Protein AF-A0A843E3M7-F1 (afdb_monomer_lite)

Foldseek 3Di:
DDDDDDPVPDDPCVVPPDPDDPVVVVVVVVVVVVVVPDPPDPPPQNKAADDDAWFWFDDPHWTKIWGAKIWDAAPFFFFKWKAADPDTGTWDTFDWDDDDRGIIGHIDITTCVVVVDDLQGWMFMDTSNHTHDTRDHDQKWKADPRRTTDPDDAAWIKIKGFAQFDKDKDQKDFPDWDDDPRIIITTIGAHVVIDIDGPDRHPHDPDDDDDDDDDDDDDDDDDDDDDDDDPQDPKAKDKDWADADLFWWKQFPNDTFGEHQDFTFMQMDMDSDDLQQKWKFKAFDVRDTQDIDRSVVRGDCSDPDFHKIKIFIDRVPDTRDIGIHTYFHNWDWDDPCPPDADPDQWIWIAGNNDTDIDGLVPQDFCWDADPNGIMGMNTNDDHDDPCCVPPPDPPPPDPDDPVPPPPPPD

Sequence (410 aa):
MGDQKDITDMSFEEFFSESKTKAEREANRKAEAVKKANPEAVPATGRGFIGSGPKINFNNGKFLLYVPRYKGLENDRFNVAVEFGDNVIPMHRLESVKQGGGRVTRPSTVDLTPAEVTPMDDFTVTIDGEKAFVNKAHPISFYNSVGSPVVRPMGEVTAVARAGAELKLFKTELLESTVKNGLSIFKLNVLVSGTAKVEGISEVPPEEEVKEEPKPEPEPEVKEVPKKKPSKKAAKGEFTLSQPSADADVIYDGERLPLYAEKPIMSVSVTGCEPSECIVRAVGKDGEILNTSAAAQMYVDTGKYGGPVTVTLEKGSKKLASSKYFIIPGFSCQYAGKGDITDDLQVSYNVFGEKGTKDVSSEDPYSFTYDGMTFKVVWCVPYVTYDIGNGPQPFDTVDVDVLELKDKMT

Structure (mmCIF, N/CA/C/O backbone):
data_AF-A0A843E3M7-F1
#
_entry.id   AF-A0A843E3M7-F1
#
loop_
_atom_site.group_PDB
_atom_site.id
_atom_site.type_symbol
_atom_site.label_atom_id
_atom_site.label_alt_id
_atom_site.label_comp_id
_atom_site.label_asym_id
_atom_site.label_entity_id
_atom_site.label_seq_id
_atom_site.pdbx_PDB_ins_code
_atom_site.Cartn_x
_atom_site.Cartn_y
_atom_site.Cartn_z
_atom_site.occupancy
_atom_site.B_iso_or_equiv
_atom_site.auth_seq_id
_atom_site.auth_comp_id
_atom_site.auth_asym_id
_atom_site.auth_atom_id
_atom_site.pdbx_PDB_model_num
ATOM 1 N N . MET A 1 1 ? 12.843 -44.597 34.129 1.00 40.91 1 MET A N 1
ATOM 2 C CA . MET A 1 1 ? 13.381 -44.069 35.397 1.00 40.91 1 MET A CA 1
ATOM 3 C C . MET A 1 1 ? 14.862 -43.867 35.170 1.00 40.91 1 MET A C 1
ATOM 5 O O . MET A 1 1 ? 15.565 -44.853 35.015 1.00 40.91 1 MET A O 1
ATOM 9 N N . GLY A 1 2 ? 15.270 -42.620 34.949 1.00 35.84 2 GLY A N 1
ATOM 10 C CA . GLY A 1 2 ? 16.658 -42.234 34.709 1.00 35.84 2 GLY A CA 1
ATOM 11 C C . GLY A 1 2 ? 17.001 -41.134 35.701 1.00 35.84 2 GLY A C 1
ATOM 12 O O . GLY A 1 2 ? 16.245 -40.171 35.816 1.00 35.84 2 GLY A O 1
ATOM 13 N N . ASP A 1 3 ? 18.071 -41.366 36.450 1.00 39.31 3 ASP A N 1
ATOM 14 C CA . ASP A 1 3 ? 18.466 -40.647 37.654 1.00 39.31 3 ASP A CA 1
ATOM 15 C C . ASP A 1 3 ? 18.755 -39.164 37.396 1.00 39.31 3 ASP A C 1
ATOM 17 O O . ASP A 1 3 ? 19.635 -38.801 36.613 1.00 39.31 3 ASP A O 1
ATOM 21 N N . GLN A 1 4 ? 18.027 -38.298 38.097 1.00 45.91 4 GLN A N 1
ATOM 22 C CA . GLN A 1 4 ? 18.383 -36.894 38.256 1.00 45.91 4 GLN A CA 1
ATOM 23 C C . GLN A 1 4 ? 19.396 -36.822 39.404 1.00 45.91 4 GLN A C 1
ATOM 25 O O . GLN A 1 4 ? 19.043 -37.083 40.552 1.00 45.91 4 GLN A O 1
ATOM 30 N N . LYS A 1 5 ? 20.663 -36.527 39.092 1.00 47.34 5 LYS A N 1
ATOM 31 C CA . LYS A 1 5 ? 21.678 -36.264 40.119 1.00 47.34 5 LYS A CA 1
ATOM 32 C C . LYS A 1 5 ? 21.365 -34.960 40.844 1.00 47.34 5 LYS A C 1
ATOM 34 O O . LYS A 1 5 ? 21.044 -33.954 40.209 1.00 47.34 5 LYS A O 1
ATOM 39 N N . ASP A 1 6 ? 21.474 -35.017 42.163 1.00 50.22 6 ASP A N 1
ATOM 40 C CA . ASP A 1 6 ? 21.217 -33.908 43.068 1.00 50.22 6 ASP A CA 1
ATOM 41 C C . ASP A 1 6 ? 22.367 -32.891 43.033 1.00 50.22 6 ASP A C 1
ATOM 43 O O . ASP A 1 6 ? 23.534 -33.237 42.829 1.00 50.22 6 ASP A O 1
ATOM 47 N N . ILE A 1 7 ? 22.036 -31.615 43.223 1.00 52.09 7 ILE A N 1
ATOM 48 C CA . ILE A 1 7 ? 22.943 -30.474 42.992 1.00 52.09 7 ILE A CA 1
ATOM 49 C C . ILE A 1 7 ? 24.138 -30.441 43.966 1.00 52.09 7 ILE A C 1
ATOM 51 O O . ILE A 1 7 ? 25.081 -29.674 43.779 1.00 52.09 7 ILE A O 1
ATOM 55 N N . THR A 1 8 ? 24.096 -31.278 45.001 1.00 53.06 8 THR A N 1
ATOM 56 C CA . THR A 1 8 ? 25.104 -31.403 46.057 1.00 53.06 8 THR A CA 1
ATOM 57 C C . THR A 1 8 ? 26.323 -32.239 45.662 1.00 53.06 8 THR A C 1
ATOM 59 O O . THR A 1 8 ? 27.303 -32.224 46.400 1.00 53.06 8 THR A O 1
ATOM 62 N N . ASP A 1 9 ? 26.292 -32.918 44.509 1.00 51.78 9 ASP A N 1
ATOM 63 C CA . ASP A 1 9 ? 27.396 -33.763 44.019 1.00 51.78 9 ASP A CA 1
ATOM 64 C C . ASP A 1 9 ? 28.308 -33.072 42.986 1.00 51.78 9 ASP A C 1
ATOM 66 O O . ASP A 1 9 ? 29.251 -33.687 42.487 1.00 51.78 9 ASP A O 1
ATOM 70 N N . MET A 1 10 ? 28.058 -31.802 42.647 1.00 49.72 10 MET A N 1
ATOM 71 C CA . MET A 1 10 ? 28.923 -31.047 41.730 1.00 49.72 10 MET A CA 1
ATOM 72 C C . MET A 1 10 ? 30.037 -30.332 42.501 1.00 49.72 10 MET A C 1
ATOM 74 O O . MET A 1 10 ? 29.790 -29.565 43.432 1.00 49.72 10 MET A O 1
ATOM 78 N N . SER A 1 11 ? 31.284 -30.603 42.118 1.00 55.00 11 SER A N 1
ATOM 79 C CA . SER A 1 11 ? 32.475 -30.065 42.783 1.00 55.00 11 SER A CA 1
ATOM 80 C C . SER A 1 11 ? 32.691 -28.570 42.492 1.00 55.00 11 SER A C 1
ATOM 82 O O . SER A 1 11 ? 32.325 -28.053 41.438 1.00 55.00 11 SER A O 1
ATOM 84 N N . PHE A 1 12 ? 33.322 -27.860 43.434 1.00 46.50 12 PHE A N 1
ATOM 85 C CA . PHE A 1 12 ? 33.548 -26.406 43.393 1.00 46.50 12 PHE A CA 1
ATOM 86 C C . PHE A 1 12 ? 34.371 -25.937 42.170 1.00 46.50 12 PHE A C 1
ATOM 88 O O . PHE A 1 12 ? 34.220 -24.803 41.717 1.00 46.50 12 PHE A O 1
ATOM 95 N N . GLU A 1 13 ? 35.200 -26.812 41.595 1.00 49.47 13 GLU A N 1
ATOM 96 C CA . GLU A 1 13 ? 36.011 -26.535 40.400 1.00 49.47 13 GLU A CA 1
ATOM 97 C C . GLU A 1 13 ? 35.244 -26.694 39.071 1.00 49.47 13 GLU A C 1
ATOM 99 O O . GLU A 1 13 ? 35.635 -26.082 38.075 1.00 49.47 13 GLU A O 1
ATOM 104 N N . GLU A 1 14 ? 34.099 -27.390 39.049 1.00 51.84 14 GLU A N 1
ATOM 105 C CA . GLU A 1 14 ? 33.175 -27.394 37.896 1.00 51.84 14 GLU A CA 1
ATOM 106 C C . GLU A 1 14 ? 32.308 -26.127 37.835 1.00 51.84 14 GLU A C 1
ATOM 108 O O . GLU A 1 14 ? 31.832 -25.749 36.767 1.00 51.84 14 GLU A O 1
ATOM 113 N N . PHE A 1 15 ? 32.124 -25.427 38.960 1.00 50.00 15 PHE A N 1
ATOM 114 C CA . PHE A 1 15 ? 31.291 -24.220 39.011 1.00 50.00 15 PHE A CA 1
ATOM 115 C C . PHE A 1 15 ? 32.029 -22.950 38.546 1.00 50.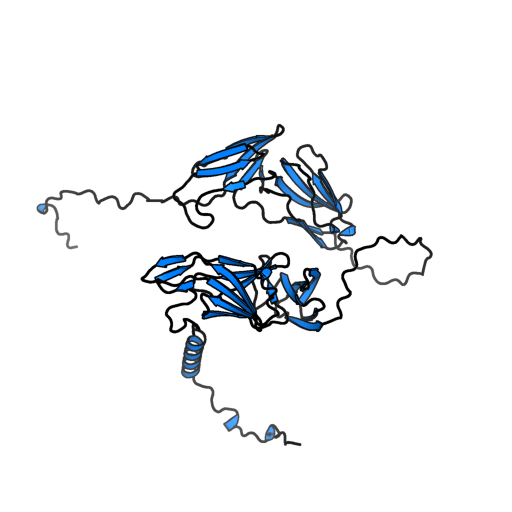00 15 PHE A C 1
ATOM 117 O O . PHE A 1 15 ? 31.390 -21.961 38.183 1.00 50.00 15 PHE A O 1
ATOM 124 N N . PHE A 1 16 ? 33.369 -22.963 38.545 1.00 48.78 16 PHE A N 1
ATOM 125 C CA . PHE A 1 16 ? 34.201 -21.785 38.252 1.00 48.78 16 PHE A CA 1
ATOM 126 C C . PHE A 1 16 ? 35.221 -21.965 37.118 1.00 48.78 16 PHE A C 1
ATOM 128 O O . PHE A 1 16 ? 35.972 -21.028 36.831 1.00 48.78 16 PHE A O 1
ATOM 135 N N . SER A 1 17 ? 35.242 -23.103 36.423 1.00 45.34 17 SER A N 1
ATOM 136 C CA . SER A 1 17 ? 36.073 -23.261 35.227 1.00 45.34 17 SER A CA 1
ATOM 137 C C . SER A 1 17 ? 35.349 -22.766 33.963 1.00 45.34 17 SER A C 1
ATOM 139 O O . SER A 1 17 ? 34.230 -23.147 33.645 1.00 45.34 17 SER A O 1
ATOM 141 N N . GLU A 1 18 ? 36.044 -21.878 33.246 1.00 42.53 18 GLU A N 1
ATOM 142 C CA . GLU A 1 18 ? 35.765 -21.373 31.892 1.00 42.53 18 GLU A CA 1
ATOM 143 C C . GLU A 1 18 ? 34.767 -20.213 31.713 1.00 42.53 18 GLU A C 1
ATOM 145 O O . GLU A 1 18 ? 33.888 -20.201 30.845 1.00 42.53 18 GLU A O 1
ATOM 150 N N . SER A 1 19 ? 35.044 -19.087 32.377 1.00 49.31 19 SER A N 1
ATOM 151 C CA . SER A 1 19 ? 34.771 -17.793 31.744 1.00 49.31 19 SER A CA 1
ATOM 152 C C . SER A 1 19 ? 35.713 -17.605 30.545 1.00 49.31 19 SER A C 1
ATOM 154 O O . SER A 1 19 ? 36.838 -17.130 30.709 1.00 49.31 19 SER A O 1
ATOM 156 N N . LYS A 1 20 ? 35.262 -17.974 29.335 1.00 52.88 20 LYS A N 1
ATOM 157 C CA . LYS A 1 20 ? 35.974 -17.662 28.080 1.00 52.88 20 LYS A CA 1
ATOM 158 C C . LYS A 1 20 ? 36.427 -16.206 28.087 1.00 52.88 20 LYS A C 1
ATOM 160 O O . LYS A 1 20 ? 35.628 -15.302 28.366 1.00 52.88 20 LYS A O 1
ATOM 165 N N . THR A 1 21 ? 37.708 -15.992 27.797 1.00 59.12 21 THR A N 1
ATOM 166 C CA . THR A 1 21 ? 38.321 -14.662 27.844 1.00 59.12 21 THR A CA 1
ATOM 167 C C . THR A 1 21 ? 37.570 -13.696 26.926 1.00 59.12 21 THR A C 1
ATOM 169 O O . THR A 1 21 ? 36.990 -14.076 25.906 1.00 59.12 21 THR A O 1
ATOM 172 N N . LYS A 1 22 ? 37.555 -12.409 27.289 1.00 52.12 22 LYS A N 1
ATOM 173 C CA . LYS A 1 22 ? 36.855 -11.354 26.535 1.00 52.12 22 LYS A CA 1
ATOM 174 C C . LYS A 1 22 ? 37.271 -11.334 25.050 1.00 52.12 22 LYS A C 1
ATOM 176 O O . LYS A 1 22 ? 36.432 -11.066 24.198 1.00 52.12 22 LYS A O 1
ATOM 181 N N . ALA A 1 23 ? 38.514 -11.731 24.760 1.00 53.38 23 ALA A N 1
ATOM 182 C CA . ALA A 1 23 ? 39.060 -11.900 23.417 1.00 53.38 23 ALA A CA 1
ATOM 183 C C . ALA A 1 23 ? 38.448 -13.087 22.648 1.00 53.38 23 ALA A C 1
ATOM 185 O O . ALA A 1 23 ? 38.109 -12.930 21.481 1.00 53.38 23 ALA A O 1
ATOM 186 N N . GLU A 1 24 ? 38.216 -14.241 23.281 1.00 56.03 24 GLU A N 1
ATOM 187 C CA . GLU A 1 24 ? 37.504 -15.367 22.651 1.00 56.03 24 GLU A CA 1
ATOM 188 C C . GLU A 1 24 ? 36.011 -15.095 22.472 1.00 56.03 24 GLU A C 1
ATOM 190 O O . GLU A 1 24 ? 35.412 -15.551 21.498 1.00 56.03 24 GLU A O 1
ATOM 195 N N . ARG A 1 25 ? 35.391 -14.332 23.381 1.00 56.50 25 ARG A N 1
ATOM 196 C CA . ARG A 1 25 ? 34.007 -13.867 23.200 1.00 56.50 25 ARG A CA 1
ATOM 197 C C . ARG A 1 25 ? 33.901 -12.840 22.078 1.00 56.50 25 ARG A C 1
ATOM 199 O O . ARG A 1 25 ? 32.944 -12.910 21.320 1.00 56.50 25 ARG A O 1
ATOM 206 N N . GLU A 1 26 ? 34.862 -11.934 21.912 1.00 54.50 26 GLU A N 1
ATOM 207 C CA . GLU A 1 26 ? 34.900 -11.024 20.757 1.00 54.50 26 GLU A CA 1
ATOM 208 C C . GLU A 1 26 ? 35.273 -11.729 19.453 1.00 54.50 26 GLU A C 1
ATOM 210 O O . GLU A 1 26 ? 34.699 -11.397 18.420 1.00 54.50 26 GLU A O 1
ATOM 215 N N . ALA A 1 27 ? 36.159 -12.726 19.481 1.00 56.59 27 ALA A N 1
ATOM 216 C CA . ALA A 1 27 ? 36.494 -13.539 18.315 1.00 56.59 27 ALA A CA 1
ATOM 217 C C . ALA A 1 27 ? 35.310 -14.413 17.887 1.00 56.59 27 ALA A C 1
ATOM 219 O O . ALA A 1 27 ? 34.982 -14.433 16.706 1.00 56.59 27 ALA A O 1
ATOM 220 N N . ASN A 1 28 ? 34.592 -15.037 18.829 1.00 56.44 28 ASN A N 1
ATOM 221 C CA . ASN A 1 28 ? 33.352 -15.757 18.529 1.00 56.44 28 ASN A CA 1
ATOM 222 C C . ASN A 1 28 ? 32.217 -14.816 18.129 1.00 56.44 28 ASN A C 1
ATOM 224 O O . ASN A 1 28 ? 31.447 -15.165 17.249 1.00 56.44 28 ASN A O 1
ATOM 228 N N . ARG A 1 29 ? 32.131 -13.601 18.682 1.00 55.66 29 ARG A N 1
ATOM 229 C CA . ARG A 1 29 ? 31.123 -12.609 18.274 1.00 55.66 29 ARG A CA 1
ATOM 230 C C . ARG A 1 29 ? 31.442 -11.989 16.913 1.00 55.66 29 ARG A C 1
ATOM 232 O O . ARG A 1 29 ? 30.514 -11.675 16.180 1.00 55.66 29 ARG A O 1
ATOM 239 N N . LYS A 1 30 ? 32.719 -11.863 16.535 1.00 53.19 30 LYS A N 1
ATOM 240 C CA . LYS A 1 30 ? 33.150 -11.513 15.172 1.00 53.19 30 LYS A CA 1
ATOM 241 C C . LYS A 1 30 ? 32.971 -12.688 14.211 1.00 53.19 30 LYS A C 1
ATOM 243 O O . LYS A 1 30 ? 32.500 -12.462 13.110 1.00 53.19 30 LYS A O 1
ATOM 248 N N . ALA A 1 31 ? 33.230 -13.927 14.622 1.00 49.31 31 ALA A N 1
ATOM 249 C CA . ALA A 1 31 ? 32.962 -15.119 13.816 1.00 49.31 31 ALA A CA 1
ATOM 250 C C . ALA A 1 31 ? 31.453 -15.378 13.640 1.00 49.31 31 ALA A C 1
ATOM 252 O O . ALA A 1 31 ? 31.024 -15.779 12.564 1.00 49.31 31 ALA A O 1
ATOM 253 N N . GLU A 1 32 ? 30.626 -15.077 14.645 1.00 49.47 32 GLU A N 1
ATOM 254 C CA . GLU A 1 32 ? 29.161 -15.088 14.556 1.00 49.47 32 GLU A CA 1
ATOM 255 C C . GLU A 1 32 ? 28.611 -13.870 13.814 1.00 49.47 32 GLU A C 1
ATOM 257 O O . GLU A 1 32 ? 27.592 -13.999 13.148 1.00 49.47 32 GLU A O 1
ATOM 262 N N . ALA A 1 33 ? 29.262 -12.704 13.871 1.00 48.19 33 ALA A N 1
ATOM 263 C CA . ALA A 1 33 ? 28.909 -11.555 13.037 1.00 48.19 33 ALA A CA 1
ATOM 264 C C . ALA A 1 33 ? 29.288 -11.787 11.569 1.00 48.19 33 ALA A C 1
ATOM 266 O O . ALA A 1 33 ? 28.539 -11.375 10.695 1.00 48.19 33 ALA A O 1
ATOM 267 N N . VAL A 1 34 ? 30.378 -12.510 11.293 1.00 46.03 34 VAL A N 1
ATOM 268 C CA . VAL A 1 34 ? 30.761 -12.961 9.945 1.00 46.03 34 VAL A CA 1
ATOM 269 C C . VAL A 1 34 ? 29.857 -14.110 9.471 1.00 46.03 34 VAL A C 1
ATOM 271 O O . VAL A 1 34 ? 29.485 -14.132 8.306 1.00 46.03 34 VAL A O 1
ATOM 274 N N . LYS A 1 35 ? 29.385 -14.999 10.361 1.00 40.91 35 LYS A N 1
ATOM 275 C CA . LYS A 1 35 ? 28.359 -16.016 10.034 1.00 40.91 35 LYS A CA 1
ATOM 276 C C . LYS A 1 35 ? 26.928 -15.460 9.927 1.00 40.91 35 LYS A C 1
ATOM 278 O O . LYS A 1 35 ? 26.124 -16.031 9.202 1.00 40.91 35 LYS A O 1
ATOM 283 N N . LYS A 1 36 ? 26.592 -14.355 10.608 1.00 37.41 36 LYS A N 1
ATOM 284 C CA . LYS A 1 36 ? 25.328 -13.601 10.429 1.00 37.41 36 LYS A CA 1
ATOM 285 C C . LYS A 1 36 ? 25.391 -12.579 9.296 1.00 37.41 36 LYS A C 1
ATOM 287 O O . LYS A 1 36 ? 24.346 -12.120 8.851 1.00 37.41 36 LYS A O 1
ATOM 292 N N . ALA A 1 37 ? 26.588 -12.256 8.824 1.00 37.53 37 ALA A N 1
ATOM 293 C CA . ALA A 1 37 ? 26.838 -11.577 7.564 1.00 37.53 37 ALA A CA 1
ATOM 294 C C . ALA A 1 37 ? 27.181 -12.601 6.473 1.00 37.53 37 ALA A C 1
ATOM 296 O O . ALA A 1 37 ? 28.088 -12.366 5.680 1.00 37.53 37 ALA A O 1
ATOM 297 N N . ASN A 1 38 ? 26.468 -13.735 6.442 1.00 32.56 38 ASN A N 1
ATOM 298 C CA . ASN A 1 38 ? 26.460 -14.589 5.266 1.00 32.56 38 ASN A CA 1
ATOM 299 C C . ASN A 1 38 ? 25.334 -14.112 4.328 1.00 32.56 38 ASN A C 1
ATOM 301 O O . ASN A 1 38 ? 24.156 -14.273 4.663 1.00 32.56 38 ASN A O 1
ATOM 305 N N . PRO A 1 39 ? 25.662 -13.485 3.187 1.00 43.44 39 PRO A N 1
ATOM 306 C CA . PRO A 1 39 ? 24.724 -13.259 2.101 1.00 43.44 39 PRO A CA 1
ATOM 307 C C . PRO A 1 39 ? 24.492 -14.590 1.367 1.00 43.44 39 PRO A C 1
ATOM 309 O O . PRO A 1 39 ? 25.067 -14.847 0.315 1.00 43.44 39 PRO A O 1
ATOM 312 N N . GLU A 1 40 ? 23.662 -15.467 1.925 1.00 38.16 40 GLU A N 1
ATOM 313 C CA . GLU A 1 40 ? 23.142 -16.638 1.207 1.00 38.16 40 GLU A CA 1
ATOM 314 C C . GLU A 1 40 ? 21.791 -16.249 0.581 1.00 38.16 40 GLU A C 1
ATOM 316 O O . GLU A 1 40 ? 20.847 -15.943 1.300 1.00 38.16 40 GLU A O 1
ATOM 321 N N . ALA A 1 41 ? 21.611 -16.164 -0.739 1.00 33.47 41 ALA A N 1
ATOM 322 C CA . ALA A 1 41 ? 22.371 -16.753 -1.833 1.00 33.47 41 ALA A CA 1
ATOM 323 C C . ALA A 1 41 ? 22.620 -15.740 -2.965 1.00 33.47 41 ALA A C 1
ATOM 325 O O . ALA A 1 41 ? 21.685 -15.300 -3.634 1.00 33.47 41 ALA A O 1
ATOM 326 N N . VAL A 1 42 ? 23.888 -15.442 -3.256 1.00 41.53 42 VAL A N 1
ATOM 327 C CA . VAL A 1 42 ? 24.289 -15.290 -4.660 1.00 41.53 42 VAL A CA 1
ATOM 328 C C . VAL A 1 42 ? 24.504 -16.718 -5.157 1.00 41.53 42 VAL A C 1
ATOM 330 O O . VAL A 1 42 ? 25.495 -17.334 -4.758 1.00 41.53 42 VAL A O 1
ATOM 333 N N . PRO A 1 43 ? 23.584 -17.317 -5.934 1.00 42.25 43 PRO A N 1
ATOM 334 C CA . PRO A 1 43 ? 23.867 -18.604 -6.548 1.00 42.25 43 PRO A CA 1
ATOM 335 C C . PRO A 1 43 ? 25.163 -18.495 -7.362 1.00 42.25 43 PRO A C 1
ATOM 337 O O . PRO A 1 43 ? 25.450 -17.465 -7.976 1.00 42.25 43 PRO A O 1
ATOM 340 N N . ALA A 1 44 ? 25.949 -19.573 -7.385 1.00 46.66 44 ALA A N 1
ATOM 341 C CA . ALA A 1 44 ? 27.238 -19.693 -8.080 1.00 46.66 44 ALA A CA 1
ATOM 342 C C . ALA A 1 44 ? 27.180 -19.429 -9.609 1.00 46.66 44 ALA A C 1
ATOM 344 O O . ALA A 1 44 ? 28.169 -19.582 -10.317 1.00 46.66 44 ALA A O 1
ATOM 345 N N . THR A 1 45 ? 26.019 -19.023 -10.119 1.00 61.62 45 THR A N 1
ATOM 346 C CA . THR A 1 45 ? 25.656 -18.790 -11.514 1.00 61.62 45 THR A CA 1
ATOM 347 C C . THR A 1 45 ? 25.814 -17.330 -11.955 1.00 61.62 45 THR A C 1
ATOM 349 O O . THR A 1 45 ? 25.536 -17.012 -13.108 1.00 61.62 45 THR A O 1
ATOM 352 N N . GLY A 1 46 ? 26.235 -16.418 -11.065 1.00 72.81 46 GLY A N 1
ATOM 353 C CA . GLY A 1 46 ? 26.325 -14.979 -11.366 1.00 72.81 46 GLY A CA 1
ATOM 354 C C . GLY A 1 46 ? 24.964 -14.273 -11.454 1.00 72.81 46 GLY A C 1
ATOM 355 O O . GLY A 1 46 ? 24.907 -13.086 -11.792 1.00 72.81 46 GLY A O 1
ATOM 356 N N . ARG A 1 47 ? 23.886 -14.997 -11.127 1.00 84.38 47 ARG A N 1
ATOM 357 C CA . ARG A 1 47 ? 22.514 -14.502 -11.016 1.00 84.38 47 ARG A CA 1
ATOM 358 C C . ARG A 1 47 ? 22.173 -14.207 -9.554 1.00 84.38 47 ARG A C 1
ATOM 360 O O . ARG A 1 47 ? 22.825 -14.741 -8.665 1.00 84.38 47 ARG A O 1
ATOM 367 N N . GLY A 1 48 ? 21.166 -13.383 -9.276 1.00 87.19 48 GLY A N 1
ATOM 368 C CA . GLY A 1 48 ? 20.686 -13.174 -7.903 1.00 87.19 48 GLY A CA 1
ATOM 369 C C . GLY A 1 48 ? 20.160 -11.772 -7.621 1.00 87.19 48 GLY A C 1
ATOM 370 O O . GLY A 1 48 ? 20.323 -10.850 -8.418 1.00 87.19 48 GLY A O 1
ATOM 371 N N . PHE A 1 49 ? 19.527 -11.602 -6.461 1.00 89.81 49 PHE A N 1
ATOM 372 C CA . PHE A 1 49 ? 19.002 -10.305 -6.038 1.00 89.81 49 PHE A CA 1
ATOM 373 C C . PHE A 1 49 ? 20.117 -9.344 -5.620 1.00 89.81 49 PHE A C 1
ATOM 375 O O . PHE A 1 49 ? 21.091 -9.726 -4.974 1.00 89.81 49 PHE A O 1
ATOM 382 N N . ILE A 1 50 ? 19.948 -8.071 -5.968 1.00 84.81 50 ILE A N 1
ATOM 383 C CA . ILE A 1 50 ? 20.832 -6.980 -5.571 1.00 84.81 50 ILE A CA 1
ATOM 384 C C . ILE A 1 50 ? 20.223 -6.296 -4.343 1.00 84.81 50 ILE A C 1
ATOM 386 O O . ILE A 1 50 ? 19.158 -5.683 -4.426 1.00 84.81 50 ILE A O 1
ATOM 390 N N . GLY A 1 51 ? 20.923 -6.358 -3.210 1.00 81.94 51 GLY A N 1
ATOM 391 C CA . GLY A 1 51 ? 20.481 -5.753 -1.954 1.00 81.94 51 GLY A CA 1
ATOM 392 C C . GLY A 1 51 ? 19.590 -6.693 -1.143 1.00 81.94 51 GLY A C 1
ATOM 393 O O . GLY A 1 51 ? 20.055 -7.727 -0.672 1.00 81.94 51 GLY A O 1
ATOM 394 N N . SER A 1 52 ? 18.327 -6.316 -0.925 1.00 78.88 52 SER A N 1
ATOM 395 C CA . SER A 1 52 ? 17.378 -7.139 -0.162 1.00 78.88 52 SER A CA 1
ATOM 396 C C . SER A 1 52 ? 16.738 -8.227 -1.022 1.00 78.88 52 SER A C 1
ATOM 398 O O . SER A 1 52 ? 16.575 -8.035 -2.221 1.00 78.88 52 SER A O 1
ATOM 400 N N . GLY A 1 53 ? 16.311 -9.328 -0.398 1.00 85.88 53 GLY A N 1
ATOM 401 C CA . GLY A 1 53 ? 15.512 -10.365 -1.055 1.00 85.88 53 GLY A CA 1
ATOM 402 C C . GLY A 1 53 ? 14.032 -9.985 -1.238 1.00 85.88 53 GLY A C 1
ATOM 403 O O . GLY A 1 53 ? 13.597 -8.938 -0.738 1.00 85.88 53 GLY A O 1
ATOM 404 N N . PRO A 1 54 ? 13.257 -10.826 -1.947 1.00 90.44 54 PRO A N 1
ATOM 405 C CA . PRO A 1 54 ? 11.828 -10.627 -2.160 1.00 90.44 54 PRO A CA 1
ATOM 406 C C . PRO A 1 54 ? 11.027 -10.563 -0.865 1.00 90.44 54 PRO A C 1
ATOM 408 O O . PRO A 1 54 ? 11.414 -11.130 0.160 1.00 90.44 54 PRO A O 1
ATOM 411 N N . LYS A 1 55 ? 9.898 -9.857 -0.917 1.00 91.75 55 LYS A N 1
ATOM 412 C CA . LYS A 1 55 ? 8.992 -9.672 0.223 1.00 91.75 55 LYS A CA 1
ATOM 413 C C . LYS A 1 55 ? 7.556 -9.822 -0.237 1.00 91.75 55 LYS A C 1
ATOM 415 O O . LYS A 1 55 ? 7.198 -9.301 -1.286 1.00 91.75 55 LYS A O 1
ATOM 420 N N . ILE A 1 56 ? 6.732 -10.489 0.561 1.00 93.31 56 ILE A N 1
ATOM 421 C CA . ILE A 1 56 ? 5.300 -10.589 0.292 1.00 93.31 56 ILE A CA 1
ATOM 422 C C . ILE A 1 56 ? 4.612 -9.478 1.074 1.00 93.31 56 ILE A C 1
ATOM 424 O O . ILE A 1 56 ? 4.682 -9.459 2.300 1.00 93.31 56 ILE A O 1
ATOM 428 N N . ASN A 1 57 ? 3.986 -8.552 0.362 1.00 92.69 57 ASN A N 1
ATOM 429 C CA . ASN A 1 57 ? 3.183 -7.472 0.914 1.00 92.69 57 ASN A CA 1
ATOM 430 C C . ASN A 1 57 ? 1.707 -7.876 0.915 1.00 92.69 57 ASN A C 1
ATOM 432 O O . ASN A 1 57 ? 1.271 -8.680 0.089 1.00 92.69 57 ASN A O 1
ATOM 436 N N . PHE A 1 58 ? 0.934 -7.288 1.816 1.00 90.81 58 PHE A N 1
ATOM 437 C CA . PHE A 1 58 ? -0.502 -7.494 1.916 1.00 90.81 58 PHE A CA 1
ATOM 438 C C . PHE A 1 58 ? -1.244 -6.193 1.630 1.00 90.81 58 PHE A C 1
ATOM 440 O O . PHE A 1 58 ? -0.993 -5.180 2.277 1.00 90.81 58 PHE A O 1
ATOM 447 N N . ASN A 1 59 ? -2.169 -6.217 0.675 1.00 86.06 59 ASN A N 1
ATOM 448 C CA . ASN A 1 59 ? -2.996 -5.062 0.346 1.00 86.06 59 ASN A CA 1
ATOM 449 C C . ASN A 1 59 ? -4.442 -5.501 0.092 1.00 86.06 59 ASN A C 1
ATOM 451 O O . ASN A 1 59 ? -4.708 -6.270 -0.829 1.00 86.06 59 ASN A O 1
ATOM 455 N N . ASN A 1 60 ? -5.379 -5.012 0.909 1.00 77.38 60 ASN A N 1
ATOM 456 C CA . ASN A 1 60 ? -6.826 -5.172 0.722 1.00 77.38 60 ASN A CA 1
ATOM 457 C C . ASN A 1 60 ? -7.327 -6.613 0.474 1.00 77.38 60 ASN A C 1
ATOM 459 O O . ASN A 1 60 ? -8.336 -6.806 -0.213 1.00 77.38 60 ASN A O 1
ATOM 463 N N . GLY A 1 61 ? -6.683 -7.621 1.071 1.00 80.12 61 GLY A N 1
ATOM 464 C CA . GLY A 1 61 ? -7.046 -9.034 0.886 1.00 80.12 61 GLY A CA 1
ATOM 465 C C . GLY A 1 61 ? -6.313 -9.728 -0.265 1.00 80.12 61 GLY A C 1
ATOM 466 O O . GLY A 1 61 ? -6.737 -10.805 -0.676 1.00 80.12 61 GLY A O 1
ATOM 467 N N . LYS A 1 62 ? -5.249 -9.115 -0.795 1.00 86.38 62 LYS A N 1
ATOM 468 C CA . LYS A 1 62 ? -4.357 -9.691 -1.808 1.00 86.38 62 LYS A CA 1
ATOM 469 C C . LYS A 1 62 ? -2.916 -9.730 -1.319 1.00 86.38 62 LYS A C 1
ATOM 471 O O . LYS A 1 62 ? -2.478 -8.838 -0.586 1.00 86.38 62 LYS A O 1
ATOM 476 N N . PHE A 1 63 ? -2.175 -10.727 -1.791 1.00 90.50 63 PHE A N 1
ATOM 477 C CA . PHE A 1 63 ? -0.742 -10.848 -1.563 1.00 90.50 63 PHE A CA 1
ATOM 478 C C . PHE A 1 63 ? 0.036 -10.447 -2.811 1.00 90.50 63 PHE A C 1
ATOM 480 O O . PHE A 1 63 ? -0.186 -10.962 -3.905 1.00 90.50 63 PHE A O 1
ATOM 487 N N . LEU A 1 64 ? 0.961 -9.513 -2.626 1.00 92.56 64 LEU A N 1
ATOM 488 C CA . LEU A 1 64 ? 1.776 -8.937 -3.683 1.00 92.56 64 LEU A CA 1
ATOM 489 C C . LEU A 1 64 ? 3.245 -9.241 -3.396 1.00 92.56 64 LEU A C 1
ATOM 491 O O . LEU A 1 64 ? 3.799 -8.764 -2.405 1.00 92.56 64 LEU A O 1
ATOM 495 N N . LEU A 1 65 ? 3.893 -10.018 -4.256 1.00 93.38 65 LEU A N 1
ATOM 496 C CA . LEU A 1 65 ? 5.319 -10.294 -4.146 1.00 93.38 65 LEU A CA 1
ATOM 497 C C . LEU A 1 65 ? 6.116 -9.127 -4.731 1.00 93.38 65 LEU A C 1
ATOM 499 O O . LEU A 1 65 ? 6.160 -8.934 -5.944 1.00 93.38 65 LEU A O 1
ATOM 503 N N . TYR A 1 66 ? 6.796 -8.378 -3.875 1.00 92.56 66 TYR A N 1
ATOM 504 C CA . TYR A 1 66 ? 7.821 -7.438 -4.298 1.00 92.56 66 TYR A CA 1
ATOM 505 C C . TYR A 1 66 ? 9.088 -8.196 -4.701 1.00 92.56 66 TYR A C 1
ATOM 507 O O . TYR A 1 66 ? 9.713 -8.872 -3.878 1.00 92.56 66 TYR A O 1
ATOM 515 N N . VAL A 1 67 ? 9.473 -8.043 -5.965 1.00 90.25 67 VAL A N 1
ATOM 516 C CA . VAL A 1 67 ? 10.689 -8.589 -6.561 1.00 90.25 67 VAL A CA 1
ATOM 517 C C . VAL A 1 67 ? 11.700 -7.443 -6.710 1.00 90.25 67 VAL A C 1
ATOM 519 O O . VAL A 1 67 ? 11.501 -6.558 -7.545 1.00 90.25 67 VAL A O 1
ATOM 522 N N . PRO A 1 68 ? 12.774 -7.407 -5.903 1.00 89.88 68 PRO A N 1
ATOM 523 C CA . PRO A 1 68 ? 13.816 -6.393 -6.010 1.00 89.88 68 PRO A CA 1
ATOM 524 C C . PRO A 1 68 ? 14.647 -6.594 -7.282 1.00 89.88 68 PRO A C 1
ATOM 526 O O . PRO A 1 68 ? 14.463 -7.559 -8.026 1.00 89.88 68 PRO A O 1
ATOM 529 N N . ARG A 1 69 ? 15.595 -5.681 -7.528 1.00 91.00 69 ARG A N 1
ATOM 530 C CA . ARG A 1 69 ? 16.521 -5.788 -8.665 1.00 91.00 69 ARG A CA 1
ATOM 531 C C . ARG A 1 69 ? 17.192 -7.161 -8.666 1.00 91.00 69 ARG A C 1
ATOM 533 O O . ARG A 1 69 ? 17.779 -7.563 -7.663 1.00 91.00 69 ARG A O 1
ATOM 540 N N . TYR A 1 70 ? 17.133 -7.850 -9.794 1.00 91.12 70 TYR A N 1
ATOM 541 C CA . TYR A 1 70 ? 17.716 -9.167 -9.999 1.00 91.12 70 TYR A CA 1
ATOM 542 C C . TYR A 1 70 ? 18.751 -9.077 -11.115 1.00 91.12 70 TYR A C 1
ATOM 544 O O . TYR A 1 70 ? 18.468 -8.588 -12.210 1.00 91.12 70 TYR A O 1
ATOM 552 N N . LYS A 1 71 ? 19.974 -9.513 -10.829 1.00 92.12 71 LYS A N 1
ATOM 553 C CA . LYS A 1 71 ? 21.047 -9.631 -11.810 1.00 92.12 71 LYS A CA 1
ATOM 554 C C . LYS A 1 71 ? 20.928 -10.981 -12.502 1.00 92.12 71 LYS A C 1
ATOM 556 O O . LYS A 1 71 ? 20.806 -12.001 -11.833 1.00 92.12 71 LYS A O 1
ATOM 561 N N . GLY A 1 72 ? 21.000 -10.972 -13.823 1.00 89.44 72 GLY A N 1
ATOM 562 C CA . GLY A 1 72 ? 21.096 -12.160 -14.659 1.00 89.44 72 GLY A CA 1
ATOM 563 C C . GLY A 1 72 ? 22.203 -12.034 -15.700 1.00 89.44 72 GLY A C 1
ATOM 564 O O . GLY A 1 72 ? 22.909 -11.020 -15.791 1.00 89.44 72 GLY A O 1
ATOM 565 N N . LEU A 1 73 ? 22.346 -13.082 -16.500 1.00 90.00 73 LEU A N 1
ATOM 566 C CA . LEU A 1 73 ? 23.257 -13.138 -17.636 1.00 90.00 73 LEU A CA 1
ATOM 567 C C . LEU A 1 73 ? 22.707 -12.342 -18.828 1.00 90.00 73 LEU A C 1
ATOM 569 O O . LEU A 1 73 ? 21.546 -11.935 -18.866 1.00 90.00 73 LEU A O 1
ATOM 573 N N . GLU A 1 74 ? 23.551 -12.115 -19.834 1.00 85.88 74 GLU A N 1
ATOM 574 C CA . GLU A 1 74 ? 23.191 -11.299 -21.000 1.00 85.88 74 GLU A CA 1
ATOM 575 C C . GLU A 1 74 ? 22.002 -11.859 -21.805 1.00 85.88 74 GLU A C 1
ATOM 577 O O . GLU A 1 74 ? 21.230 -11.086 -22.374 1.00 85.88 74 GLU A O 1
ATOM 582 N N . ASN A 1 75 ? 21.823 -13.183 -21.801 1.00 86.00 75 ASN A N 1
ATOM 583 C CA . ASN A 1 75 ? 20.781 -13.881 -22.559 1.00 86.00 75 ASN A CA 1
ATOM 584 C C . ASN A 1 75 ? 19.577 -14.324 -21.709 1.00 86.00 75 ASN A C 1
ATOM 586 O O . ASN A 1 75 ? 18.685 -14.995 -22.234 1.00 86.00 75 ASN A O 1
ATOM 590 N N . ASP A 1 76 ? 19.536 -13.964 -20.423 1.00 88.56 76 ASP A N 1
ATOM 591 C CA . ASP A 1 76 ? 18.422 -14.324 -19.543 1.00 88.56 76 ASP A CA 1
ATOM 592 C C . ASP A 1 76 ? 17.131 -13.606 -19.973 1.00 88.56 76 ASP A C 1
ATOM 594 O O . ASP A 1 76 ? 17.138 -12.453 -20.434 1.00 88.56 76 ASP A O 1
ATOM 598 N N . ARG A 1 77 ? 16.000 -14.308 -19.848 1.00 86.38 77 ARG A N 1
ATOM 599 C CA . ARG A 1 77 ? 14.683 -13.792 -20.248 1.00 86.38 77 ARG A CA 1
ATOM 600 C C . ARG A 1 77 ? 13.981 -13.106 -19.084 1.00 86.38 77 ARG A C 1
ATOM 602 O O . ARG A 1 77 ? 13.214 -12.183 -19.350 1.00 86.38 77 ARG A O 1
ATOM 609 N N . PHE A 1 78 ? 14.300 -13.481 -17.849 1.00 89.69 78 PHE A N 1
ATOM 610 C CA . PHE A 1 78 ? 13.691 -13.015 -16.605 1.00 89.69 78 PHE A CA 1
ATOM 611 C C . PHE A 1 78 ? 12.196 -13.342 -16.490 1.00 89.69 78 PHE A C 1
ATOM 613 O O . PHE A 1 78 ? 11.404 -12.521 -16.021 1.00 89.69 78 PHE A O 1
ATOM 620 N N . ASN A 1 79 ? 11.796 -14.532 -16.935 1.00 87.00 79 ASN A N 1
ATOM 621 C CA . ASN A 1 79 ? 10.434 -15.033 -16.772 1.00 87.00 79 ASN A CA 1
ATOM 622 C C . ASN A 1 79 ? 10.221 -15.506 -15.334 1.00 87.00 79 ASN A C 1
ATOM 624 O O . ASN A 1 79 ? 10.922 -16.404 -14.874 1.00 87.00 79 ASN A O 1
ATOM 628 N N . VAL A 1 80 ? 9.242 -14.925 -14.648 1.00 89.56 80 VAL A N 1
ATOM 629 C CA . VAL A 1 80 ? 8.861 -15.291 -13.284 1.00 89.56 80 VAL A CA 1
ATOM 630 C C . VAL A 1 80 ? 7.756 -16.333 -13.326 1.00 89.56 80 VAL A C 1
ATOM 632 O O . VAL A 1 80 ? 6.736 -16.134 -13.994 1.00 89.56 80 VAL A O 1
ATOM 635 N N . ALA A 1 81 ? 7.933 -17.405 -12.566 1.00 87.12 81 ALA A N 1
ATOM 636 C CA . ALA A 1 81 ? 6.897 -18.392 -12.308 1.00 87.12 81 ALA A CA 1
ATOM 637 C C . ALA A 1 81 ? 6.791 -18.681 -10.807 1.00 87.12 81 ALA A C 1
ATOM 639 O O . ALA A 1 81 ? 7.747 -18.489 -10.051 1.00 87.12 81 ALA A O 1
ATOM 640 N N . VAL A 1 82 ? 5.611 -19.123 -10.384 1.00 91.25 82 VAL A N 1
ATOM 641 C CA . VAL A 1 82 ? 5.357 -19.635 -9.036 1.00 91.25 82 VAL A CA 1
ATOM 642 C C . VAL A 1 82 ? 5.152 -21.140 -9.132 1.00 91.25 82 VAL A C 1
ATOM 644 O O . VAL A 1 82 ? 4.310 -21.611 -9.890 1.00 91.25 82 VAL A O 1
ATOM 647 N N . GLU A 1 83 ? 5.933 -21.882 -8.363 1.00 88.69 83 GLU A N 1
ATOM 648 C CA . GLU A 1 83 ? 5.852 -23.327 -8.209 1.00 88.69 83 GLU A CA 1
ATOM 649 C C . GLU A 1 83 ? 5.161 -23.650 -6.884 1.00 88.69 83 GLU A C 1
ATOM 651 O O . GLU A 1 83 ? 5.622 -23.235 -5.813 1.00 88.69 83 GLU A O 1
ATOM 656 N N . PHE A 1 84 ? 4.063 -24.396 -6.958 1.00 85.38 84 PHE A N 1
ATOM 657 C CA . PHE A 1 84 ? 3.285 -24.841 -5.806 1.00 85.38 84 PHE A CA 1
ATOM 658 C C . PHE A 1 84 ? 2.802 -26.277 -6.034 1.00 85.38 84 PHE A C 1
ATOM 660 O O . PHE A 1 84 ? 2.048 -26.544 -6.971 1.00 85.38 84 PHE A O 1
ATOM 667 N N . GLY A 1 85 ? 3.250 -27.215 -5.192 1.00 81.88 85 GLY A N 1
ATOM 668 C CA . GLY A 1 85 ? 3.049 -28.646 -5.438 1.00 81.88 85 GLY A CA 1
ATOM 669 C C . GLY A 1 85 ? 3.658 -29.069 -6.780 1.00 81.88 85 GLY A C 1
ATOM 670 O O . GLY A 1 85 ? 4.828 -28.789 -7.035 1.00 81.88 85 GLY A O 1
ATOM 671 N N . ASP A 1 86 ? 2.848 -29.689 -7.641 1.00 78.38 86 ASP A N 1
ATOM 672 C CA . ASP A 1 86 ? 3.235 -30.090 -9.004 1.00 78.38 86 ASP A CA 1
ATOM 673 C C . ASP A 1 86 ? 2.924 -29.016 -10.069 1.00 78.38 86 ASP A C 1
ATOM 675 O O . ASP A 1 86 ? 3.183 -29.215 -11.258 1.00 78.38 86 ASP A O 1
ATOM 679 N N . ASN A 1 87 ? 2.360 -27.872 -9.667 1.00 80.81 87 ASN A N 1
ATOM 680 C CA . ASN A 1 87 ? 1.948 -26.813 -10.583 1.00 80.81 87 ASN A CA 1
ATOM 681 C C . ASN A 1 87 ? 3.038 -25.749 -10.738 1.00 80.81 87 ASN A C 1
ATOM 683 O O . ASN A 1 87 ? 3.609 -25.276 -9.755 1.00 80.81 87 ASN A O 1
ATOM 687 N N . VAL A 1 88 ? 3.259 -25.315 -11.981 1.00 86.62 88 VAL A N 1
ATOM 688 C CA . VAL A 1 88 ? 4.110 -24.168 -12.320 1.00 86.62 88 VAL A CA 1
ATOM 689 C C . VAL A 1 88 ? 3.254 -23.131 -13.032 1.00 86.62 88 VAL A C 1
ATOM 691 O O . VAL A 1 88 ? 2.801 -23.349 -14.157 1.00 86.62 88 VAL A O 1
ATOM 694 N N . ILE A 1 89 ? 3.027 -22.000 -12.372 1.00 85.69 89 ILE A N 1
ATOM 695 C CA . ILE A 1 89 ? 2.132 -20.946 -12.846 1.00 85.69 89 ILE A CA 1
ATOM 696 C C . ILE A 1 89 ? 2.988 -19.781 -13.356 1.00 85.69 89 ILE A C 1
ATOM 698 O O . ILE A 1 89 ? 3.691 -19.142 -12.565 1.00 85.69 89 ILE A O 1
ATOM 702 N N . PRO A 1 90 ? 2.992 -19.501 -14.674 1.00 84.12 90 PRO A N 1
ATOM 703 C CA . PRO A 1 90 ? 3.732 -18.375 -15.225 1.00 84.12 90 PRO A CA 1
ATOM 704 C C . PRO A 1 90 ? 3.062 -17.063 -14.811 1.00 84.12 90 PRO A C 1
ATOM 706 O O . PRO A 1 90 ? 1.861 -16.887 -14.997 1.00 84.12 90 PRO A O 1
ATOM 709 N N . MET A 1 91 ? 3.852 -16.129 -14.281 1.00 82.62 91 MET A N 1
ATOM 710 C CA . MET A 1 91 ? 3.332 -14.869 -13.749 1.00 82.62 91 MET A CA 1
ATOM 711 C C . MET A 1 91 ? 3.553 -13.728 -14.739 1.00 82.62 91 MET A C 1
ATOM 713 O O . MET A 1 91 ? 2.615 -13.193 -15.323 1.00 82.62 91 MET A O 1
ATOM 717 N N . HIS A 1 92 ? 4.814 -13.336 -14.932 1.00 79.69 92 HIS A N 1
ATOM 718 C CA . HIS A 1 92 ? 5.185 -12.209 -15.780 1.00 79.69 92 HIS A CA 1
ATOM 719 C C . HIS A 1 92 ? 6.687 -12.223 -16.091 1.00 79.69 92 HIS A C 1
ATOM 721 O O . HIS A 1 92 ? 7.460 -12.930 -15.448 1.00 79.69 92 HIS A O 1
ATOM 727 N N . ARG A 1 93 ? 7.121 -11.415 -17.061 1.00 86.81 93 ARG A N 1
ATOM 728 C CA . ARG A 1 93 ? 8.530 -11.223 -17.410 1.00 86.81 93 ARG A CA 1
ATOM 729 C C . ARG A 1 93 ? 9.046 -9.906 -16.840 1.00 86.81 93 ARG A C 1
ATOM 731 O O . ARG A 1 93 ? 8.500 -8.859 -17.153 1.00 86.81 93 ARG A O 1
ATOM 738 N N . LEU A 1 94 ? 10.130 -9.932 -16.071 1.00 86.94 94 LEU A N 1
ATOM 739 C CA . LEU A 1 94 ? 10.701 -8.703 -15.515 1.00 86.94 94 LEU A CA 1
ATOM 740 C C . LEU A 1 94 ? 11.379 -7.860 -16.602 1.00 86.94 94 LEU A C 1
ATOM 742 O O . LEU A 1 94 ? 12.146 -8.365 -17.425 1.00 86.94 94 LEU A O 1
ATOM 746 N N . GLU A 1 95 ? 11.151 -6.549 -16.558 1.00 88.62 95 GLU A N 1
ATOM 747 C CA . GLU A 1 95 ? 11.910 -5.599 -17.366 1.00 88.62 95 GLU A CA 1
ATOM 748 C C . GLU A 1 95 ? 13.358 -5.521 -16.884 1.00 88.62 95 GLU A C 1
ATOM 750 O O . GLU A 1 95 ? 13.626 -5.446 -15.684 1.00 88.62 95 GLU A O 1
ATOM 755 N N . SER A 1 96 ? 14.302 -5.491 -17.824 1.00 88.88 96 SER A N 1
ATOM 756 C CA . SER A 1 96 ? 15.732 -5.499 -17.518 1.00 88.88 96 SER A CA 1
ATOM 757 C C . SER A 1 96 ? 16.534 -4.620 -18.470 1.00 88.88 96 SER A C 1
ATOM 759 O O . SER A 1 96 ? 16.258 -4.614 -19.672 1.00 88.88 96 SER A O 1
ATOM 761 N N . VAL A 1 97 ? 17.601 -4.011 -17.962 1.00 88.38 97 VAL A N 1
ATOM 762 C CA . VAL A 1 97 ? 18.564 -3.199 -18.721 1.00 88.38 97 VAL A CA 1
ATOM 763 C C . VAL A 1 97 ? 19.945 -3.856 -18.729 1.00 88.38 97 VAL A C 1
ATOM 765 O O . VAL A 1 97 ? 20.284 -4.602 -17.810 1.00 88.38 97 VAL A O 1
ATOM 768 N N . LYS A 1 98 ? 20.757 -3.604 -19.765 1.00 87.00 98 LYS A N 1
ATOM 769 C CA . LYS A 1 98 ? 22.152 -4.077 -19.797 1.00 87.00 98 LYS A CA 1
ATOM 770 C C . LYS A 1 98 ? 22.990 -3.280 -18.795 1.00 87.00 98 LYS A C 1
ATOM 772 O O . LYS A 1 98 ? 22.973 -2.053 -18.825 1.00 87.00 98 LYS A O 1
ATOM 777 N N . GLN A 1 99 ? 23.740 -3.969 -17.938 1.00 80.94 99 GLN A N 1
ATOM 778 C CA . GLN A 1 99 ? 24.619 -3.340 -16.952 1.00 80.94 99 GLN A CA 1
ATOM 779 C C . GLN A 1 99 ? 25.794 -4.268 -16.610 1.00 80.94 99 GLN A C 1
ATOM 781 O O . GLN A 1 99 ? 25.590 -5.417 -16.223 1.00 80.94 99 GLN A O 1
ATOM 786 N N . GLY A 1 100 ? 27.031 -3.772 -16.745 1.00 70.56 100 GLY A N 1
ATOM 787 C CA . GLY A 1 100 ? 28.245 -4.460 -16.276 1.00 70.56 100 GLY A CA 1
ATOM 788 C C . GLY A 1 100 ? 28.459 -5.875 -16.833 1.00 70.56 100 GLY A C 1
ATOM 789 O O . GLY A 1 100 ? 28.762 -6.782 -16.062 1.00 70.56 100 GLY A O 1
ATOM 790 N N . GLY A 1 101 ? 28.258 -6.084 -18.141 1.00 75.88 101 GLY A N 1
ATOM 791 C CA . GLY A 1 101 ? 28.443 -7.393 -18.791 1.00 75.88 101 GLY A CA 1
ATOM 792 C C . GLY A 1 101 ? 27.310 -8.405 -18.562 1.00 75.88 101 GLY A C 1
ATOM 793 O O . GLY A 1 101 ? 27.445 -9.566 -18.932 1.00 75.88 101 GLY A O 1
ATOM 794 N N . GLY A 1 102 ? 26.193 -7.981 -17.963 1.00 85.75 102 GLY A N 1
ATOM 795 C CA . GLY A 1 102 ? 24.977 -8.780 -17.804 1.00 85.75 102 GLY A CA 1
ATOM 796 C C . GLY A 1 102 ? 23.720 -7.923 -17.935 1.00 85.75 102 GLY A C 1
ATOM 797 O O . GLY A 1 102 ? 23.750 -6.820 -18.493 1.00 85.75 102 GLY A O 1
ATOM 798 N N . ARG A 1 103 ? 22.601 -8.425 -17.412 1.00 88.00 103 ARG A N 1
ATOM 799 C CA . ARG A 1 103 ? 21.325 -7.699 -17.368 1.00 88.00 103 ARG A CA 1
ATOM 800 C C . ARG A 1 103 ? 20.847 -7.570 -15.929 1.00 88.00 103 ARG A C 1
ATOM 802 O O . ARG A 1 103 ? 21.041 -8.477 -15.125 1.00 88.00 103 ARG A O 1
ATOM 809 N N . VAL A 1 104 ? 20.231 -6.442 -15.604 1.00 89.69 104 VAL A N 1
ATOM 810 C CA . VAL A 1 104 ? 19.682 -6.165 -14.273 1.00 89.69 104 VAL A CA 1
ATOM 811 C C . VAL A 1 104 ? 18.228 -5.754 -14.416 1.00 89.69 104 VAL A C 1
ATOM 813 O O . VAL A 1 104 ? 17.908 -4.889 -15.235 1.00 89.69 104 VAL A O 1
ATOM 816 N N . THR A 1 105 ? 17.345 -6.381 -13.642 1.00 91.00 105 THR A N 1
ATOM 817 C CA . THR A 1 105 ? 15.920 -6.050 -13.643 1.00 91.00 105 THR A CA 1
ATOM 818 C C . THR A 1 105 ? 15.619 -4.791 -12.840 1.00 91.00 105 THR A C 1
ATOM 820 O O . THR A 1 105 ? 16.326 -4.453 -11.884 1.00 91.00 105 THR A O 1
ATOM 823 N N . ARG A 1 106 ? 14.535 -4.099 -13.202 1.00 85.62 106 ARG A N 1
ATOM 824 C CA . ARG A 1 106 ? 13.918 -3.090 -12.331 1.00 85.62 106 ARG A CA 1
ATOM 825 C C . ARG A 1 106 ? 13.128 -3.783 -11.212 1.00 85.62 106 ARG A C 1
ATOM 827 O O . ARG A 1 106 ? 12.648 -4.899 -11.426 1.00 85.62 106 ARG A O 1
ATOM 834 N N . PRO A 1 107 ? 12.981 -3.159 -10.026 1.00 87.00 107 PRO A N 1
ATOM 835 C CA . PRO A 1 107 ? 12.063 -3.670 -9.020 1.00 87.00 107 PRO A CA 1
ATOM 836 C C . PRO A 1 107 ? 10.647 -3.758 -9.587 1.00 87.00 107 PRO A C 1
ATOM 838 O O . PRO A 1 107 ? 10.205 -2.845 -10.282 1.00 87.00 107 PRO A O 1
ATOM 841 N N . SER A 1 108 ? 9.944 -4.838 -9.283 1.00 88.12 108 SER A N 1
ATOM 842 C CA . SER A 1 108 ? 8.581 -5.063 -9.755 1.00 88.12 108 SER A CA 1
ATOM 843 C C . SER A 1 108 ? 7.732 -5.703 -8.666 1.00 88.12 108 SER A C 1
ATOM 845 O O . SER A 1 108 ? 8.248 -6.191 -7.660 1.00 88.12 108 SER A O 1
ATOM 847 N N . THR A 1 109 ? 6.419 -5.680 -8.854 1.00 89.69 109 THR A N 1
ATOM 848 C CA . THR A 1 109 ? 5.462 -6.332 -7.965 1.00 89.69 109 THR A CA 1
ATOM 849 C C . THR A 1 109 ? 4.657 -7.344 -8.763 1.00 89.69 109 THR A C 1
ATOM 851 O O . THR A 1 109 ? 4.119 -7.019 -9.817 1.00 89.69 109 THR A O 1
ATOM 854 N N . VAL A 1 110 ? 4.582 -8.570 -8.256 1.00 86.69 110 VAL A N 1
ATOM 855 C CA . VAL A 1 110 ? 3.856 -9.683 -8.867 1.00 86.69 110 VAL A CA 1
ATOM 856 C C . VAL A 1 110 ? 2.632 -9.993 -8.009 1.00 86.69 110 VAL A C 1
ATOM 858 O O . VAL A 1 110 ? 2.767 -10.247 -6.813 1.00 86.69 110 VAL A O 1
ATOM 861 N N . ASP A 1 111 ? 1.438 -9.956 -8.603 1.00 87.00 111 ASP A N 1
ATOM 862 C CA . ASP A 1 111 ? 0.203 -10.375 -7.928 1.00 87.00 111 ASP A CA 1
ATOM 863 C C . ASP A 1 111 ? 0.196 -11.902 -7.791 1.00 87.00 111 ASP A C 1
ATOM 865 O O . ASP A 1 111 ? 0.278 -12.596 -8.800 1.00 87.00 111 ASP A O 1
ATOM 869 N N . LEU A 1 112 ? 0.127 -12.422 -6.561 1.00 89.06 112 LEU A N 1
ATOM 870 C CA . LEU A 1 112 ? 0.103 -13.866 -6.295 1.00 89.06 112 LEU A CA 1
ATOM 871 C C . LEU A 1 112 ? -1.297 -14.478 -6.437 1.00 89.06 112 LEU A C 1
ATOM 873 O O . LEU A 1 112 ? -1.418 -15.699 -6.450 1.00 89.06 112 LEU A O 1
ATOM 877 N N . THR A 1 113 ? -2.341 -13.656 -6.590 1.00 83.94 113 THR A N 1
ATOM 878 C CA . THR A 1 113 ? -3.734 -14.116 -6.714 1.00 83.94 113 THR A CA 1
ATOM 879 C C . THR A 1 113 ? -3.930 -15.164 -7.823 1.00 83.94 113 THR A C 1
ATOM 881 O O . THR A 1 113 ? -4.555 -16.180 -7.538 1.00 83.94 113 THR A O 1
ATOM 884 N N . PRO A 1 114 ? -3.381 -15.006 -9.051 1.00 80.62 114 PRO A N 1
ATOM 885 C CA . PRO A 1 114 ? -3.541 -16.004 -10.115 1.00 80.62 114 PRO A CA 1
ATOM 886 C C . PRO A 1 114 ? -2.872 -17.347 -9.816 1.00 80.62 114 PRO A C 1
ATOM 888 O O . PRO A 1 114 ? -3.224 -18.348 -10.429 1.00 80.62 114 PRO A O 1
ATOM 891 N N . ALA A 1 115 ? -1.887 -17.359 -8.914 1.00 83.31 115 ALA A N 1
ATOM 892 C CA . ALA A 1 115 ? -1.227 -18.580 -8.484 1.00 83.31 115 ALA A CA 1
ATOM 893 C C . ALA A 1 115 ? -1.955 -19.274 -7.323 1.00 83.31 115 ALA A C 1
ATOM 895 O O . ALA A 1 115 ? -1.542 -20.359 -6.931 1.00 83.31 115 ALA A O 1
ATOM 896 N N . GLU A 1 116 ? -2.996 -18.643 -6.765 1.00 86.81 116 GLU A N 1
ATOM 897 C CA . GLU A 1 116 ? -3.771 -19.131 -5.616 1.00 86.81 116 GLU A CA 1
ATOM 898 C C . GLU A 1 116 ? -2.908 -19.504 -4.394 1.00 86.81 116 GLU A C 1
ATOM 900 O O . GLU A 1 116 ? -3.324 -20.278 -3.536 1.00 86.81 116 GLU A O 1
ATOM 905 N N . VAL A 1 117 ? -1.707 -18.921 -4.284 1.00 88.38 117 VAL A N 1
ATOM 906 C CA . VAL A 1 117 ? -0.797 -19.131 -3.153 1.00 88.38 117 VAL A CA 1
ATOM 907 C C . VAL A 1 117 ? -0.847 -17.974 -2.167 1.00 88.38 117 VAL A C 1
ATOM 909 O O . VAL A 1 117 ? -0.993 -16.801 -2.529 1.00 88.38 117 VAL A O 1
ATOM 912 N N . THR A 1 118 ? -0.637 -18.301 -0.898 1.00 91.19 118 THR A N 1
ATOM 913 C CA . THR A 1 118 ? -0.554 -17.336 0.196 1.00 91.19 118 THR A CA 1
ATOM 914 C C . THR A 1 118 ? 0.740 -17.530 0.997 1.00 91.19 118 THR A C 1
ATOM 916 O O . THR A 1 118 ? 1.399 -18.563 0.888 1.00 91.19 118 THR A O 1
ATOM 919 N N . PRO A 1 119 ? 1.128 -16.577 1.864 1.00 90.88 119 PRO A N 1
ATOM 920 C CA . PRO A 1 119 ? 2.225 -16.770 2.819 1.00 90.88 119 PRO A CA 1
ATOM 921 C C . PRO A 1 119 ? 2.054 -17.986 3.745 1.00 90.88 119 PRO A C 1
ATOM 923 O O . PRO A 1 119 ? 3.024 -18.436 4.359 1.00 90.88 119 PRO A O 1
ATOM 926 N N . MET A 1 120 ? 0.830 -18.509 3.859 1.00 91.56 120 MET A N 1
ATOM 927 C CA . MET A 1 120 ? 0.483 -19.682 4.655 1.00 91.56 120 MET A CA 1
ATOM 928 C C . MET A 1 120 ? 0.693 -20.997 3.887 1.00 91.56 120 MET A C 1
ATOM 930 O O . MET A 1 120 ? 0.364 -22.059 4.421 1.00 91.56 120 MET A O 1
ATOM 934 N N . ASP A 1 121 ? 1.226 -20.934 2.665 1.00 90.38 121 ASP A N 1
ATOM 935 C CA . ASP A 1 121 ? 1.513 -22.066 1.785 1.00 90.38 121 ASP A CA 1
ATOM 936 C C . ASP A 1 121 ? 3.018 -22.175 1.493 1.00 90.38 121 ASP A C 1
ATOM 938 O O . ASP A 1 121 ? 3.734 -21.173 1.436 1.00 90.38 121 ASP A O 1
ATOM 942 N N . ASP A 1 122 ? 3.509 -23.396 1.286 1.00 91.06 122 ASP A N 1
ATOM 943 C CA . ASP A 1 122 ? 4.875 -23.630 0.813 1.00 91.06 122 ASP A CA 1
ATOM 944 C C . ASP A 1 122 ? 4.924 -23.447 -0.704 1.00 91.06 122 ASP A C 1
ATOM 946 O O . ASP A 1 122 ? 4.365 -24.258 -1.437 1.00 91.06 122 ASP A O 1
ATOM 950 N N . PHE A 1 123 ? 5.612 -22.417 -1.194 1.00 93.31 123 PHE A N 1
ATOM 951 C CA . PHE A 1 123 ? 5.767 -22.186 -2.633 1.00 93.31 123 PHE A CA 1
ATOM 952 C C . PHE A 1 123 ? 7.158 -21.656 -2.976 1.00 93.31 123 PHE A C 1
ATOM 954 O O . PHE A 1 123 ? 7.851 -21.055 -2.150 1.00 93.31 123 PHE A O 1
ATOM 961 N N . THR A 1 124 ? 7.580 -21.870 -4.218 1.00 93.06 124 THR A N 1
ATOM 962 C CA . THR A 1 124 ? 8.862 -21.383 -4.740 1.00 93.06 124 THR A CA 1
ATOM 963 C C . THR A 1 124 ? 8.613 -20.421 -5.888 1.00 93.06 124 THR A C 1
ATOM 965 O O . THR A 1 124 ? 7.790 -20.668 -6.754 1.00 93.06 124 THR A O 1
ATOM 968 N N . VAL A 1 125 ? 9.329 -19.307 -5.912 1.00 91.75 125 VAL A N 1
ATOM 969 C CA . VAL A 1 125 ? 9.357 -18.390 -7.049 1.00 91.75 125 VAL A CA 1
ATOM 970 C C . VAL A 1 125 ? 10.612 -18.688 -7.843 1.00 91.75 125 VAL A C 1
ATOM 972 O O . VAL A 1 125 ? 11.723 -18.643 -7.296 1.00 91.75 125 VAL A O 1
ATOM 975 N N . THR A 1 126 ? 10.440 -18.958 -9.131 1.00 91.12 126 THR A N 1
ATOM 976 C CA . THR A 1 126 ? 11.543 -19.182 -10.060 1.00 91.12 126 THR A CA 1
ATOM 977 C C . THR A 1 126 ? 11.678 -18.038 -11.051 1.00 91.12 126 THR A C 1
ATOM 979 O O . THR A 1 126 ? 10.700 -17.381 -11.415 1.00 91.12 126 THR A O 1
ATOM 982 N N . ILE A 1 127 ? 12.917 -17.771 -11.459 1.00 90.81 127 ILE A N 1
ATOM 983 C CA . ILE A 1 127 ? 13.248 -16.845 -12.543 1.00 90.81 127 ILE A CA 1
ATOM 984 C C . ILE A 1 127 ? 14.011 -17.649 -13.589 1.00 90.81 127 ILE A C 1
ATOM 986 O O . ILE A 1 127 ? 15.075 -18.186 -13.296 1.00 90.81 127 ILE A O 1
ATOM 990 N N . ASP A 1 128 ? 13.445 -17.765 -14.790 1.00 87.06 128 ASP A N 1
ATOM 991 C CA . ASP A 1 128 ? 13.965 -18.614 -15.872 1.00 87.06 128 ASP A CA 1
ATOM 992 C C . ASP A 1 128 ? 14.180 -20.086 -15.452 1.00 87.06 128 ASP A C 1
ATOM 994 O O . ASP A 1 128 ? 15.099 -20.752 -15.920 1.00 87.06 128 ASP A O 1
ATOM 998 N N . GLY A 1 129 ? 13.320 -20.598 -14.562 1.00 84.88 129 GLY A N 1
ATOM 999 C CA . GLY A 1 129 ? 13.386 -21.968 -14.031 1.00 84.88 129 GLY A CA 1
ATOM 1000 C C . GLY A 1 129 ? 14.371 -22.162 -12.873 1.00 84.88 129 GLY A C 1
ATOM 1001 O O . GLY A 1 129 ? 14.389 -23.224 -12.257 1.00 84.88 129 GLY A O 1
ATOM 1002 N N . GLU A 1 130 ? 15.157 -21.142 -12.524 1.00 87.81 130 GLU A N 1
ATOM 1003 C CA . GLU A 1 130 ? 16.055 -21.174 -11.367 1.00 87.81 130 GLU A CA 1
ATOM 1004 C C . GLU A 1 130 ? 15.334 -20.701 -10.103 1.00 87.81 130 GLU A C 1
ATOM 1006 O O . GLU A 1 130 ? 14.619 -19.695 -10.123 1.00 87.81 130 GLU A O 1
ATOM 1011 N N . LYS A 1 131 ? 15.560 -21.380 -8.973 1.00 89.62 131 LYS A N 1
ATOM 1012 C CA . LYS A 1 131 ? 14.959 -21.010 -7.682 1.00 89.62 131 LYS A CA 1
ATOM 1013 C C . LYS A 1 131 ? 15.480 -19.657 -7.214 1.00 89.62 131 LYS A C 1
ATOM 1015 O O . LYS A 1 131 ? 16.644 -19.524 -6.843 1.00 89.62 131 LYS A O 1
ATOM 1020 N N . ALA A 1 132 ? 14.601 -18.660 -7.203 1.00 88.38 132 ALA A N 1
ATOM 1021 C CA . ALA A 1 132 ? 14.930 -17.306 -6.781 1.00 88.38 132 ALA A CA 1
ATOM 1022 C C . ALA A 1 132 ? 14.501 -17.054 -5.330 1.00 88.38 132 ALA A C 1
ATOM 1024 O O . ALA A 1 132 ? 15.266 -16.494 -4.548 1.00 88.38 132 ALA A O 1
ATOM 1025 N N . PHE A 1 133 ? 13.301 -17.484 -4.944 1.00 90.94 133 PHE A N 1
ATOM 1026 C CA . PHE A 1 133 ? 12.776 -17.284 -3.592 1.00 90.94 133 PHE A CA 1
ATOM 1027 C C . PHE A 1 133 ? 11.944 -18.479 -3.147 1.00 90.94 133 PHE A C 1
ATOM 1029 O O . PHE A 1 133 ? 11.255 -19.089 -3.953 1.00 90.94 133 PHE A O 1
ATOM 1036 N N . VAL A 1 134 ? 12.008 -18.811 -1.861 1.00 91.69 134 VAL A N 1
ATOM 1037 C CA . VAL A 1 134 ? 11.236 -19.905 -1.270 1.00 91.69 134 VAL A CA 1
ATOM 1038 C C . VAL A 1 134 ? 10.439 -19.333 -0.112 1.00 91.69 134 VAL A C 1
ATOM 1040 O O . VAL A 1 134 ? 11.027 -18.842 0.856 1.00 91.69 134 VAL A O 1
ATOM 1043 N N . ASN A 1 135 ? 9.115 -19.410 -0.207 1.00 92.44 135 ASN A N 1
ATOM 1044 C CA . ASN A 1 135 ? 8.242 -19.167 0.925 1.00 92.44 135 ASN A CA 1
ATOM 1045 C C . ASN A 1 135 ? 8.072 -20.467 1.704 1.00 92.44 135 ASN A C 1
ATOM 1047 O O . ASN A 1 135 ? 7.744 -21.501 1.124 1.00 92.44 135 ASN A O 1
ATOM 1051 N N . LYS A 1 136 ? 8.281 -20.397 3.017 1.00 90.25 136 LYS A N 1
ATOM 1052 C CA . LYS A 1 136 ? 7.885 -21.468 3.927 1.00 90.25 136 LYS A CA 1
ATOM 1053 C C . LYS A 1 136 ? 6.569 -21.076 4.569 1.00 90.25 136 LYS A C 1
ATOM 1055 O O . LYS A 1 136 ? 6.440 -19.941 5.025 1.00 90.25 136 LYS A O 1
ATOM 1060 N N . ALA A 1 137 ? 5.632 -22.009 4.632 1.00 88.06 137 ALA A N 1
ATOM 1061 C CA . ALA A 1 137 ? 4.323 -21.785 5.207 1.00 88.06 137 ALA A CA 1
ATOM 1062 C C . ALA A 1 137 ? 4.449 -21.262 6.644 1.00 88.06 137 ALA A C 1
ATOM 1064 O O . ALA A 1 137 ? 5.040 -21.896 7.528 1.00 88.06 137 ALA A O 1
ATOM 1065 N N . HIS A 1 138 ? 3.867 -20.091 6.883 1.00 86.06 138 HIS A N 1
ATOM 1066 C CA . HIS A 1 138 ? 3.728 -19.520 8.214 1.00 86.06 138 HIS A CA 1
ATOM 1067 C C . HIS A 1 138 ? 2.253 -19.541 8.616 1.00 86.06 138 HIS A C 1
ATOM 1069 O O . HIS A 1 138 ? 1.419 -19.103 7.833 1.00 86.06 138 HIS A O 1
ATOM 1075 N N . PRO A 1 139 ? 1.889 -19.997 9.828 1.00 86.62 139 PRO A N 1
ATOM 1076 C CA . PRO A 1 139 ? 0.482 -20.066 10.235 1.00 86.62 139 PRO A CA 1
ATOM 1077 C C . PRO A 1 139 ? -0.167 -18.679 10.351 1.00 86.62 139 PRO A C 1
ATOM 1079 O O . PRO A 1 139 ? -1.382 -18.548 10.236 1.00 86.62 139 PRO A O 1
ATOM 1082 N N . ILE A 1 140 ? 0.648 -17.648 10.579 1.00 91.19 140 ILE A N 1
ATOM 1083 C CA . ILE A 1 140 ? 0.245 -16.249 10.648 1.00 91.19 140 ILE A CA 1
ATOM 1084 C C . ILE A 1 140 ? 1.360 -15.371 10.086 1.00 91.19 140 ILE A C 1
ATOM 1086 O O . ILE A 1 140 ? 2.540 -15.616 10.348 1.00 91.19 140 ILE A O 1
ATOM 1090 N N . SER A 1 141 ? 0.980 -14.341 9.339 1.00 91.69 141 SER A N 1
ATOM 1091 C CA . SER A 1 141 ? 1.884 -13.311 8.823 1.00 91.69 141 SER A CA 1
ATOM 1092 C C . SER A 1 141 ? 1.461 -11.938 9.335 1.00 91.69 141 SER A C 1
ATOM 1094 O O . SER A 1 141 ? 0.271 -11.663 9.449 1.00 91.69 141 SER A O 1
ATOM 1096 N N . PHE A 1 142 ? 2.424 -11.071 9.652 1.00 92.62 142 PHE A N 1
ATOM 1097 C CA . PHE A 1 142 ? 2.166 -9.736 10.200 1.00 92.62 142 PHE A CA 1
ATOM 1098 C C . PHE A 1 142 ? 2.591 -8.649 9.223 1.00 92.62 142 PHE A C 1
ATOM 1100 O O . PHE A 1 142 ? 3.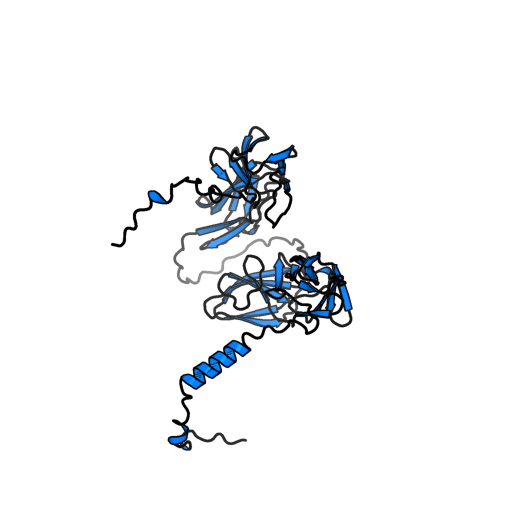643 -8.755 8.593 1.00 92.62 142 PHE A O 1
ATOM 1107 N N . TYR A 1 143 ? 1.809 -7.578 9.164 1.00 92.38 143 TYR A N 1
ATOM 1108 C CA . TYR A 1 143 ? 1.987 -6.451 8.261 1.00 92.38 143 TYR A CA 1
ATOM 1109 C C . TYR A 1 143 ? 1.799 -5.129 8.999 1.00 92.38 143 TYR A C 1
ATOM 1111 O O . TYR A 1 143 ? 0.999 -5.030 9.929 1.00 92.38 143 TYR A O 1
ATOM 1119 N N . ASN A 1 144 ? 2.536 -4.102 8.590 1.00 87.06 144 ASN A N 1
ATOM 1120 C CA . ASN A 1 144 ? 2.323 -2.741 9.082 1.00 87.06 144 ASN A CA 1
ATOM 1121 C C . ASN A 1 144 ? 1.147 -2.060 8.350 1.00 87.06 144 ASN A C 1
ATOM 1123 O O . ASN A 1 144 ? 0.506 -2.654 7.482 1.00 87.06 144 ASN A O 1
ATOM 1127 N N . SER A 1 145 ? 0.883 -0.792 8.671 1.00 84.56 145 SER A N 1
ATOM 1128 C CA . SER A 1 145 ? -0.198 0.002 8.066 1.00 84.56 145 SER A CA 1
ATOM 1129 C C . SER A 1 145 ? -0.077 0.204 6.550 1.00 84.56 145 SER A C 1
ATOM 1131 O O . SER A 1 145 ? -1.084 0.448 5.894 1.00 84.56 145 SER A O 1
ATOM 1133 N N . VAL A 1 146 ? 1.128 0.078 5.983 1.00 83.00 146 VAL A N 1
ATOM 1134 C CA . VAL A 1 146 ? 1.373 0.156 4.530 1.00 83.00 146 VAL A CA 1
ATOM 1135 C C . VAL A 1 146 ? 1.428 -1.223 3.864 1.00 83.00 146 VAL A C 1
ATOM 1137 O O . VAL A 1 146 ? 1.807 -1.333 2.700 1.00 83.00 146 VAL A O 1
ATOM 1140 N N . GLY A 1 147 ? 1.092 -2.293 4.592 1.00 86.25 147 GLY A N 1
ATOM 1141 C CA . GLY A 1 147 ? 1.035 -3.646 4.042 1.00 86.25 147 GLY A CA 1
ATOM 1142 C C . GLY A 1 147 ? 2.389 -4.338 3.879 1.00 86.25 147 GLY A C 1
ATOM 1143 O O . GLY A 1 147 ? 2.465 -5.390 3.251 1.00 86.25 147 GLY A O 1
ATOM 1144 N N . SER A 1 148 ? 3.474 -3.783 4.424 1.00 87.50 148 SER A N 1
ATOM 1145 C CA . SER A 1 148 ? 4.799 -4.417 4.386 1.00 87.50 148 SER A CA 1
ATOM 1146 C C . SER A 1 148 ? 4.955 -5.453 5.503 1.00 87.50 148 SER A C 1
ATOM 1148 O O . SER A 1 148 ? 4.493 -5.196 6.618 1.00 87.50 148 SER A O 1
ATOM 1150 N N . PRO A 1 149 ? 5.635 -6.589 5.256 1.00 90.38 149 PRO A N 1
ATOM 1151 C CA . PRO A 1 149 ? 5.771 -7.656 6.239 1.00 90.38 149 PRO A CA 1
ATOM 1152 C C . PRO A 1 149 ? 6.628 -7.226 7.436 1.00 90.38 149 PRO A C 1
ATOM 1154 O O . PRO A 1 149 ? 7.662 -6.567 7.288 1.00 90.38 149 PRO A O 1
ATOM 1157 N N . VAL A 1 150 ? 6.215 -7.646 8.630 1.00 87.88 150 VAL A N 1
ATOM 1158 C CA . VAL A 1 150 ? 6.848 -7.318 9.909 1.00 87.88 150 VAL A CA 1
ATOM 1159 C C . VAL A 1 150 ? 7.237 -8.603 10.632 1.00 87.88 150 VAL A C 1
ATOM 1161 O O . VAL A 1 150 ? 6.399 -9.431 10.963 1.00 87.88 150 VAL A O 1
ATOM 1164 N N . VAL A 1 151 ? 8.529 -8.760 10.928 1.00 82.88 151 VAL A N 1
ATOM 1165 C CA . VAL A 1 151 ? 9.044 -9.955 11.628 1.00 82.88 151 VAL A CA 1
ATOM 1166 C C . VAL A 1 151 ? 8.794 -9.883 13.138 1.00 82.88 151 VAL A C 1
ATOM 1168 O O . VAL A 1 151 ? 8.623 -10.902 13.800 1.00 82.88 151 VAL A O 1
ATOM 1171 N N . ARG A 1 152 ? 8.797 -8.670 13.703 1.00 83.06 152 ARG A N 1
ATOM 1172 C CA . ARG A 1 152 ? 8.556 -8.416 15.129 1.00 83.06 152 ARG A CA 1
ATOM 1173 C C . ARG A 1 152 ? 7.434 -7.391 15.265 1.00 83.06 152 ARG A C 1
ATOM 1175 O O . ARG A 1 152 ? 7.728 -6.198 15.204 1.00 83.06 152 ARG A O 1
ATOM 1182 N N . PRO A 1 153 ? 6.171 -7.832 15.362 1.00 84.31 153 PRO A N 1
ATOM 1183 C CA . PRO A 1 153 ? 5.052 -6.910 15.435 1.00 84.31 153 PRO A CA 1
ATOM 1184 C C . PRO A 1 153 ? 5.118 -6.096 16.733 1.00 84.31 153 PRO A C 1
ATOM 1186 O O . PRO A 1 153 ? 5.379 -6.643 17.803 1.00 84.31 153 PRO A O 1
ATOM 1189 N N . MET A 1 154 ? 4.919 -4.784 16.623 1.00 82.00 154 MET A N 1
ATOM 1190 C CA . MET A 1 154 ? 4.853 -3.851 17.746 1.00 82.00 154 MET A CA 1
ATOM 1191 C C . MET A 1 154 ? 3.976 -2.666 17.339 1.00 82.00 154 MET A C 1
ATOM 1193 O O . MET A 1 154 ? 4.133 -2.142 16.237 1.00 82.00 154 MET A O 1
ATOM 1197 N N . GLY A 1 155 ? 3.086 -2.242 18.232 1.00 86.38 155 GLY A N 1
ATOM 1198 C CA . GLY A 1 155 ? 2.039 -1.271 17.929 1.00 86.38 155 GLY A CA 1
ATOM 1199 C C . GLY A 1 155 ? 0.932 -1.877 17.070 1.00 86.38 155 GLY A C 1
ATOM 1200 O O . GLY A 1 155 ? 0.698 -3.088 17.101 1.00 86.38 155 GLY A O 1
ATOM 1201 N N . GLU A 1 156 ? 0.252 -1.028 16.305 1.00 89.44 156 GLU A N 1
ATOM 1202 C CA . GLU A 1 156 ? -0.821 -1.453 15.411 1.00 89.44 156 GLU A CA 1
ATOM 1203 C C . GLU A 1 156 ? -0.273 -2.206 14.195 1.00 89.44 156 GLU A C 1
ATOM 1205 O O . GLU A 1 156 ? 0.513 -1.681 13.401 1.00 89.44 156 GLU A O 1
ATOM 1210 N N . VAL A 1 157 ? -0.704 -3.456 14.049 1.00 91.38 157 VAL A N 1
ATOM 1211 C CA . VAL A 1 157 ? -0.327 -4.347 12.954 1.00 91.38 157 VAL A CA 1
ATOM 1212 C C . VAL A 1 157 ? -1.549 -5.082 12.422 1.00 91.38 157 VAL A C 1
ATOM 1214 O O . VAL A 1 157 ? -2.515 -5.341 13.139 1.00 91.38 157 VAL A O 1
ATOM 1217 N N . THR A 1 158 ? -1.480 -5.469 11.157 1.00 93.75 158 THR A N 1
ATOM 1218 C CA . THR A 1 158 ? -2.433 -6.392 10.544 1.00 93.75 158 THR A CA 1
ATOM 1219 C C . THR A 1 158 ? -1.832 -7.789 10.564 1.00 93.75 158 THR A C 1
ATOM 1221 O O . THR A 1 158 ? -0.782 -8.018 9.971 1.00 93.75 158 THR A O 1
ATOM 1224 N N . ALA A 1 159 ? -2.471 -8.726 11.251 1.00 92.62 159 ALA A N 1
ATOM 1225 C CA . ALA A 1 159 ? -2.128 -10.136 11.206 1.00 92.62 159 ALA A CA 1
ATOM 1226 C C . ALA A 1 159 ? -3.074 -10.868 10.252 1.00 92.62 159 ALA A C 1
ATOM 1228 O O . ALA A 1 159 ? -4.281 -10.657 10.292 1.00 92.62 159 ALA A O 1
ATOM 1229 N N . VAL A 1 160 ? -2.534 -11.728 9.397 1.00 92.88 160 VAL A N 1
ATOM 1230 C CA . VAL A 1 160 ? -3.305 -12.502 8.420 1.00 92.88 160 VAL A CA 1
ATOM 1231 C C . VAL A 1 160 ? -3.012 -13.980 8.620 1.00 92.88 160 VAL A C 1
ATOM 1233 O O . VAL A 1 160 ? -1.850 -14.375 8.730 1.00 92.88 160 VAL A O 1
ATOM 1236 N N . ALA A 1 161 ? -4.067 -14.783 8.679 1.00 92.19 161 ALA A N 1
ATOM 1237 C CA . ALA A 1 161 ? -4.016 -16.232 8.805 1.00 92.19 161 ALA A CA 1
ATOM 1238 C C . ALA A 1 161 ? -5.066 -16.882 7.887 1.00 92.19 161 ALA A C 1
ATOM 1240 O O . ALA A 1 161 ? -5.860 -16.193 7.240 1.00 92.19 161 ALA A O 1
ATOM 1241 N N . ARG A 1 162 ? -5.071 -18.218 7.818 1.00 89.75 162 ARG A N 1
ATOM 1242 C CA . ARG A 1 162 ? -6.128 -18.961 7.109 1.00 89.75 162 ARG A CA 1
ATOM 1243 C C . ARG A 1 162 ? -7.494 -18.670 7.738 1.00 89.75 162 ARG A C 1
ATOM 1245 O O . ARG A 1 162 ? -7.565 -18.401 8.938 1.00 89.75 162 ARG A O 1
ATOM 1252 N N . ALA A 1 163 ? -8.559 -18.720 6.936 1.00 86.44 163 ALA A N 1
ATOM 1253 C CA . ALA A 1 163 ? -9.914 -18.577 7.456 1.00 86.44 163 ALA A CA 1
ATOM 1254 C C . ALA A 1 163 ? -10.172 -19.548 8.620 1.00 86.44 163 ALA A C 1
ATOM 1256 O O . ALA A 1 163 ? -9.747 -20.704 8.586 1.00 86.44 163 ALA A O 1
ATOM 1257 N N . GLY A 1 164 ? -10.841 -19.047 9.658 1.00 79.69 164 GLY A N 1
ATOM 1258 C CA . GLY A 1 164 ? -11.168 -19.815 10.861 1.00 79.69 164 GLY A CA 1
ATOM 1259 C C . GLY A 1 164 ? -10.032 -19.899 11.876 1.00 79.69 164 GLY A C 1
ATOM 1260 O O . GLY A 1 164 ? -10.210 -20.504 12.927 1.00 79.69 164 GLY A O 1
ATOM 1261 N N . ALA A 1 165 ? -8.871 -19.295 11.609 1.00 85.00 165 ALA A N 1
ATOM 1262 C CA . ALA A 1 165 ? -7.783 -19.271 12.577 1.00 85.00 165 ALA A CA 1
ATOM 1263 C C . ALA A 1 165 ? -8.207 -18.573 13.880 1.00 85.00 165 ALA A C 1
ATOM 1265 O O . ALA A 1 165 ? -8.696 -17.446 13.867 1.00 85.00 165 ALA A O 1
ATOM 1266 N N . GLU A 1 166 ? -7.946 -19.214 15.014 1.00 85.00 166 GLU A N 1
ATOM 1267 C CA . GLU A 1 166 ? -8.117 -18.615 16.335 1.00 85.00 166 GLU A CA 1
ATOM 1268 C C . GLU A 1 166 ? -6.763 -18.165 16.882 1.00 85.00 166 GLU A C 1
ATOM 1270 O O . GLU A 1 166 ? -5.777 -18.912 16.856 1.00 85.00 166 GLU A O 1
ATOM 1275 N N . LEU A 1 167 ? -6.702 -16.925 17.376 1.00 87.75 167 LEU A N 1
ATOM 1276 C CA . LEU A 1 167 ? -5.469 -16.335 17.884 1.00 87.75 167 LEU A CA 1
ATOM 1277 C C . LEU A 1 167 ? -5.374 -16.414 19.407 1.00 87.75 167 LEU A C 1
ATOM 1279 O O . LEU A 1 167 ? -6.189 -15.849 20.133 1.00 87.75 167 LEU A O 1
ATOM 1283 N N . LYS A 1 168 ? -4.271 -16.983 19.889 1.00 88.94 168 LYS A N 1
ATOM 1284 C CA . LYS A 1 168 ? -3.780 -16.796 21.250 1.00 88.94 168 LYS A CA 1
ATOM 1285 C C . LYS A 1 168 ? -3.001 -15.497 21.348 1.00 88.94 168 LYS A C 1
ATOM 1287 O O . LYS A 1 168 ? -1.919 -15.360 20.767 1.00 88.94 168 LYS A O 1
ATOM 1292 N N . LEU A 1 169 ? -3.535 -14.560 22.120 1.00 88.94 169 LEU A N 1
ATOM 1293 C CA . LEU A 1 169 ? -2.959 -13.234 22.313 1.00 88.94 169 LEU A CA 1
ATOM 1294 C C . LEU A 1 169 ? -2.297 -13.125 23.690 1.00 88.94 169 LEU A C 1
ATOM 1296 O O . LEU A 1 169 ? -2.879 -13.479 24.713 1.00 88.94 169 LEU A O 1
ATOM 1300 N N . PHE A 1 170 ? -1.074 -12.604 23.727 1.00 83.88 170 PHE A N 1
ATOM 1301 C CA . PHE A 1 170 ? -0.363 -12.253 24.956 1.00 83.88 170 PHE A CA 1
ATOM 1302 C C . PHE A 1 170 ? 0.124 -10.814 24.852 1.00 83.88 170 PHE A C 1
ATOM 1304 O O . PHE A 1 170 ? 0.793 -10.470 23.877 1.00 83.88 170 PHE A O 1
ATOM 1311 N N . LYS A 1 171 ? -0.223 -9.968 25.835 1.00 82.50 171 LYS A N 1
ATOM 1312 C CA . LYS A 1 171 ? 0.053 -8.514 25.816 1.00 82.50 171 LYS A CA 1
ATOM 1313 C C . LYS A 1 171 ? -0.243 -7.879 24.447 1.00 82.50 171 LYS A C 1
ATOM 1315 O O . LYS A 1 171 ? 0.535 -7.088 23.923 1.00 82.50 171 LYS A O 1
ATOM 1320 N N . THR A 1 172 ? -1.335 -8.320 23.842 1.00 87.81 172 THR A N 1
ATOM 1321 C CA . THR A 1 172 ? -1.772 -7.936 22.506 1.00 87.81 172 THR A CA 1
ATOM 1322 C C . THR A 1 172 ? -3.276 -7.780 22.573 1.00 87.81 172 THR A C 1
ATOM 1324 O O . THR A 1 172 ? -3.953 -8.657 23.108 1.00 87.81 172 THR A O 1
ATOM 1327 N N . GLU A 1 173 ? -3.780 -6.671 22.056 1.00 86.56 173 GLU A N 1
ATOM 1328 C CA . GLU A 1 173 ? -5.208 -6.384 22.006 1.00 86.56 173 GLU A CA 1
ATOM 1329 C C . GLU A 1 173 ? -5.714 -6.631 20.585 1.00 86.56 173 GLU A C 1
ATOM 1331 O O . GLU A 1 173 ? -5.116 -6.159 19.618 1.00 86.56 173 GLU A O 1
ATOM 1336 N N . LEU A 1 174 ? -6.802 -7.393 20.458 1.00 90.19 174 LEU A N 1
ATOM 1337 C CA . LEU A 1 174 ? -7.532 -7.526 19.202 1.00 90.19 174 LEU A CA 1
ATOM 1338 C C . LEU A 1 174 ? -8.402 -6.285 19.020 1.00 90.19 174 LEU A C 1
ATOM 1340 O O . LEU A 1 174 ? -9.279 -6.027 19.840 1.00 90.19 174 LEU A O 1
ATOM 1344 N N . LEU A 1 175 ? -8.147 -5.527 17.960 1.00 88.75 175 LEU A N 1
ATOM 1345 C CA . LEU A 1 175 ? -8.922 -4.342 17.603 1.00 88.75 175 LEU A CA 1
ATOM 1346 C C . LEU A 1 175 ? -10.088 -4.710 16.683 1.00 88.75 175 LEU A C 1
ATOM 1348 O O . LEU A 1 175 ? -11.198 -4.223 16.859 1.00 88.75 175 LEU A O 1
ATOM 1352 N N . GLU A 1 176 ? -9.827 -5.573 15.700 1.00 89.81 176 GLU A N 1
ATOM 1353 C CA . GLU A 1 176 ? -10.798 -5.966 14.680 1.00 89.81 176 GLU A CA 1
ATOM 1354 C C . GLU A 1 176 ? -10.468 -7.364 14.151 1.00 89.81 176 GLU A C 1
ATOM 1356 O O . GLU A 1 176 ? -9.295 -7.728 14.054 1.00 89.81 176 GLU A O 1
ATOM 1361 N N . SER A 1 177 ? -11.492 -8.131 13.781 1.00 90.00 177 SER A N 1
ATOM 1362 C CA . SER A 1 177 ? -11.365 -9.411 13.084 1.00 90.00 177 SER A CA 1
ATOM 1363 C C . SER A 1 177 ? -12.327 -9.419 11.905 1.00 90.00 177 SER A C 1
ATOM 1365 O O . SER A 1 177 ? -13.511 -9.134 12.072 1.00 90.00 177 SER A O 1
ATOM 1367 N N . THR A 1 178 ? -11.819 -9.728 10.720 1.00 89.75 178 THR A N 1
ATOM 1368 C CA . THR A 1 178 ? -12.603 -9.820 9.485 1.00 89.75 178 THR A CA 1
ATOM 1369 C C . THR A 1 178 ? -12.199 -11.068 8.718 1.00 89.75 178 THR A C 1
ATOM 1371 O O . THR A 1 178 ? -11.064 -11.534 8.830 1.00 89.75 178 THR A O 1
ATOM 1374 N N . VAL A 1 179 ? -13.119 -11.619 7.931 1.00 86.81 179 VAL A N 1
ATOM 1375 C CA . VAL A 1 179 ? -12.820 -12.697 6.985 1.00 86.81 179 VAL A CA 1
ATOM 1376 C C . VAL A 1 179 ? -13.018 -12.151 5.579 1.00 86.81 179 VAL A C 1
ATOM 1378 O O . VAL A 1 179 ? -14.038 -11.529 5.296 1.00 86.81 179 VAL A O 1
ATOM 1381 N N . LYS A 1 180 ? -12.024 -12.327 4.708 1.00 83.00 180 LYS A N 1
ATOM 1382 C CA . LYS A 1 180 ? -12.083 -11.869 3.315 1.00 83.00 180 LYS A CA 1
ATOM 1383 C C . LYS A 1 180 ? -11.249 -12.785 2.430 1.00 83.00 180 LYS A C 1
ATOM 1385 O O . LYS A 1 180 ? -10.106 -13.071 2.772 1.00 83.00 180 LYS A O 1
ATOM 1390 N N . ASN A 1 181 ? -11.789 -13.207 1.286 1.00 78.75 181 ASN A N 1
ATOM 1391 C CA . ASN A 1 181 ? -11.092 -14.057 0.308 1.00 78.75 181 ASN A CA 1
ATOM 1392 C C . ASN A 1 181 ? -10.488 -15.341 0.926 1.00 78.75 181 ASN A C 1
ATOM 1394 O O . ASN A 1 181 ? -9.355 -15.699 0.618 1.00 78.75 181 ASN A O 1
ATOM 1398 N N . GLY A 1 182 ? -11.193 -15.998 1.855 1.00 80.44 182 GLY A N 1
ATOM 1399 C CA . GLY A 1 182 ? -10.679 -17.200 2.532 1.00 80.44 182 GLY A CA 1
ATOM 1400 C C . GLY A 1 182 ? -9.553 -16.942 3.549 1.00 80.44 182 GLY A C 1
ATOM 1401 O O . GLY A 1 182 ? -8.879 -17.879 3.982 1.00 80.44 182 GLY A O 1
ATOM 1402 N N . LEU A 1 183 ? -9.355 -15.686 3.960 1.00 87.62 183 LEU A N 1
ATOM 1403 C CA . LEU A 1 183 ? -8.350 -15.271 4.939 1.00 87.62 183 LEU A CA 1
ATOM 1404 C C . LEU A 1 183 ? -9.010 -14.655 6.167 1.00 87.62 183 LEU A C 1
ATOM 1406 O O . LEU A 1 183 ? -9.905 -13.823 6.033 1.00 87.62 183 LEU A O 1
ATOM 1410 N N . SER A 1 184 ? -8.509 -15.000 7.351 1.00 89.62 184 SER A N 1
ATOM 1411 C CA . SER A 1 184 ? -8.818 -14.281 8.585 1.00 89.62 184 SER A CA 1
ATOM 1412 C C . SER A 1 184 ? -7.809 -13.148 8.770 1.00 89.62 184 SER A C 1
ATOM 1414 O O . SER A 1 184 ? -6.600 -13.378 8.840 1.00 89.62 184 SER A O 1
ATOM 1416 N N . ILE A 1 185 ? -8.311 -11.918 8.830 1.00 92.31 185 ILE A N 1
ATOM 1417 C CA . ILE A 1 185 ? -7.536 -10.684 8.944 1.00 92.31 185 ILE A CA 1
ATOM 1418 C C . ILE A 1 185 ? -7.850 -10.051 10.298 1.00 92.31 185 ILE A C 1
ATOM 1420 O O . ILE A 1 185 ? -8.982 -9.649 10.565 1.00 92.31 185 ILE A O 1
ATOM 1424 N N . PHE A 1 186 ? -6.825 -9.916 11.131 1.00 92.12 186 PHE A N 1
ATOM 1425 C CA . PHE A 1 186 ? -6.913 -9.364 12.475 1.00 92.12 186 PHE A CA 1
ATOM 1426 C C . PHE A 1 186 ? -6.143 -8.051 12.549 1.00 92.12 186 PHE A C 1
ATOM 1428 O O . PHE A 1 186 ? -4.943 -8.018 12.269 1.00 92.12 186 PHE A O 1
ATOM 1435 N N . LYS A 1 187 ? -6.787 -6.970 12.984 1.00 92.12 187 LYS A N 1
ATOM 1436 C CA . LYS A 1 187 ? -6.062 -5.770 13.414 1.00 92.12 187 LYS A CA 1
ATOM 1437 C C . LYS A 1 187 ? -5.714 -5.930 14.882 1.00 92.12 187 LYS A C 1
ATOM 1439 O O . LYS A 1 187 ? -6.597 -6.131 15.713 1.00 92.12 187 LYS A O 1
ATOM 1444 N N . LEU A 1 188 ? -4.428 -5.865 15.193 1.00 90.62 188 LEU A N 1
ATOM 1445 C CA . LEU A 1 188 ? -3.897 -6.088 16.530 1.00 90.62 188 LEU A CA 1
ATOM 1446 C C . LEU A 1 188 ? -3.118 -4.861 16.986 1.00 90.62 188 LEU A C 1
ATOM 1448 O O . LEU A 1 188 ? -2.353 -4.299 16.208 1.00 90.62 188 LEU A O 1
ATOM 1452 N N . ASN A 1 189 ? -3.233 -4.507 18.261 1.00 89.75 189 ASN A N 1
ATOM 1453 C CA . ASN A 1 189 ? -2.288 -3.619 18.927 1.00 89.75 189 ASN A CA 1
ATOM 1454 C C . ASN A 1 189 ? -1.353 -4.457 19.809 1.00 89.75 189 ASN A C 1
ATOM 1456 O O . ASN A 1 189 ? -1.752 -4.964 20.861 1.00 89.75 189 ASN A O 1
ATOM 1460 N N . VAL A 1 190 ? -0.113 -4.650 19.362 1.00 84.44 190 VAL A N 1
ATOM 1461 C CA . VAL A 1 190 ? 0.885 -5.484 20.045 1.00 84.44 190 VAL A CA 1
ATOM 1462 C C . VAL A 1 190 ? 1.740 -4.610 20.960 1.00 84.44 190 VAL A C 1
ATOM 1464 O O . VAL A 1 190 ? 2.535 -3.791 20.496 1.00 84.44 190 VAL A O 1
ATOM 1467 N N . LEU A 1 191 ? 1.614 -4.792 22.276 1.00 77.44 191 LEU A N 1
ATOM 1468 C CA . LEU A 1 191 ? 2.421 -4.057 23.252 1.00 77.44 191 LEU A CA 1
ATOM 1469 C C . LEU A 1 191 ? 3.870 -4.571 23.272 1.00 77.44 191 LEU A C 1
ATOM 1471 O O . LEU A 1 191 ? 4.214 -5.589 22.669 1.00 77.44 191 LEU A O 1
ATOM 1475 N N . VAL A 1 192 ? 4.742 -3.888 24.018 1.00 76.62 192 VAL A N 1
ATOM 1476 C CA . VAL A 1 192 ? 6.134 -4.322 24.212 1.00 76.62 192 VAL A CA 1
ATOM 1477 C C . VAL A 1 192 ? 6.169 -5.757 24.760 1.00 76.62 192 VAL A C 1
ATOM 1479 O O . VAL A 1 192 ? 5.590 -6.057 25.808 1.00 76.62 192 VAL A O 1
ATOM 1482 N N . SER A 1 193 ? 6.866 -6.640 24.035 1.00 75.50 193 SER A N 1
ATOM 1483 C CA . SER A 1 193 ? 6.943 -8.088 24.299 1.00 75.50 193 SER A CA 1
ATOM 1484 C C . SER A 1 193 ? 5.622 -8.857 24.136 1.00 75.50 193 SER A C 1
ATOM 1486 O O . SER A 1 193 ? 5.492 -9.959 24.675 1.00 75.50 193 SER A O 1
ATOM 1488 N N . GLY A 1 194 ? 4.646 -8.295 23.422 1.00 76.00 194 GLY A N 1
ATOM 1489 C CA . GLY A 1 194 ? 3.427 -8.993 23.036 1.00 76.00 194 GLY A CA 1
ATOM 1490 C C . GLY A 1 194 ? 3.658 -10.019 21.931 1.00 76.00 194 GLY A C 1
ATOM 1491 O O . GLY A 1 194 ? 4.611 -9.931 21.156 1.00 76.00 194 GLY A O 1
ATOM 1492 N N . THR A 1 195 ? 2.792 -11.028 21.884 1.00 80.00 195 THR A N 1
ATOM 1493 C CA . THR A 1 195 ? 2.808 -12.069 20.855 1.00 80.00 195 THR A CA 1
ATOM 1494 C C . THR A 1 195 ? 1.389 -12.468 20.478 1.00 80.00 195 THR A C 1
ATOM 1496 O O . THR A 1 195 ? 0.545 -12.617 21.361 1.00 80.00 195 THR A O 1
ATOM 1499 N N . ALA A 1 196 ? 1.170 -12.753 19.197 1.00 82.62 196 ALA A N 1
ATOM 1500 C CA . ALA A 1 196 ? -0.018 -13.432 18.696 1.00 82.62 196 ALA A CA 1
ATOM 1501 C C . ALA A 1 196 ? 0.402 -14.740 18.015 1.00 82.62 196 ALA A C 1
ATOM 1503 O O . ALA A 1 196 ? 1.387 -14.763 17.273 1.00 82.62 196 ALA A O 1
ATOM 1504 N N . LYS A 1 197 ? -0.307 -15.834 18.295 1.00 86.50 197 LYS A N 1
ATOM 1505 C CA . LYS A 1 197 ? -0.061 -17.155 17.695 1.00 86.50 197 LYS A CA 1
ATOM 1506 C C . LYS A 1 197 ? -1.385 -17.804 17.327 1.00 86.50 197 LYS A C 1
ATOM 1508 O O . LYS A 1 197 ? -2.356 -17.603 18.039 1.00 86.50 197 LYS A O 1
ATOM 1513 N N . VAL A 1 198 ? -1.412 -18.604 16.269 1.00 83.81 198 VAL A N 1
ATOM 1514 C CA . VAL A 1 198 ? -2.583 -19.433 15.949 1.00 83.81 198 VAL A CA 1
ATOM 1515 C C . VAL A 1 198 ? -2.613 -20.625 16.908 1.00 83.81 198 VAL A C 1
ATOM 1517 O O . VAL A 1 198 ? -1.597 -21.307 17.049 1.00 83.81 198 VAL A O 1
ATOM 1520 N N . GLU A 1 199 ? -3.735 -20.839 17.595 1.00 79.44 199 GLU A N 1
ATOM 1521 C CA . GLU A 1 199 ? -3.930 -21.939 18.561 1.00 79.44 199 GLU A CA 1
ATOM 1522 C C . GLU A 1 199 ? -4.886 -23.021 18.034 1.00 79.44 199 GLU A C 1
ATOM 1524 O O . GLU A 1 199 ? -4.783 -24.174 18.445 1.00 79.44 199 GLU A O 1
ATOM 1529 N N . GLY A 1 200 ? -5.728 -22.687 17.053 1.00 67.19 200 GLY A N 1
ATOM 1530 C CA . GLY A 1 200 ? -6.626 -23.628 16.390 1.00 67.19 200 GLY A CA 1
ATOM 1531 C C . GLY A 1 200 ? -7.182 -23.080 15.077 1.00 67.19 200 GLY A C 1
ATOM 1532 O O . GLY A 1 200 ? -6.959 -21.918 14.731 1.00 67.19 200 GLY A O 1
ATOM 1533 N N . ILE A 1 201 ? -7.889 -23.939 14.345 1.00 60.62 201 ILE A N 1
ATOM 1534 C CA . ILE A 1 201 ? -8.725 -23.569 13.201 1.00 60.62 201 ILE A CA 1
ATOM 1535 C C . ILE A 1 201 ? -10.142 -23.995 13.583 1.00 60.62 201 ILE A C 1
ATOM 1537 O O . ILE A 1 201 ? -10.400 -25.187 13.737 1.00 60.62 201 ILE A O 1
ATOM 1541 N N . SER A 1 202 ? -11.020 -23.025 13.807 1.00 50.03 202 SER A N 1
ATOM 1542 C CA . SER A 1 202 ? -12.447 -23.245 14.022 1.00 50.03 202 SER A CA 1
ATOM 1543 C C . SER A 1 202 ? -13.129 -23.485 12.675 1.00 50.03 202 SER A C 1
ATOM 1545 O O . SER A 1 202 ? -12.712 -22.908 11.665 1.00 50.03 202 SER A O 1
ATOM 1547 N N . GLU A 1 203 ? -14.156 -24.336 12.632 1.00 41.75 203 GLU A N 1
ATOM 1548 C CA . GLU A 1 203 ? -14.958 -24.525 11.419 1.00 41.75 203 GLU A CA 1
ATOM 1549 C C . GLU A 1 203 ? -15.602 -23.186 11.043 1.00 41.75 203 GLU A C 1
ATOM 1551 O O . GLU A 1 203 ? -16.428 -22.642 11.773 1.00 41.75 203 GLU A O 1
ATOM 1556 N N . VAL A 1 204 ? -15.165 -22.620 9.917 1.00 42.88 204 VAL A N 1
ATOM 1557 C CA . VAL A 1 204 ? -15.700 -21.373 9.369 1.00 42.88 204 VAL A CA 1
ATOM 1558 C C . VAL A 1 204 ? -17.161 -21.631 8.997 1.00 42.88 204 VAL A C 1
ATOM 1560 O O . VAL A 1 204 ? -17.400 -22.484 8.138 1.00 42.88 204 VAL A O 1
ATOM 1563 N N . PRO A 1 205 ? -18.145 -20.932 9.592 1.00 36.66 205 PRO A N 1
ATOM 1564 C CA . PRO A 1 205 ? -19.500 -20.970 9.068 1.00 36.66 205 PRO A CA 1
ATOM 1565 C C . PRO A 1 205 ? -19.455 -20.437 7.629 1.00 36.66 205 PRO A C 1
ATOM 1567 O O . PRO A 1 205 ? -18.766 -19.439 7.389 1.00 36.66 205 PRO A O 1
ATOM 1570 N N . PRO A 1 206 ? -20.128 -21.081 6.660 1.00 39.03 206 PRO A N 1
ATOM 1571 C CA . PRO A 1 206 ? -20.185 -20.562 5.300 1.00 39.03 206 PRO A CA 1
ATOM 1572 C C . PRO A 1 206 ? -20.741 -19.133 5.315 1.00 39.03 206 PRO A C 1
ATOM 1574 O O . PRO A 1 206 ? -21.571 -18.805 6.158 1.00 39.03 206 PRO A O 1
ATOM 1577 N N . GLU A 1 207 ? -20.246 -18.302 4.394 1.00 42.75 207 GLU A N 1
ATOM 1578 C CA . GLU A 1 207 ? -20.706 -16.931 4.137 1.00 42.75 207 GLU A CA 1
ATOM 1579 C C . GLU A 1 207 ? -22.245 -16.880 4.146 1.00 42.75 207 GLU A C 1
ATOM 1581 O O . GLU A 1 207 ? -22.898 -17.298 3.190 1.00 42.75 207 GLU A O 1
ATOM 1586 N N . GLU A 1 208 ? -22.844 -16.406 5.243 1.00 36.22 208 GLU A N 1
ATOM 1587 C CA . GLU A 1 208 ? -24.270 -16.101 5.266 1.00 36.22 208 GLU A CA 1
ATOM 1588 C C . GLU A 1 208 ? -24.479 -14.799 4.492 1.00 36.22 208 GLU A C 1
ATOM 1590 O O . GLU A 1 208 ? -24.159 -13.701 4.956 1.00 36.22 208 GLU A O 1
ATOM 1595 N N . GLU A 1 209 ? -25.032 -14.934 3.285 1.00 39.31 209 GLU A N 1
ATOM 1596 C CA . GLU A 1 209 ? -25.809 -13.876 2.655 1.00 39.31 209 GLU A CA 1
ATOM 1597 C C . GLU A 1 209 ? -26.815 -13.346 3.683 1.00 39.31 209 GLU A C 1
ATOM 1599 O O . GLU A 1 209 ? -27.683 -14.077 4.162 1.00 39.31 209 GLU A O 1
ATOM 1604 N N . VAL A 1 210 ? -26.691 -12.064 4.027 1.00 35.03 210 VAL A N 1
ATOM 1605 C CA . VAL A 1 210 ? -27.616 -11.366 4.919 1.00 35.03 210 VAL A CA 1
ATOM 1606 C C . VAL A 1 210 ? -29.005 -11.363 4.272 1.00 35.03 210 VAL A C 1
ATOM 1608 O O . VAL A 1 210 ? -29.329 -10.491 3.467 1.00 35.03 210 VAL A O 1
ATOM 1611 N N . LYS A 1 211 ? -29.840 -12.345 4.620 1.00 34.19 211 LYS A N 1
ATOM 1612 C CA . LYS A 1 211 ? -31.293 -12.233 4.498 1.00 34.19 211 LYS A CA 1
ATOM 1613 C C . LYS A 1 211 ? -31.803 -11.436 5.691 1.00 34.19 211 LYS A C 1
ATOM 1615 O O . LYS A 1 211 ? -31.621 -11.830 6.838 1.00 34.19 211 LYS A O 1
ATOM 1620 N N . GLU A 1 212 ? -32.431 -10.302 5.395 1.00 42.19 212 GLU A N 1
ATOM 1621 C CA . GLU A 1 212 ? -33.285 -9.572 6.328 1.00 42.19 212 GLU A CA 1
ATOM 1622 C C . GLU A 1 212 ? -34.327 -10.515 6.943 1.00 42.19 212 GLU A C 1
ATOM 1624 O O . GLU A 1 212 ? -35.155 -11.072 6.224 1.00 42.19 212 GLU A O 1
ATOM 1629 N N . GLU A 1 213 ? -34.340 -10.627 8.271 1.00 35.62 213 GLU A N 1
ATOM 1630 C CA . GLU A 1 213 ? -35.516 -11.061 9.025 1.00 35.62 213 GLU A CA 1
ATOM 1631 C C . GLU A 1 213 ? -35.744 -10.171 10.265 1.00 35.62 213 GLU A C 1
ATOM 1633 O O . GLU A 1 213 ? -34.824 -9.492 10.733 1.00 35.62 213 GLU A O 1
ATOM 1638 N N . PRO A 1 214 ? -37.005 -10.059 10.724 1.00 40.78 214 PRO A N 1
ATOM 1639 C CA . PRO A 1 214 ? -37.559 -8.809 11.229 1.00 40.78 214 PRO A CA 1
ATOM 1640 C C . PRO A 1 214 ? -37.400 -8.600 12.742 1.00 40.78 214 PRO A C 1
ATOM 1642 O O . PRO A 1 214 ? -37.234 -9.526 13.530 1.00 40.78 214 PRO A O 1
ATOM 1645 N N . LYS A 1 215 ? -37.520 -7.323 13.131 1.00 40.84 215 LYS A N 1
ATOM 1646 C CA . LYS A 1 215 ? -37.628 -6.797 14.506 1.00 40.84 215 LYS A CA 1
ATOM 1647 C C . LYS A 1 215 ? -38.472 -7.686 15.440 1.00 40.84 215 LYS A C 1
ATOM 1649 O O . LYS A 1 215 ? -39.634 -7.925 15.114 1.00 40.84 215 LYS A O 1
ATOM 1654 N N . PRO A 1 216 ? -37.998 -7.998 16.661 1.00 39.91 216 PRO A N 1
ATOM 1655 C CA . PRO A 1 216 ? -38.886 -8.356 17.756 1.00 39.91 216 PRO A CA 1
ATOM 1656 C C . PRO A 1 216 ? -39.337 -7.108 18.540 1.00 39.91 216 PRO A C 1
ATOM 1658 O O . PRO A 1 216 ? -38.544 -6.212 18.841 1.00 39.91 216 PRO A O 1
ATOM 1661 N N . GLU A 1 217 ? -40.636 -7.061 18.845 1.00 36.22 217 GLU A N 1
ATOM 1662 C CA . GLU A 1 217 ? -41.272 -6.157 19.814 1.00 36.22 217 GLU A CA 1
ATOM 1663 C C . GLU A 1 217 ? -40.837 -6.461 21.265 1.00 36.22 217 GLU A C 1
ATOM 1665 O O . GLU A 1 217 ? -40.378 -7.571 21.548 1.00 36.22 217 GLU A O 1
ATOM 1670 N N . PRO A 1 218 ? -40.955 -5.490 22.194 1.00 49.38 218 PRO A N 1
ATOM 1671 C CA . PRO A 1 218 ? -40.397 -5.589 23.540 1.00 49.38 218 PRO A CA 1
ATOM 1672 C C . PRO A 1 218 ? -41.424 -6.061 24.580 1.00 49.38 218 PRO A C 1
ATOM 1674 O O . PRO A 1 218 ? -42.581 -5.676 24.493 1.00 49.38 218 PRO A O 1
ATOM 1677 N N . GLU A 1 219 ? -40.973 -6.791 25.610 1.00 35.19 219 GLU A N 1
ATOM 1678 C CA . GLU A 1 219 ? -41.517 -6.802 26.990 1.00 35.19 219 GLU A CA 1
ATOM 1679 C C . GLU A 1 219 ? -40.726 -7.794 27.886 1.00 35.19 219 GLU A C 1
ATOM 1681 O O . GLU A 1 219 ? -40.133 -8.736 27.360 1.00 35.19 219 GLU A O 1
ATOM 1686 N N . PRO A 1 220 ? -40.778 -7.719 29.235 1.00 41.75 220 PRO A N 1
ATOM 1687 C CA . PRO A 1 220 ? -40.696 -6.564 30.129 1.00 41.75 220 PRO A CA 1
ATOM 1688 C C . PRO A 1 220 ? -39.545 -6.697 31.167 1.00 41.75 220 PRO A C 1
ATOM 1690 O O . PRO A 1 220 ? -38.813 -7.681 31.240 1.00 41.75 220 PRO A O 1
ATOM 1693 N N . GLU A 1 221 ? -39.407 -5.646 31.976 1.00 43.53 221 GLU A N 1
ATOM 1694 C CA . GLU A 1 221 ? -38.440 -5.386 33.050 1.00 43.53 221 GLU A CA 1
ATOM 1695 C C . GLU A 1 221 ? -38.012 -6.585 33.924 1.00 43.53 221 GLU A C 1
ATOM 1697 O O . GLU A 1 221 ? -38.821 -7.222 34.601 1.00 43.53 221 GLU A O 1
ATOM 1702 N N . VAL A 1 222 ? -36.691 -6.773 34.060 1.00 35.47 222 VAL A N 1
ATOM 1703 C CA . VAL A 1 222 ? -36.090 -7.484 35.198 1.00 35.47 222 VAL A CA 1
ATOM 1704 C C . VAL A 1 222 ? -35.224 -6.510 35.995 1.00 35.47 222 VAL A C 1
ATOM 1706 O O . VAL A 1 222 ? -34.337 -5.841 35.469 1.00 35.47 222 VAL A O 1
ATOM 1709 N N . LYS A 1 223 ? -35.548 -6.438 37.287 1.00 33.09 223 LYS A N 1
ATOM 1710 C CA . LYS A 1 223 ? -35.045 -5.523 38.315 1.00 33.09 223 LYS A CA 1
ATOM 1711 C C . LYS A 1 223 ? -33.516 -5.441 38.395 1.00 33.09 223 LYS A C 1
ATOM 1713 O O . LYS A 1 223 ? -32.813 -6.448 38.369 1.00 33.09 223 LYS A O 1
ATOM 1718 N N . GLU A 1 224 ? -33.050 -4.208 38.591 1.00 31.72 224 GLU A N 1
ATOM 1719 C CA . GLU A 1 224 ? -31.663 -3.809 38.825 1.00 31.72 224 GLU A CA 1
ATOM 1720 C C . GLU A 1 224 ? -30.971 -4.590 39.956 1.00 31.72 224 GLU A C 1
ATOM 1722 O O . GLU A 1 224 ? -31.504 -4.756 41.054 1.00 31.72 224 GLU A O 1
ATOM 1727 N N . VAL A 1 225 ? -29.700 -4.931 39.726 1.00 35.50 225 VAL A N 1
ATOM 1728 C CA . VAL A 1 225 ? -28.699 -5.105 40.787 1.00 35.50 225 VAL A CA 1
ATOM 1729 C C . VAL A 1 225 ? -27.651 -4.001 40.594 1.00 35.50 225 VAL A C 1
ATOM 1731 O O . VAL A 1 225 ? -27.049 -3.926 39.519 1.00 35.50 225 VAL A O 1
ATOM 1734 N N . PRO A 1 226 ? -27.396 -3.125 41.584 1.00 41.75 226 PRO A N 1
ATOM 1735 C CA . PRO A 1 226 ? -26.553 -1.955 41.381 1.00 41.75 226 PRO A CA 1
ATOM 1736 C C . PRO A 1 226 ? -25.074 -2.358 41.372 1.00 41.75 226 PRO A C 1
ATOM 1738 O O . PRO A 1 226 ? -24.475 -2.624 42.416 1.00 41.75 226 PRO A O 1
ATOM 1741 N N . LYS A 1 227 ? -24.448 -2.368 40.189 1.00 36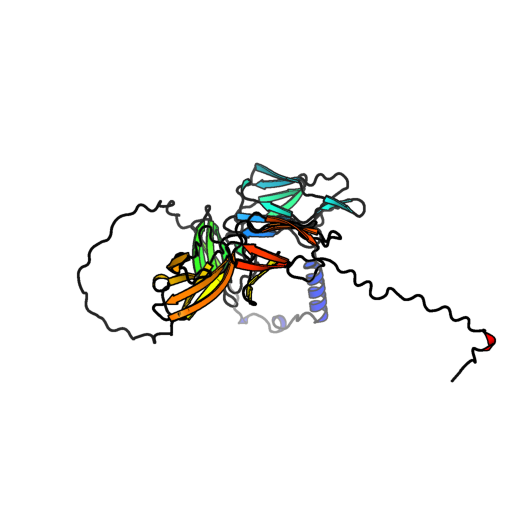.41 227 LYS A N 1
ATOM 1742 C CA . LYS A 1 227 ? -22.984 -2.408 40.051 1.00 36.41 227 LYS A CA 1
ATOM 1743 C C . LYS A 1 227 ? -22.456 -1.023 39.667 1.00 36.41 227 LYS A C 1
ATOM 1745 O O . LYS A 1 227 ? -22.930 -0.386 38.735 1.00 36.41 227 LYS A O 1
ATOM 1750 N N . LYS A 1 228 ? -21.493 -0.566 40.474 1.00 37.50 228 LYS A N 1
ATOM 1751 C CA . LYS A 1 228 ? -20.782 0.725 40.467 1.00 37.50 228 LYS A CA 1
ATOM 1752 C C . LYS A 1 228 ? -20.697 1.411 39.094 1.00 37.50 228 LYS A C 1
ATOM 1754 O O . LYS A 1 228 ? -20.127 0.856 38.163 1.00 37.50 228 LYS A O 1
ATOM 1759 N N . LYS A 1 229 ? -21.147 2.674 39.040 1.00 34.25 229 LYS A N 1
ATOM 1760 C CA . LYS A 1 229 ? -20.926 3.611 37.924 1.00 34.25 229 LYS A CA 1
ATOM 1761 C C . LYS A 1 229 ? -19.427 3.699 37.588 1.00 34.25 229 LYS A C 1
ATOM 1763 O O . LYS A 1 229 ? -18.674 4.212 38.421 1.00 34.25 229 LYS A O 1
ATOM 1768 N N . PRO A 1 230 ? -18.976 3.286 36.391 1.00 35.25 230 PRO A N 1
ATOM 1769 C CA . PRO A 1 230 ? -17.696 3.747 35.883 1.00 35.25 230 PRO A CA 1
ATOM 1770 C C . PRO A 1 230 ? -17.839 5.240 35.569 1.00 35.25 230 PRO A C 1
ATOM 1772 O O . PRO A 1 230 ? -18.833 5.680 34.989 1.00 35.25 230 PRO A O 1
ATOM 1775 N N . SER A 1 231 ? -16.869 6.044 36.000 1.00 40.84 231 SER A N 1
ATOM 1776 C CA . SER A 1 231 ? -16.800 7.466 35.662 1.00 40.84 231 SER A CA 1
ATOM 1777 C C . SER A 1 231 ? -16.952 7.634 34.145 1.00 40.84 231 SER A C 1
ATOM 1779 O O . SER A 1 231 ? -16.141 7.078 33.400 1.00 40.84 231 SER A O 1
ATOM 1781 N N . LYS A 1 232 ? -17.973 8.372 33.682 1.00 43.41 232 LYS A N 1
ATOM 1782 C CA . LYS A 1 232 ? -18.169 8.686 32.257 1.00 43.41 232 LYS A CA 1
ATOM 1783 C C . LYS A 1 232 ? -16.920 9.402 31.738 1.00 43.41 232 LYS A C 1
ATOM 1785 O O . LYS A 1 232 ? -16.753 10.599 31.964 1.00 43.41 232 LYS A O 1
ATOM 1790 N N . LYS A 1 233 ? -16.026 8.671 31.067 1.00 55.22 233 LYS A N 1
ATOM 1791 C CA . LYS A 1 233 ? -14.945 9.274 30.282 1.00 55.22 233 LYS A CA 1
ATOM 1792 C C . LYS A 1 233 ? -15.610 10.127 29.199 1.00 55.22 233 LYS A C 1
ATOM 1794 O O . LYS A 1 233 ? -16.533 9.660 28.536 1.00 55.22 233 LYS A O 1
ATOM 1799 N N . ALA A 1 234 ? -15.198 11.386 29.064 1.00 66.69 234 ALA A N 1
ATOM 1800 C CA . ALA A 1 234 ? -15.727 12.264 28.027 1.00 66.69 234 ALA A CA 1
ATOM 1801 C C . ALA A 1 234 ? -15.475 11.636 26.648 1.00 66.69 234 ALA A C 1
ATOM 1803 O O . ALA A 1 234 ? -14.345 11.244 26.366 1.00 66.69 234 ALA A O 1
ATOM 1804 N N . ALA A 1 235 ? -16.515 11.556 25.813 1.00 71.50 235 ALA A N 1
ATOM 1805 C CA . ALA A 1 235 ? -16.396 11.017 24.465 1.00 71.50 235 ALA A CA 1
ATOM 1806 C C . ALA A 1 235 ? -15.377 11.834 23.654 1.00 71.50 235 ALA A C 1
ATOM 1808 O O . ALA A 1 235 ? -15.485 13.073 23.577 1.00 71.50 235 ALA A O 1
ATOM 1809 N N . LYS A 1 236 ? -14.399 11.126 23.088 1.00 79.44 236 LYS A N 1
ATOM 1810 C CA . LYS A 1 236 ? -13.398 11.622 22.141 1.00 79.44 236 LYS A CA 1
ATOM 1811 C C . LYS A 1 236 ? -13.480 10.766 20.881 1.00 79.44 236 LYS A C 1
ATOM 1813 O O . LYS A 1 236 ? -13.713 9.565 20.977 1.00 79.44 236 LYS A O 1
ATOM 1818 N N . GLY A 1 237 ? -13.287 11.374 19.722 1.00 78.56 237 GLY A N 1
ATOM 1819 C CA . GLY A 1 237 ? -13.291 10.665 18.452 1.00 78.56 237 GLY A CA 1
ATOM 1820 C C . GLY A 1 237 ? -12.292 11.292 17.505 1.00 78.56 237 GLY A C 1
ATOM 1821 O O . GLY A 1 237 ? -12.137 12.509 17.503 1.00 78.56 237 GLY A O 1
ATOM 1822 N N . GLU A 1 238 ? -11.633 10.455 16.726 1.00 83.62 238 GLU A N 1
ATOM 1823 C CA . GLU A 1 238 ? -10.713 10.830 15.663 1.00 83.62 238 GLU A CA 1
ATOM 1824 C C . GLU A 1 238 ? -11.084 10.031 14.415 1.00 83.62 238 GLU A C 1
ATOM 1826 O O . GLU A 1 238 ? -11.687 8.957 14.498 1.00 83.62 238 GLU A O 1
ATOM 1831 N N . PHE A 1 239 ? -10.752 10.558 13.243 1.00 81.12 239 PHE A N 1
ATOM 1832 C CA . PHE A 1 239 ? -10.881 9.806 12.006 1.00 81.12 239 PHE A CA 1
ATOM 1833 C C . PHE A 1 239 ? -9.681 10.056 11.107 1.00 81.12 239 PHE A C 1
ATOM 1835 O O . PHE A 1 239 ? -9.092 11.138 11.118 1.00 81.12 239 PHE A O 1
ATOM 1842 N N . THR A 1 240 ? -9.342 9.049 10.317 1.00 81.50 240 THR A N 1
ATOM 1843 C CA . THR A 1 240 ? -8.312 9.126 9.288 1.00 81.50 240 THR A CA 1
ATOM 1844 C C . THR A 1 240 ? -8.950 8.937 7.922 1.00 81.50 240 THR A C 1
ATOM 1846 O O . THR A 1 240 ? -9.919 8.192 7.767 1.00 81.50 240 THR A O 1
ATOM 1849 N N . LEU A 1 241 ? -8.424 9.651 6.932 1.00 83.69 241 LEU A N 1
ATOM 1850 C CA . LEU A 1 241 ? -8.785 9.491 5.528 1.00 83.69 241 LEU A CA 1
ATOM 1851 C C . LEU A 1 241 ? -7.683 8.687 4.828 1.00 83.69 241 LEU A C 1
ATOM 1853 O O . LEU A 1 241 ? -6.535 8.686 5.281 1.00 83.69 241 LEU A O 1
ATOM 1857 N N . SER A 1 242 ? -8.029 7.994 3.743 1.00 82.62 242 SER A N 1
ATOM 1858 C CA . SER A 1 242 ? -7.062 7.334 2.860 1.00 82.62 242 SER A CA 1
ATOM 1859 C C . SER A 1 242 ? -6.018 8.324 2.343 1.00 82.62 242 SER A C 1
ATOM 1861 O O . SER A 1 242 ? -6.190 9.531 2.457 1.00 82.62 242 SER A O 1
ATOM 1863 N N . GLN A 1 243 ? -4.921 7.837 1.764 1.00 84.94 243 GLN A N 1
ATOM 1864 C CA . GLN A 1 243 ? -3.893 8.745 1.254 1.00 84.94 243 GLN A CA 1
ATOM 1865 C C . GLN A 1 243 ? -4.451 9.650 0.138 1.00 84.94 243 GLN A C 1
ATOM 1867 O O . GLN A 1 243 ? -5.129 9.138 -0.760 1.00 84.94 243 GLN A O 1
ATOM 1872 N N . PRO A 1 244 ? -4.188 10.970 0.190 1.00 87.00 244 PRO A N 1
ATOM 1873 C CA . PRO A 1 244 ? -4.498 11.872 -0.909 1.00 87.00 244 PRO A CA 1
ATOM 1874 C C . PRO A 1 244 ? -3.585 11.605 -2.107 1.00 87.00 244 PRO A C 1
ATOM 1876 O O . PRO A 1 244 ? -2.620 10.840 -2.031 1.00 87.00 244 PRO A O 1
ATOM 1879 N N . SER A 1 245 ? -3.890 12.258 -3.223 1.00 85.44 245 SER A N 1
ATOM 1880 C CA . SER A 1 245 ? -3.029 12.289 -4.397 1.00 85.44 245 SER A CA 1
ATOM 1881 C C . SER A 1 245 ? -1.623 12.743 -4.006 1.00 85.44 245 SER A C 1
ATOM 1883 O O . SER A 1 245 ? -1.445 13.826 -3.456 1.00 85.44 245 SER A O 1
ATOM 1885 N N . ALA A 1 246 ? -0.615 11.930 -4.316 1.00 83.88 246 ALA A N 1
ATOM 1886 C CA . ALA A 1 246 ? 0.782 12.326 -4.145 1.00 83.88 246 ALA A CA 1
ATOM 1887 C C . ALA A 1 246 ? 1.223 13.358 -5.198 1.00 83.88 246 ALA A C 1
ATOM 1889 O O . ALA A 1 246 ? 2.235 14.028 -5.020 1.00 83.88 246 ALA A O 1
ATOM 1890 N N . ASP A 1 247 ? 0.467 13.479 -6.293 1.00 83.94 247 ASP A N 1
ATOM 1891 C CA . ASP A 1 247 ? 0.871 14.247 -7.468 1.00 83.94 247 ASP A CA 1
ATOM 1892 C C . ASP A 1 247 ? 0.496 15.737 -7.373 1.00 83.94 247 ASP A C 1
ATOM 1894 O O . ASP A 1 247 ? 1.076 16.553 -8.092 1.00 83.94 247 ASP A O 1
ATOM 1898 N N . ALA A 1 248 ? -0.475 16.114 -6.531 1.00 86.75 248 ALA A N 1
ATOM 1899 C CA . ALA A 1 248 ? -0.919 17.503 -6.400 1.00 86.75 248 ALA A CA 1
ATOM 1900 C C . ALA A 1 248 ? -1.757 17.770 -5.140 1.00 86.75 248 ALA A C 1
ATOM 1902 O O . ALA A 1 248 ? -2.422 16.873 -4.631 1.00 86.75 248 ALA A O 1
ATOM 1903 N N . ASP A 1 249 ? -1.798 19.040 -4.736 1.00 90.88 249 ASP A N 1
ATOM 1904 C CA . ASP A 1 249 ? -2.741 19.629 -3.780 1.00 90.88 249 ASP A CA 1
ATOM 1905 C C . ASP A 1 249 ? -3.583 20.725 -4.457 1.00 90.88 249 ASP A C 1
ATOM 1907 O O . ASP A 1 249 ? -3.294 21.158 -5.577 1.00 90.88 249 ASP A O 1
ATOM 1911 N N . VAL A 1 250 ? -4.606 21.230 -3.762 1.00 92.75 250 VAL A N 1
ATOM 1912 C CA . VAL A 1 250 ? -5.449 22.334 -4.243 1.00 92.75 250 VAL A CA 1
ATOM 1913 C C . VAL A 1 250 ? -5.413 23.508 -3.274 1.00 92.75 250 VAL A C 1
ATOM 1915 O O . VAL A 1 250 ? -5.567 23.330 -2.075 1.00 92.75 250 VAL A O 1
ATOM 1918 N N . ILE A 1 251 ? -5.260 24.727 -3.784 1.00 92.50 251 ILE A N 1
ATOM 1919 C CA . ILE A 1 251 ? -5.527 25.959 -3.043 1.00 92.50 251 ILE A CA 1
ATOM 1920 C C . ILE A 1 251 ? -6.938 26.426 -3.394 1.00 92.50 251 ILE A C 1
ATOM 1922 O O . ILE A 1 251 ? -7.219 26.751 -4.551 1.00 92.50 251 ILE A O 1
ATOM 1926 N N . TYR A 1 252 ? -7.806 26.489 -2.391 1.00 92.69 252 TYR A N 1
ATOM 1927 C CA . TYR A 1 252 ? -9.181 26.970 -2.508 1.00 92.69 252 TYR A CA 1
ATOM 1928 C C . TYR A 1 252 ? -9.485 27.902 -1.332 1.00 92.69 252 TYR A C 1
ATOM 1930 O O . TYR A 1 252 ? -9.126 27.591 -0.200 1.00 92.69 252 TYR A O 1
ATOM 1938 N N . ASP A 1 253 ? -10.065 29.075 -1.600 1.00 88.81 253 ASP A N 1
ATOM 1939 C CA . ASP A 1 253 ? -10.304 30.134 -0.600 1.00 88.81 253 ASP A CA 1
ATOM 1940 C C . ASP A 1 253 ? -9.072 30.486 0.266 1.00 88.81 253 ASP A C 1
ATOM 1942 O O . ASP A 1 253 ? -9.173 30.821 1.444 1.00 88.81 253 ASP A O 1
ATOM 1946 N N . GLY A 1 254 ? -7.874 30.405 -0.325 1.00 86.69 254 GLY A N 1
ATOM 1947 C CA . GLY A 1 254 ? -6.601 30.682 0.354 1.00 86.69 254 GLY A CA 1
ATOM 1948 C C . GLY A 1 254 ? -6.090 29.554 1.261 1.00 86.69 254 GLY A C 1
ATOM 1949 O O . GLY A 1 254 ? -4.989 29.670 1.796 1.00 86.69 254 GLY A O 1
ATOM 1950 N N . GLU A 1 255 ? -6.834 28.456 1.405 1.00 91.06 255 GLU A N 1
ATOM 1951 C CA . GLU A 1 255 ? -6.441 27.269 2.168 1.00 91.06 255 GLU A CA 1
ATOM 1952 C C . GLU A 1 255 ? -5.851 26.205 1.225 1.00 91.06 255 GLU A C 1
ATOM 1954 O O . GLU A 1 255 ? -6.421 25.911 0.173 1.00 91.06 255 GLU A O 1
ATOM 1959 N N . ARG A 1 256 ? -4.699 25.618 1.587 1.00 91.50 256 ARG A N 1
ATOM 1960 C CA . ARG A 1 256 ? -4.115 24.473 0.868 1.00 91.50 256 ARG A CA 1
ATOM 1961 C C . ARG A 1 256 ? -4.742 23.184 1.392 1.00 91.50 256 ARG A C 1
ATOM 1963 O O . ARG A 1 256 ? -4.556 22.832 2.554 1.00 91.50 256 ARG A O 1
ATOM 1970 N N . LEU A 1 257 ? -5.464 22.490 0.525 1.00 93.00 257 LEU A N 1
ATOM 1971 C CA . LEU A 1 257 ? -6.232 21.290 0.811 1.00 93.00 257 LEU A CA 1
ATOM 1972 C C . LEU A 1 257 ? -5.632 20.073 0.091 1.00 93.00 257 LEU A C 1
ATOM 1974 O O . LEU A 1 257 ? -5.255 20.185 -1.081 1.00 93.00 257 LEU A O 1
ATOM 1978 N N . PRO A 1 258 ? -5.599 18.902 0.751 1.00 92.56 258 PRO A N 1
ATOM 1979 C CA . PRO A 1 258 ? -5.202 17.663 0.102 1.00 92.56 258 PRO A CA 1
ATOM 1980 C C . PRO A 1 258 ? -6.206 17.293 -0.995 1.00 92.56 258 PRO A C 1
ATOM 1982 O O . PRO A 1 258 ? -7.425 17.383 -0.798 1.00 92.56 258 PRO A O 1
ATOM 1985 N N . LEU A 1 259 ? -5.687 16.867 -2.146 1.00 91.75 259 LEU A N 1
ATOM 1986 C CA . LEU A 1 259 ? -6.490 16.499 -3.308 1.00 91.75 259 LEU A CA 1
ATOM 1987 C C . LEU A 1 259 ? -6.797 15.002 -3.327 1.00 91.75 259 LEU A C 1
ATOM 1989 O O . LEU A 1 259 ? -5.912 14.174 -3.131 1.00 91.75 259 LEU A O 1
ATOM 1993 N N . TYR A 1 260 ? -8.026 14.649 -3.682 1.00 90.62 260 TYR A N 1
ATOM 1994 C CA . TYR A 1 260 ? -8.422 13.276 -3.962 1.00 90.62 260 TYR A CA 1
ATOM 1995 C C . TYR A 1 260 ? -9.022 13.152 -5.368 1.00 90.62 260 TYR A C 1
ATOM 1997 O O . TYR A 1 260 ? -9.891 13.933 -5.758 1.00 90.62 260 TYR A O 1
ATOM 2005 N N . ALA A 1 261 ? -8.559 12.153 -6.128 1.00 85.44 261 ALA A N 1
ATOM 2006 C CA . ALA A 1 261 ? -9.100 11.822 -7.452 1.00 85.44 261 ALA A CA 1
ATOM 2007 C C . ALA A 1 261 ? -10.429 11.052 -7.373 1.00 85.44 261 ALA A C 1
ATOM 2009 O O . ALA A 1 261 ? -11.256 11.104 -8.283 1.00 85.44 261 ALA A O 1
ATOM 2010 N N . GLU A 1 262 ? -10.620 10.340 -6.264 1.00 80.69 262 GLU A N 1
ATOM 2011 C CA . GLU A 1 262 ? -11.803 9.555 -5.931 1.00 80.69 262 GLU A CA 1
ATOM 2012 C C . GLU A 1 262 ? -12.164 9.778 -4.461 1.00 80.69 262 GLU A C 1
ATOM 2014 O O . GLU A 1 262 ? -11.380 10.329 -3.693 1.00 80.69 262 GLU A O 1
ATOM 2019 N N . LYS A 1 263 ? -13.353 9.349 -4.042 1.00 77.19 263 LYS A N 1
ATOM 2020 C CA . LYS A 1 263 ? -13.797 9.505 -2.653 1.00 77.19 263 LYS A CA 1
ATOM 2021 C C . LYS A 1 263 ? -12.830 8.834 -1.657 1.00 77.19 263 LYS A C 1
ATOM 2023 O O . LYS A 1 263 ? -12.507 7.658 -1.835 1.00 77.19 263 LYS A O 1
ATOM 2028 N N . PRO A 1 264 ? -12.389 9.537 -0.595 1.00 78.19 264 PRO A N 1
ATOM 2029 C CA . PRO A 1 264 ? -11.501 8.945 0.392 1.00 78.19 264 PRO A CA 1
ATOM 2030 C C . PRO A 1 264 ? -12.215 7.887 1.235 1.00 78.19 264 PRO A C 1
ATOM 2032 O O . PRO A 1 264 ? -13.356 8.073 1.666 1.00 78.19 264 PRO A O 1
ATOM 2035 N N . ILE A 1 265 ? -11.512 6.797 1.535 1.00 78.56 265 ILE A N 1
ATOM 2036 C CA . ILE A 1 265 ? -11.958 5.825 2.541 1.00 78.56 265 ILE A CA 1
ATOM 2037 C C . ILE A 1 265 ? -11.685 6.427 3.917 1.00 78.56 265 ILE A C 1
ATOM 2039 O O . ILE A 1 265 ? -10.623 7.008 4.135 1.00 78.56 265 ILE A O 1
ATOM 2043 N N . MET A 1 266 ? -12.625 6.290 4.851 1.00 77.06 266 MET A N 1
ATOM 2044 C CA . MET A 1 266 ? -12.525 6.918 6.163 1.00 77.06 266 MET A CA 1
ATOM 2045 C C . MET A 1 266 ? -12.585 5.877 7.278 1.00 77.06 266 MET A C 1
ATOM 2047 O O . MET A 1 266 ? -13.538 5.112 7.379 1.00 77.06 266 MET A O 1
ATOM 2051 N N . SER A 1 267 ? -11.590 5.888 8.160 1.00 76.81 267 SER A N 1
ATOM 2052 C CA . SER A 1 267 ? -11.565 5.041 9.357 1.00 76.81 267 SER A CA 1
ATOM 2053 C C . SER A 1 267 ? -11.862 5.894 10.583 1.00 76.81 267 SER A C 1
ATOM 2055 O O . SER A 1 267 ? -11.218 6.920 10.783 1.00 76.81 267 SER A O 1
ATOM 2057 N N . VAL A 1 268 ? -12.832 5.489 11.404 1.00 77.88 268 VAL A N 1
ATOM 2058 C CA . VAL A 1 268 ? -13.240 6.234 12.604 1.00 77.88 268 VAL A CA 1
ATOM 2059 C C . VAL A 1 268 ? -12.833 5.469 13.857 1.00 77.88 268 VAL A C 1
ATOM 2061 O O . VAL A 1 268 ? -13.124 4.283 13.986 1.00 77.88 268 VAL A O 1
ATOM 2064 N N . SER A 1 269 ? -12.204 6.165 14.802 1.00 78.44 269 SER A N 1
ATOM 2065 C CA . SER A 1 269 ? -11.880 5.655 16.132 1.00 78.44 269 SER A CA 1
ATOM 2066 C C . SER A 1 269 ? -12.554 6.529 17.181 1.00 78.44 269 SER A C 1
ATOM 2068 O O . SER A 1 269 ? -12.362 7.744 17.219 1.00 78.44 269 SER A O 1
ATOM 2070 N N . VAL A 1 270 ? -13.373 5.925 18.039 1.00 79.75 270 VAL A N 1
ATOM 2071 C CA . VAL A 1 270 ? -14.077 6.625 19.117 1.00 79.75 270 VAL A CA 1
ATOM 2072 C C . VAL A 1 270 ? -13.779 5.976 20.460 1.00 79.75 270 VAL A C 1
ATOM 2074 O O . VAL A 1 270 ? -13.748 4.758 20.598 1.00 79.75 270 VAL A O 1
ATOM 2077 N N . THR A 1 271 ? -13.551 6.804 21.477 1.00 74.31 271 THR A N 1
ATOM 2078 C CA . THR A 1 271 ? -13.299 6.375 22.855 1.00 74.31 271 THR A CA 1
ATOM 2079 C C . THR A 1 271 ? -14.309 7.027 23.794 1.00 74.31 271 THR A C 1
ATOM 2081 O O . THR A 1 271 ? -14.565 8.230 23.739 1.00 74.31 271 THR A O 1
ATOM 2084 N N . GLY A 1 272 ? -14.905 6.229 24.683 1.00 70.44 272 GLY A N 1
ATOM 2085 C CA . GLY A 1 272 ? -15.951 6.706 25.599 1.00 70.44 272 GLY A CA 1
ATOM 2086 C C . GLY A 1 272 ? -17.344 6.847 24.966 1.00 70.44 272 GLY A C 1
ATOM 2087 O O . GLY A 1 272 ? -18.227 7.454 25.575 1.00 70.44 272 GLY A O 1
ATOM 2088 N N . CYS A 1 273 ? -17.548 6.303 23.764 1.00 74.69 273 CYS A N 1
ATOM 2089 C CA . CYS A 1 273 ? -18.844 6.142 23.104 1.00 74.69 273 CYS A CA 1
ATOM 2090 C C . CYS A 1 273 ? -18.789 5.011 22.074 1.00 74.69 273 CYS A C 1
ATOM 2092 O O . CYS A 1 273 ? -17.706 4.697 21.583 1.00 74.69 273 CYS A O 1
ATOM 2094 N N . GLU A 1 274 ? -19.937 4.421 21.747 1.00 72.81 274 GLU A N 1
ATOM 2095 C CA . GLU A 1 274 ? -20.011 3.450 20.655 1.00 72.81 274 GLU A CA 1
ATOM 2096 C C . GLU A 1 274 ? -20.014 4.165 19.289 1.00 72.81 274 GLU A C 1
ATOM 2098 O O . GLU A 1 274 ? -20.554 5.273 19.177 1.00 72.81 274 GLU A O 1
ATOM 2103 N N . PRO A 1 275 ? -19.438 3.560 18.231 1.00 69.56 275 PRO A N 1
ATOM 2104 C CA . PRO A 1 275 ? -19.485 4.114 16.873 1.00 69.56 275 PRO A CA 1
ATOM 2105 C C . PRO A 1 275 ? -20.912 4.314 16.341 1.00 69.56 275 PRO A C 1
ATOM 2107 O O . PRO A 1 275 ? -21.154 5.224 15.555 1.00 69.56 275 PRO A O 1
ATOM 2110 N N . SER A 1 276 ? -21.866 3.500 16.795 1.00 73.50 276 SER A N 1
ATOM 2111 C CA . SER A 1 276 ? -23.302 3.609 16.496 1.00 73.50 276 SER A CA 1
ATOM 2112 C C . SER A 1 276 ? -23.934 4.905 17.024 1.00 73.50 276 SER A C 1
ATOM 2114 O O . SER A 1 276 ? -24.899 5.399 16.448 1.00 73.50 276 SER A O 1
ATOM 2116 N N . GLU A 1 277 ? -23.377 5.488 18.090 1.00 75.50 277 GLU A N 1
ATOM 2117 C CA . GLU A 1 277 ? -23.836 6.752 18.683 1.00 75.50 277 GLU A CA 1
ATOM 2118 C C . GLU A 1 277 ? -23.231 7.991 17.998 1.00 75.50 277 GLU A C 1
ATOM 2120 O O . GLU A 1 277 ? -23.548 9.125 18.376 1.00 75.50 277 GLU A O 1
ATOM 2125 N N . CYS A 1 278 ? -22.323 7.789 17.039 1.00 80.38 278 CYS A N 1
ATOM 2126 C CA . CYS A 1 278 ? -21.612 8.852 16.341 1.00 80.38 278 CYS A CA 1
ATOM 2127 C C . CYS A 1 278 ? -22.054 8.932 14.880 1.00 80.38 278 CYS A C 1
ATOM 2129 O O . CYS A 1 278 ? -22.300 7.923 14.219 1.00 80.38 278 CYS A O 1
ATOM 2131 N N . ILE A 1 279 ? -22.114 10.153 14.366 1.00 83.69 279 ILE A N 1
ATOM 2132 C CA . ILE A 1 279 ? -22.526 10.461 13.001 1.00 83.69 279 ILE A CA 1
ATOM 2133 C C . ILE A 1 279 ? -21.347 11.101 12.286 1.00 83.69 279 ILE A C 1
ATOM 2135 O O . ILE A 1 279 ? -20.643 11.944 12.844 1.00 83.69 279 ILE A O 1
ATOM 2139 N N . VAL A 1 280 ? -21.142 10.707 11.040 1.00 85.12 280 VAL A N 1
ATOM 2140 C CA . VAL A 1 280 ? -20.222 11.369 10.129 1.00 85.12 280 VAL A CA 1
ATOM 2141 C C . VAL A 1 280 ? -21.049 12.189 9.159 1.00 85.12 280 VAL A C 1
ATOM 2143 O O . VAL A 1 280 ? -21.934 11.669 8.479 1.00 85.12 280 VAL A O 1
ATOM 2146 N N . ARG A 1 281 ? -20.743 13.479 9.084 1.00 86.38 281 ARG A N 1
ATOM 2147 C CA . ARG A 1 281 ? -21.385 14.422 8.176 1.00 86.38 281 ARG A CA 1
ATOM 2148 C C . ARG A 1 281 ? -20.358 14.959 7.195 1.00 86.38 281 ARG A C 1
ATOM 2150 O O . ARG A 1 281 ? -19.314 15.460 7.614 1.00 86.38 281 ARG A O 1
ATOM 2157 N N . ALA A 1 282 ? -20.668 14.879 5.910 1.00 87.50 282 ALA A N 1
ATOM 2158 C CA . ALA A 1 282 ? -19.877 15.486 4.852 1.00 87.50 282 ALA A CA 1
ATOM 2159 C C . ALA A 1 282 ? -20.643 16.638 4.222 1.00 87.50 282 ALA A C 1
ATOM 2161 O O . ALA A 1 282 ? -21.810 16.492 3.853 1.00 87.50 282 ALA A O 1
ATOM 2162 N N . VAL A 1 283 ? -19.973 17.779 4.133 1.00 88.00 283 VAL A N 1
ATOM 2163 C CA . VAL A 1 283 ? -20.563 19.050 3.728 1.00 88.00 283 VAL A CA 1
ATOM 2164 C C . VAL A 1 283 ? -19.770 19.629 2.560 1.00 88.00 283 VAL A C 1
ATOM 2166 O O . VAL A 1 283 ? -18.540 19.664 2.625 1.00 88.00 283 VAL A O 1
ATOM 2169 N N . GLY A 1 284 ? -20.472 20.042 1.505 1.00 88.56 284 GLY A N 1
ATOM 2170 C CA . GLY A 1 284 ? -19.907 20.655 0.301 1.00 88.56 284 GLY A CA 1
ATOM 2171 C C . GLY A 1 284 ? -19.661 22.160 0.444 1.00 88.56 284 GLY A C 1
ATOM 2172 O O . GLY A 1 284 ? -19.707 22.714 1.546 1.00 88.56 284 GLY A O 1
ATOM 2173 N N . LYS A 1 285 ? -19.412 22.831 -0.686 1.00 82.94 285 LYS A N 1
ATOM 2174 C CA . LYS A 1 285 ? -18.990 24.242 -0.759 1.00 82.94 285 LYS A CA 1
ATOM 2175 C C . LYS A 1 285 ? -19.991 25.217 -0.120 1.00 82.94 285 LYS A C 1
ATOM 2177 O O . LYS A 1 285 ? -19.583 26.105 0.619 1.00 82.94 285 LYS A O 1
ATOM 2182 N N . ASP A 1 286 ? -21.289 24.986 -0.320 1.00 82.00 286 ASP A N 1
ATOM 2183 C CA . ASP A 1 286 ? -22.366 25.898 0.101 1.00 82.00 286 ASP A CA 1
ATOM 2184 C C . ASP A 1 286 ? -23.045 25.466 1.411 1.00 82.00 286 ASP A C 1
ATOM 2186 O O . ASP A 1 286 ? -24.164 25.873 1.723 1.00 82.00 286 ASP A O 1
ATOM 2190 N N . GLY A 1 287 ? -22.401 24.590 2.186 1.00 79.81 287 GLY A N 1
ATOM 2191 C CA . GLY A 1 287 ? -23.029 24.007 3.373 1.00 79.81 287 GLY A CA 1
ATOM 2192 C C . GLY A 1 287 ? -24.026 22.886 3.055 1.00 79.81 287 GLY A C 1
ATOM 2193 O O . GLY A 1 287 ? -24.681 22.376 3.966 1.00 79.81 287 GLY A O 1
ATOM 2194 N N . GLU A 1 288 ? -24.138 22.482 1.786 1.00 84.12 288 GLU A N 1
ATOM 2195 C CA . GLU A 1 288 ? -24.971 21.354 1.376 1.00 84.12 288 GLU A CA 1
ATOM 2196 C C . GLU A 1 288 ? -24.484 20.049 2.012 1.00 84.12 288 GLU A C 1
ATOM 2198 O O . GLU A 1 288 ? -23.285 19.773 2.087 1.00 84.12 288 GLU A O 1
ATOM 2203 N N . ILE A 1 289 ? -25.420 19.235 2.493 1.00 84.81 289 ILE A N 1
ATOM 2204 C CA . ILE A 1 289 ? -25.097 17.941 3.089 1.00 84.81 289 ILE A CA 1
ATOM 2205 C C . ILE A 1 289 ? -24.933 16.940 1.949 1.00 84.81 289 ILE A C 1
ATOM 2207 O O . ILE A 1 289 ? -25.918 16.504 1.359 1.00 84.81 289 ILE A O 1
ATOM 2211 N N . LEU A 1 290 ? -23.687 16.567 1.668 1.00 82.44 290 LEU A N 1
ATOM 2212 C CA . LEU A 1 290 ? -23.347 15.575 0.648 1.00 82.44 290 LEU A CA 1
ATOM 2213 C C . LEU A 1 290 ? -23.633 14.156 1.141 1.00 82.44 290 LEU A C 1
ATOM 2215 O O . LEU A 1 290 ? -24.100 13.315 0.383 1.00 82.44 290 LEU A O 1
ATOM 2219 N N . ASN A 1 291 ? -23.350 13.895 2.421 1.00 81.75 291 ASN A N 1
ATOM 2220 C CA . ASN A 1 291 ? -23.632 12.611 3.052 1.00 81.75 291 ASN A CA 1
ATOM 2221 C C . ASN A 1 291 ? -23.817 12.756 4.563 1.00 81.75 291 ASN A C 1
ATOM 2223 O O . ASN A 1 291 ? -23.183 13.596 5.211 1.00 81.75 291 ASN A O 1
ATOM 2227 N N . THR A 1 292 ? -24.650 11.893 5.134 1.00 80.75 292 THR A N 1
ATOM 2228 C CA . THR A 1 292 ? -24.750 11.670 6.578 1.00 80.75 292 THR A CA 1
ATOM 2229 C C . THR A 1 292 ? -24.827 10.171 6.818 1.00 80.75 292 THR A C 1
ATOM 2231 O O . THR A 1 292 ? -25.800 9.534 6.425 1.00 80.75 292 THR A O 1
ATOM 2234 N N . SER A 1 293 ? -23.810 9.610 7.464 1.00 75.69 293 SER A N 1
ATOM 2235 C CA . SER A 1 293 ? -23.730 8.178 7.755 1.00 75.69 293 SER A CA 1
ATOM 2236 C C . SER A 1 293 ? -23.430 7.935 9.230 1.00 75.69 293 SER A C 1
ATOM 2238 O O . SER A 1 293 ? -22.870 8.787 9.925 1.00 75.69 293 SER A O 1
ATOM 2240 N N . ALA A 1 294 ? -23.819 6.765 9.737 1.00 71.25 294 ALA A N 1
ATOM 2241 C CA . ALA A 1 294 ? -23.354 6.333 11.050 1.00 71.25 294 ALA A CA 1
ATOM 2242 C C . ALA A 1 294 ? -21.835 6.112 10.986 1.00 71.25 294 ALA A C 1
ATOM 2244 O O . ALA A 1 294 ? -21.332 5.575 9.997 1.00 71.25 294 ALA A O 1
ATOM 2245 N N . ALA A 1 295 ? -21.094 6.459 12.042 1.00 66.25 295 ALA A N 1
ATOM 2246 C CA . ALA A 1 295 ? -19.639 6.278 12.057 1.00 66.25 295 ALA A CA 1
ATOM 2247 C C . ALA A 1 295 ? -19.212 4.804 11.887 1.00 66.25 295 ALA A C 1
ATOM 2249 O O . ALA A 1 295 ? -18.098 4.532 11.446 1.00 66.25 295 ALA A O 1
ATOM 2250 N N . ALA A 1 296 ? -20.121 3.863 12.165 1.00 58.28 296 ALA A N 1
ATOM 2251 C CA . ALA A 1 296 ? -19.952 2.436 11.905 1.00 58.28 296 ALA A CA 1
ATOM 2252 C C . ALA A 1 296 ? -19.837 2.071 10.409 1.00 58.28 296 ALA A C 1
ATOM 2254 O O . ALA A 1 296 ? -19.299 1.018 10.089 1.00 58.28 296 ALA A O 1
ATOM 2255 N N . GLN A 1 297 ? -20.323 2.912 9.489 1.00 56.97 297 GLN A N 1
ATOM 2256 C CA . GLN A 1 297 ? -20.374 2.591 8.057 1.00 56.97 297 GLN A CA 1
ATOM 2257 C C . GLN A 1 297 ? -19.076 2.927 7.296 1.00 56.97 297 GLN A C 1
ATOM 2259 O O . GLN A 1 297 ? -18.954 2.530 6.149 1.00 56.97 297 GLN A O 1
ATOM 2264 N N . MET A 1 298 ? -18.079 3.582 7.912 1.00 58.50 298 MET A N 1
ATOM 2265 C CA . MET A 1 298 ? -16.700 3.772 7.391 1.00 58.50 298 MET A CA 1
ATOM 2266 C C . MET A 1 298 ? -16.540 4.343 5.957 1.00 58.50 298 MET A C 1
ATOM 2268 O O . MET A 1 298 ? -15.454 4.295 5.377 1.00 58.50 298 MET A O 1
ATOM 2272 N N . TYR A 1 299 ? -17.579 4.939 5.369 1.00 58.06 299 TYR A N 1
ATOM 2273 C CA . TYR A 1 299 ? -17.470 5.640 4.089 1.00 58.06 299 TYR A CA 1
ATOM 2274 C C . TYR A 1 299 ? -18.204 6.979 4.095 1.00 58.06 299 TYR A C 1
ATOM 2276 O O . TYR A 1 299 ? -19.258 7.160 4.712 1.00 58.06 299 TYR A O 1
ATOM 2284 N N . VAL A 1 300 ? -17.620 7.925 3.363 1.00 61.75 300 VAL A N 1
ATOM 2285 C CA . VAL A 1 300 ? -18.240 9.196 3.012 1.00 61.75 300 VAL A CA 1
ATOM 2286 C C . VAL A 1 300 ? -18.551 9.139 1.522 1.00 61.75 300 VAL A C 1
ATOM 2288 O O . VAL A 1 300 ? -17.661 9.322 0.697 1.00 61.75 300 VAL A O 1
ATOM 2291 N N . ASP A 1 301 ? -19.798 8.832 1.162 1.00 65.81 301 ASP A N 1
ATOM 2292 C CA . ASP A 1 301 ? -20.199 8.825 -0.241 1.00 65.81 301 ASP A CA 1
ATOM 2293 C C . ASP A 1 301 ? -20.628 10.225 -0.674 1.00 65.81 301 ASP A C 1
ATOM 2295 O O . ASP A 1 301 ? -21.757 10.638 -0.445 1.00 65.81 301 ASP A O 1
ATOM 2299 N N . THR A 1 302 ? -19.717 10.976 -1.285 1.00 66.19 302 THR A N 1
ATOM 2300 C CA . THR A 1 302 ? -20.020 12.291 -1.869 1.00 66.19 302 THR A CA 1
ATOM 2301 C C . THR A 1 302 ? -20.616 12.190 -3.282 1.00 66.19 302 THR A C 1
ATOM 2303 O O . THR A 1 302 ? -20.789 13.205 -3.957 1.00 66.19 302 THR A O 1
ATOM 2306 N N . GLY A 1 303 ? -20.934 10.984 -3.771 1.00 67.56 303 GLY A N 1
ATOM 2307 C CA . GLY A 1 303 ? -21.499 10.777 -5.104 1.00 67.56 303 GLY A CA 1
ATOM 2308 C C . GLY A 1 303 ? -20.562 11.252 -6.224 1.00 67.56 303 GLY A C 1
ATOM 2309 O O . GLY A 1 303 ? -19.382 10.914 -6.244 1.00 67.56 303 GLY A O 1
ATOM 2310 N N . LYS A 1 304 ? -21.094 12.031 -7.177 1.00 73.12 304 LYS A N 1
ATOM 2311 C CA . LYS A 1 304 ? -20.326 12.651 -8.281 1.00 73.12 304 LYS A CA 1
ATOM 2312 C C . LYS A 1 304 ? -19.830 14.064 -7.955 1.00 73.12 304 LYS A C 1
ATOM 2314 O O . LYS A 1 304 ? -19.421 14.788 -8.861 1.00 73.12 304 LYS A O 1
ATOM 2319 N N . TYR A 1 305 ? -19.919 14.477 -6.693 1.00 85.19 305 TYR A N 1
ATOM 2320 C CA . TYR A 1 305 ? -19.514 15.813 -6.288 1.00 85.19 305 TYR A CA 1
ATOM 2321 C C . TYR A 1 305 ? -18.013 16.020 -6.514 1.00 85.19 305 TYR A C 1
ATOM 2323 O O . TYR A 1 305 ? -17.194 15.15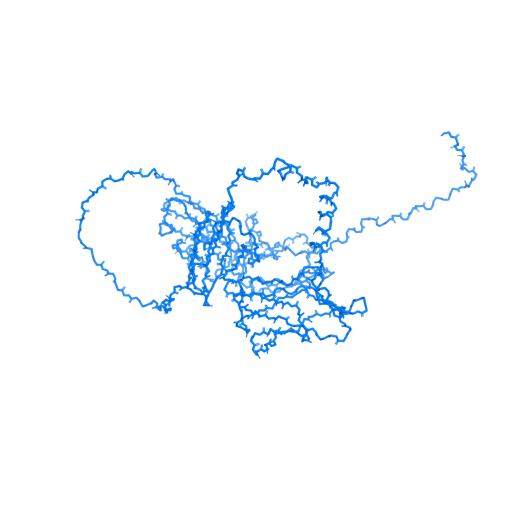7 -6.190 1.00 85.19 305 TYR A O 1
ATOM 2331 N N . GLY A 1 306 ? -17.661 17.188 -7.037 1.00 87.62 306 GLY A N 1
ATOM 2332 C CA . GLY A 1 306 ? -16.288 17.657 -7.094 1.00 87.62 306 GLY A CA 1
ATOM 2333 C C . GLY A 1 306 ? -16.221 19.098 -6.627 1.00 87.62 306 GLY A C 1
ATOM 2334 O O . GLY A 1 306 ? -17.064 19.909 -6.997 1.00 87.62 306 GLY A O 1
ATOM 2335 N N . GLY A 1 307 ? -15.244 19.385 -5.778 1.00 91.06 307 GLY A N 1
ATOM 2336 C CA . GLY A 1 307 ? -15.180 20.611 -4.996 1.00 91.06 307 GLY A CA 1
ATOM 2337 C C . GLY A 1 307 ? -14.615 20.371 -3.592 1.00 91.06 307 GLY A C 1
ATOM 2338 O O . GLY A 1 307 ? -14.178 19.256 -3.272 1.00 91.06 307 GLY A O 1
ATOM 2339 N N . PRO A 1 308 ? -14.634 21.399 -2.729 1.00 92.62 308 PRO A N 1
ATOM 2340 C CA . PRO A 1 308 ? -14.221 21.279 -1.338 1.00 92.62 308 PRO A CA 1
ATOM 2341 C C . PRO A 1 308 ? -15.242 20.452 -0.551 1.00 92.62 308 PRO A C 1
ATOM 2343 O O . PRO A 1 308 ? -16.455 20.595 -0.734 1.00 92.62 308 PRO A O 1
ATOM 2346 N N . VAL A 1 309 ? -14.745 19.609 0.349 1.00 91.38 309 VAL A N 1
ATOM 2347 C CA . VAL A 1 309 ? -15.552 18.789 1.252 1.00 91.38 309 VAL A CA 1
ATOM 2348 C C . VAL A 1 309 ? -15.020 18.940 2.670 1.00 91.38 309 VAL A C 1
ATOM 2350 O O . VAL A 1 309 ? -13.831 18.749 2.932 1.00 91.38 309 VAL A O 1
ATOM 2353 N N . THR A 1 310 ? -15.916 19.245 3.604 1.00 91.44 310 THR A N 1
ATOM 2354 C CA . THR A 1 310 ? -15.639 19.208 5.041 1.00 91.44 310 THR A CA 1
ATOM 2355 C C . THR A 1 310 ? -16.308 17.986 5.644 1.00 91.44 310 THR A C 1
ATOM 2357 O O . THR A 1 310 ? -17.534 17.885 5.657 1.00 91.44 310 THR A O 1
ATOM 2360 N N . VAL A 1 311 ? -15.511 17.072 6.190 1.00 89.56 311 VAL A N 1
ATOM 2361 C CA . VAL A 1 311 ? -16.011 15.919 6.943 1.00 89.56 311 VAL A CA 1
ATOM 2362 C C . VAL A 1 311 ? -15.919 16.221 8.431 1.00 89.56 311 VAL A C 1
ATOM 2364 O O . VAL A 1 311 ? -14.900 16.716 8.924 1.00 89.56 311 VAL A O 1
ATOM 2367 N N . THR A 1 312 ? -17.000 15.943 9.149 1.00 89.50 312 THR A N 1
ATOM 2368 C CA . THR A 1 312 ? -17.111 16.146 10.592 1.00 89.50 312 THR A CA 1
ATOM 2369 C C . THR A 1 312 ? -17.628 14.877 11.255 1.00 89.50 312 THR A C 1
ATOM 2371 O O . THR A 1 312 ? -18.624 14.308 10.818 1.00 89.50 312 THR A O 1
ATOM 2374 N N . LEU A 1 313 ? -16.958 14.453 12.326 1.00 86.44 313 LEU A N 1
ATOM 2375 C CA . LEU A 1 313 ? -17.423 13.397 13.220 1.00 86.44 313 LEU A CA 1
ATOM 2376 C C . LEU A 1 313 ? -18.129 14.044 14.413 1.00 86.44 313 LEU A C 1
ATOM 2378 O O . LEU A 1 313 ? -17.531 14.861 15.118 1.00 86.44 313 LEU A O 1
ATOM 2382 N N . GLU A 1 314 ? -19.382 13.679 14.650 1.00 86.69 314 GLU A N 1
ATOM 2383 C CA . GLU A 1 314 ? -20.271 14.295 15.636 1.00 86.69 314 GLU A CA 1
ATOM 2384 C C . GLU A 1 314 ? -20.865 13.231 16.568 1.00 86.69 314 GLU A C 1
ATOM 2386 O O . GLU A 1 314 ? -21.219 12.136 16.138 1.00 86.69 314 GLU A O 1
ATOM 2391 N N . LYS A 1 315 ? -21.014 13.557 17.855 1.00 84.06 315 LYS A N 1
ATOM 2392 C CA . LYS A 1 315 ? -21.843 12.803 18.806 1.00 84.06 315 LYS A CA 1
ATOM 2393 C C . LYS A 1 315 ? -22.900 13.743 19.379 1.00 84.06 315 LYS A C 1
ATOM 2395 O O . LYS A 1 315 ? -22.584 14.615 20.194 1.00 84.06 315 LYS A O 1
ATOM 2400 N N . GLY A 1 316 ? -24.154 13.578 18.962 1.00 79.88 316 GLY A N 1
ATOM 2401 C CA . GLY A 1 316 ? -25.218 14.538 19.272 1.00 79.88 316 GLY A CA 1
ATOM 2402 C C . GLY A 1 316 ? -24.877 15.929 18.724 1.00 79.88 316 GLY A C 1
ATOM 2403 O O . GLY A 1 316 ? -24.577 16.068 17.547 1.00 79.88 316 GLY A O 1
ATOM 2404 N N . SER A 1 317 ? -24.868 16.954 19.579 1.00 76.19 317 SER A N 1
ATOM 2405 C CA . SER A 1 317 ? -24.470 18.325 19.214 1.00 76.19 317 SER A CA 1
ATOM 2406 C C . SER A 1 317 ? -22.964 18.596 19.329 1.00 76.19 317 SER A C 1
ATOM 2408 O O . SER A 1 317 ? -22.512 19.714 19.074 1.00 76.19 317 SER A O 1
ATOM 2410 N N . LYS A 1 318 ? -22.166 17.604 19.747 1.00 83.69 318 LYS A N 1
ATOM 2411 C CA . LYS A 1 318 ? -20.733 17.780 19.988 1.00 83.69 318 LYS A CA 1
ATOM 2412 C C . LYS A 1 318 ? -19.915 17.302 18.791 1.00 83.69 318 LYS A C 1
ATOM 2414 O O . LYS A 1 318 ? -19.901 16.114 18.477 1.00 83.69 318 LYS A O 1
ATOM 2419 N N . LYS A 1 319 ? -19.142 18.216 18.208 1.00 88.88 319 LYS A N 1
ATOM 2420 C CA . LYS A 1 319 ? -18.100 17.912 17.223 1.00 88.88 319 LYS A CA 1
ATOM 2421 C C . LYS A 1 319 ? -16.908 17.227 17.899 1.00 88.88 319 LYS A C 1
ATOM 2423 O O . LYS A 1 319 ? -16.346 17.761 18.856 1.00 88.88 319 LYS A O 1
ATOM 2428 N N . LEU A 1 320 ? -16.557 16.035 17.424 1.00 85.69 320 LEU A N 1
ATOM 2429 C CA . LEU A 1 320 ? -15.444 15.225 17.923 1.00 85.69 320 LEU A CA 1
ATOM 2430 C C . LEU A 1 320 ? -14.173 15.437 17.090 1.00 85.69 320 LEU A C 1
ATOM 2432 O O . LEU A 1 320 ? -13.121 15.676 17.671 1.00 85.69 320 LEU A O 1
ATOM 2436 N N . ALA A 1 321 ? -14.285 15.423 15.758 1.00 87.19 321 ALA A N 1
ATOM 2437 C CA . ALA A 1 321 ? -13.171 15.654 14.833 1.00 87.19 321 ALA A CA 1
ATOM 2438 C C . ALA A 1 321 ? -13.647 16.294 13.518 1.00 87.19 321 ALA A C 1
ATOM 2440 O O . ALA A 1 321 ? -14.835 16.251 13.191 1.00 87.19 321 ALA A O 1
ATOM 2441 N N . SER A 1 322 ? -12.722 16.890 12.759 1.00 90.81 322 SER A N 1
ATOM 2442 C CA . SER A 1 322 ? -12.982 17.464 11.433 1.00 90.81 322 SER A CA 1
ATOM 2443 C C . SER A 1 322 ? -11.773 17.354 10.524 1.00 90.81 322 SER A C 1
ATOM 2445 O O . SER A 1 322 ? -10.648 17.468 10.997 1.00 90.81 322 SER A O 1
ATOM 2447 N N . SER A 1 323 ? -12.020 17.263 9.224 1.00 90.06 323 SER A N 1
ATOM 2448 C CA . SER A 1 323 ? -11.002 17.379 8.187 1.00 90.06 323 SER A CA 1
ATOM 2449 C C . SER A 1 323 ? -11.615 18.014 6.944 1.00 90.06 323 SER A C 1
ATOM 2451 O O . SER A 1 323 ? -12.813 17.848 6.691 1.00 90.06 323 SER A O 1
ATOM 2453 N N . LYS A 1 324 ? -10.800 18.747 6.188 1.00 92.44 324 LYS A N 1
ATOM 2454 C CA . LYS A 1 324 ? -11.170 19.349 4.909 1.00 92.44 324 LYS A CA 1
ATOM 2455 C C . LYS A 1 324 ? -10.275 18.798 3.812 1.00 92.44 324 LYS A C 1
ATOM 2457 O O . LYS A 1 324 ? -9.079 18.611 4.021 1.00 92.44 324 LYS A O 1
ATOM 2462 N N . TYR A 1 325 ? -10.851 18.568 2.645 1.00 92.19 325 TYR A N 1
ATOM 2463 C CA . TYR A 1 325 ? -10.121 18.141 1.458 1.00 92.19 325 TYR A CA 1
ATOM 2464 C C . TYR A 1 325 ? -10.846 18.604 0.196 1.00 92.19 325 TYR A C 1
ATOM 2466 O O . TYR A 1 325 ? -11.960 19.126 0.268 1.00 92.19 325 TYR A O 1
ATOM 2474 N N . PHE A 1 326 ? -10.219 18.413 -0.960 1.00 93.25 326 PHE A N 1
ATOM 2475 C CA . PHE A 1 326 ? -10.800 18.749 -2.255 1.00 93.25 326 PHE A CA 1
ATOM 2476 C C . PHE A 1 326 ? -10.917 17.488 -3.119 1.00 93.25 326 PHE A C 1
ATOM 2478 O O . PHE A 1 326 ? -9.967 16.708 -3.192 1.00 93.25 326 PHE A O 1
ATOM 2485 N N . ILE A 1 327 ? -12.064 17.272 -3.769 1.00 91.44 327 ILE A N 1
ATOM 2486 C CA . ILE A 1 327 ? -12.254 16.170 -4.727 1.00 91.44 327 ILE A CA 1
ATOM 2487 C C . ILE A 1 327 ? -12.281 16.729 -6.148 1.00 91.44 327 ILE A C 1
ATOM 2489 O O . ILE A 1 327 ? -13.071 17.623 -6.448 1.00 91.44 327 ILE A O 1
ATOM 2493 N N . ILE A 1 328 ? -11.477 16.144 -7.035 1.00 91.31 328 ILE A N 1
ATOM 2494 C CA . ILE A 1 328 ? -11.582 16.331 -8.487 1.00 91.31 328 ILE A CA 1
ATOM 2495 C C . ILE A 1 328 ? -11.819 14.944 -9.100 1.00 91.31 328 ILE A C 1
ATOM 2497 O O . ILE A 1 328 ? -10.858 14.190 -9.275 1.00 91.31 328 ILE A O 1
ATOM 2501 N N . PRO A 1 329 ? -13.077 14.567 -9.404 1.00 86.81 329 PRO A N 1
ATOM 2502 C CA . PRO A 1 329 ? -13.391 13.245 -9.930 1.00 86.81 329 PRO A CA 1
ATOM 2503 C C . PRO A 1 329 ? -12.633 12.960 -11.228 1.00 86.81 329 PRO A C 1
ATOM 2505 O O . PRO A 1 329 ? -12.707 13.731 -12.186 1.00 86.81 329 PRO A O 1
ATOM 2508 N N . GLY A 1 330 ? -11.907 11.842 -11.258 1.00 82.56 330 GLY A N 1
ATOM 2509 C CA . GLY A 1 330 ? -11.123 11.444 -12.429 1.00 82.56 330 GLY A CA 1
ATOM 2510 C C . GLY A 1 330 ? -9.862 12.282 -12.652 1.00 82.56 330 GLY A C 1
ATOM 2511 O O . GLY A 1 330 ? -9.328 12.282 -13.765 1.00 82.56 330 GLY A O 1
ATOM 2512 N N . PHE A 1 331 ? -9.385 12.988 -11.618 1.00 89.56 331 PHE A N 1
ATOM 2513 C CA . PHE A 1 331 ? -8.083 13.641 -11.656 1.00 89.56 331 PHE A CA 1
ATOM 2514 C C . PHE A 1 331 ? -6.994 12.640 -12.030 1.00 89.56 331 PHE A C 1
ATOM 2516 O O . PHE A 1 331 ? -6.875 11.568 -11.433 1.00 89.56 331 PHE A O 1
ATOM 2523 N N . SER A 1 332 ? -6.170 13.007 -13.003 1.00 86.88 332 SER A N 1
ATOM 2524 C CA . SER A 1 332 ? -5.008 12.210 -13.372 1.00 86.88 332 SER A CA 1
ATOM 2525 C C . SER A 1 332 ? -3.838 13.110 -13.707 1.00 86.88 332 SER A C 1
ATOM 2527 O O . SER A 1 332 ? -3.997 14.073 -14.455 1.00 86.88 332 SER A O 1
ATOM 2529 N N . CYS A 1 333 ? -2.668 12.732 -13.210 1.00 82.56 333 CYS A N 1
ATOM 2530 C CA . CYS A 1 333 ? -1.388 13.344 -13.517 1.00 82.56 333 CYS A CA 1
ATOM 2531 C C . CYS A 1 333 ? -0.477 12.277 -14.141 1.00 82.56 333 CYS A C 1
ATOM 2533 O O . CYS A 1 333 ? -0.299 11.179 -13.587 1.00 82.56 333 CYS A O 1
ATOM 2535 N N . GLN A 1 334 ? 0.052 12.572 -15.326 1.00 80.00 334 GLN A N 1
ATOM 2536 C CA . GLN A 1 334 ? 0.975 11.717 -16.062 1.00 80.00 334 GLN A CA 1
ATOM 2537 C C . GLN A 1 334 ? 2.213 12.524 -16.436 1.00 80.00 334 GLN A C 1
ATOM 2539 O O . GLN A 1 334 ? 2.119 13.562 -17.081 1.00 80.00 334 GLN A O 1
ATOM 2544 N N . TYR A 1 335 ? 3.372 12.015 -16.051 1.00 76.75 335 TYR A N 1
ATOM 2545 C CA . TYR A 1 335 ? 4.682 12.526 -16.430 1.00 76.75 335 TYR A CA 1
ATOM 2546 C C . TYR A 1 335 ? 5.591 11.337 -16.728 1.00 76.75 335 TYR A C 1
ATOM 2548 O O . TYR A 1 335 ? 5.343 10.217 -16.253 1.00 76.75 335 TYR A O 1
ATOM 2556 N N . ALA A 1 336 ? 6.611 11.559 -17.554 1.00 62.00 336 ALA A N 1
ATOM 2557 C CA . ALA A 1 336 ? 7.630 10.552 -17.799 1.00 62.00 336 ALA A CA 1
ATOM 2558 C C . ALA A 1 336 ? 8.318 10.200 -16.467 1.00 62.00 336 ALA A C 1
ATOM 2560 O O . ALA A 1 336 ? 8.569 11.072 -15.651 1.00 62.00 336 ALA A O 1
ATOM 2561 N N . GLY A 1 337 ? 8.600 8.916 -16.226 1.00 56.53 337 GLY A N 1
ATOM 2562 C CA . GLY A 1 337 ? 9.384 8.488 -15.063 1.00 56.53 337 GLY A CA 1
ATOM 2563 C C . GLY A 1 337 ? 8.681 8.548 -13.705 1.00 56.53 337 GLY A C 1
ATOM 2564 O O . GLY A 1 337 ? 9.291 8.966 -12.732 1.00 56.53 337 GLY A O 1
ATOM 2565 N N . LYS A 1 338 ? 7.445 8.042 -13.570 1.00 49.41 338 LYS A N 1
ATOM 2566 C CA . LYS A 1 338 ? 6.866 7.722 -12.244 1.00 49.41 338 LYS A CA 1
ATOM 2567 C C . LYS A 1 338 ? 7.808 6.803 -11.435 1.00 49.41 338 LYS A C 1
ATOM 2569 O O . LYS A 1 338 ? 7.723 5.581 -11.540 1.00 49.41 338 LYS A O 1
ATOM 2574 N N . GLY A 1 339 ? 8.705 7.402 -10.649 1.00 46.97 339 GLY A N 1
ATOM 2575 C CA . GLY A 1 339 ? 9.719 6.735 -9.825 1.00 46.97 339 GLY A CA 1
ATOM 2576 C C . GLY A 1 339 ? 11.186 7.064 -10.146 1.00 46.97 339 GLY A C 1
ATOM 2577 O O . GLY A 1 339 ? 12.036 6.723 -9.328 1.00 46.97 339 GLY A O 1
ATOM 2578 N N . ASP A 1 340 ? 11.484 7.732 -11.265 1.00 47.56 340 ASP A N 1
ATOM 2579 C CA . ASP A 1 340 ? 12.829 8.189 -11.637 1.00 47.56 340 ASP A CA 1
ATOM 2580 C C . ASP A 1 340 ? 12.797 9.701 -11.910 1.00 47.56 340 ASP A C 1
ATOM 2582 O O . ASP A 1 340 ? 11.829 10.240 -12.432 1.00 47.56 340 ASP A O 1
ATOM 2586 N N . ILE A 1 341 ? 13.876 10.390 -11.564 1.00 51.03 341 ILE A N 1
ATOM 2587 C CA . ILE A 1 341 ? 14.092 11.788 -11.934 1.00 51.03 341 ILE A CA 1
ATOM 2588 C C . ILE A 1 341 ? 14.112 11.894 -13.467 1.00 51.03 341 ILE A C 1
ATOM 2590 O O . ILE A 1 341 ? 14.909 11.202 -14.103 1.00 51.03 341 ILE A O 1
ATOM 2594 N N . THR A 1 342 ? 13.288 12.764 -14.056 1.00 54.59 342 THR A N 1
ATOM 2595 C CA . THR A 1 342 ? 13.262 12.991 -15.510 1.00 54.59 342 THR A CA 1
ATOM 2596 C C . THR A 1 342 ? 13.677 14.398 -15.905 1.00 54.59 342 THR A C 1
ATOM 2598 O O . THR A 1 342 ? 13.368 15.358 -15.206 1.00 54.59 342 THR A O 1
ATOM 2601 N N . ASP A 1 343 ? 14.318 14.503 -17.074 1.00 58.47 343 ASP A N 1
ATOM 2602 C CA . ASP A 1 343 ? 14.610 15.777 -17.750 1.00 58.47 343 ASP A CA 1
ATOM 2603 C C . ASP A 1 343 ? 13.357 16.390 -18.404 1.00 58.47 343 ASP A C 1
ATOM 2605 O O . ASP A 1 343 ? 13.360 17.550 -18.808 1.00 58.47 343 ASP A O 1
ATOM 2609 N N . ASP A 1 344 ? 12.282 15.604 -18.535 1.00 65.19 344 ASP A N 1
ATOM 2610 C CA . ASP A 1 344 ? 11.001 16.083 -19.038 1.00 65.19 344 ASP A CA 1
ATOM 2611 C C . ASP A 1 344 ? 10.240 16.797 -17.918 1.00 65.19 344 ASP A C 1
ATOM 2613 O O . ASP A 1 344 ? 9.824 16.179 -16.935 1.00 65.19 344 ASP A O 1
ATOM 2617 N N . LEU A 1 345 ? 10.092 18.110 -18.078 1.00 70.25 345 LEU A N 1
ATOM 2618 C CA . LEU A 1 345 ? 9.382 18.983 -17.149 1.00 70.25 345 LEU A CA 1
ATOM 2619 C C . LEU A 1 345 ? 7.882 19.076 -17.474 1.00 70.25 345 LEU A C 1
ATOM 2621 O O . LEU A 1 345 ? 7.146 19.777 -16.779 1.00 70.25 345 LEU A O 1
ATOM 2625 N N . GLN A 1 346 ? 7.394 18.394 -18.516 1.00 78.50 346 GLN A N 1
ATOM 2626 C CA . GLN A 1 346 ? 5.982 18.448 -18.879 1.00 78.50 346 GLN A CA 1
ATOM 2627 C C . GLN A 1 346 ? 5.154 17.373 -18.167 1.00 78.50 346 GLN A C 1
ATOM 2629 O O . GLN A 1 346 ? 5.344 16.169 -18.327 1.00 78.50 346 GLN A O 1
ATOM 2634 N N . VAL A 1 347 ? 4.145 17.826 -17.428 1.00 78.12 347 VAL A N 1
ATOM 2635 C CA . VAL A 1 347 ? 3.064 16.997 -16.893 1.00 78.12 347 VAL A CA 1
ATOM 2636 C C . VAL A 1 347 ? 1.845 17.123 -17.792 1.00 78.12 347 VAL A C 1
ATOM 2638 O O . VAL A 1 347 ? 1.345 18.223 -18.030 1.00 78.12 347 VAL A O 1
ATOM 2641 N N . SER A 1 348 ? 1.312 15.986 -18.225 1.00 85.94 348 SER A N 1
ATOM 2642 C CA . SER A 1 348 ? -0.035 15.882 -18.780 1.00 85.94 348 SER A CA 1
ATOM 2643 C C . SER A 1 348 ? -1.047 15.691 -17.654 1.00 85.94 348 SER A C 1
ATOM 2645 O O . SER A 1 348 ? -0.887 14.806 -16.808 1.00 85.94 348 SER A O 1
ATOM 2647 N N . TYR A 1 349 ? -2.112 16.487 -17.650 1.00 88.88 349 TYR A N 1
ATOM 2648 C CA . TYR A 1 349 ? -3.141 16.426 -16.618 1.00 88.88 349 TYR A CA 1
ATOM 2649 C C . TYR A 1 349 ? -4.554 16.274 -17.177 1.00 88.88 349 TYR A C 1
ATOM 2651 O O . TYR A 1 349 ? -4.829 16.593 -18.332 1.00 88.88 349 TYR A O 1
ATOM 2659 N N . ASN A 1 350 ? -5.451 15.799 -16.313 1.00 89.38 350 ASN A N 1
ATOM 2660 C CA . ASN A 1 350 ? -6.898 15.865 -16.476 1.00 89.38 350 ASN A CA 1
ATOM 2661 C C . ASN A 1 350 ? -7.507 16.450 -15.196 1.00 89.38 350 ASN A C 1
ATOM 2663 O O . ASN A 1 350 ? -7.360 15.856 -14.126 1.00 89.38 350 ASN A O 1
ATOM 2667 N N . VAL A 1 351 ? -8.176 17.595 -15.305 1.00 88.88 351 VAL A N 1
ATOM 2668 C CA . VAL A 1 351 ? -8.872 18.273 -14.204 1.00 88.88 351 VAL A CA 1
ATOM 2669 C C . VAL A 1 351 ? -10.307 18.523 -14.656 1.00 88.88 351 VAL A C 1
ATOM 2671 O O . VAL A 1 351 ? -10.532 19.280 -15.589 1.00 88.88 351 VAL A O 1
ATOM 2674 N N . PHE A 1 352 ? -11.290 17.855 -14.044 1.00 87.81 352 PHE A N 1
ATOM 2675 C CA . PHE A 1 352 ? -12.708 17.967 -14.433 1.00 87.81 352 PHE A CA 1
ATOM 2676 C C . PHE A 1 352 ? -12.995 17.755 -15.937 1.00 87.81 352 PHE A C 1
ATOM 2678 O O . PHE A 1 352 ? -13.909 18.351 -16.502 1.00 87.81 352 PHE A O 1
ATOM 2685 N N . GLY A 1 353 ? -12.226 16.888 -16.602 1.00 82.56 353 GLY A N 1
ATOM 2686 C CA . GLY A 1 353 ? -12.353 16.629 -18.039 1.00 82.56 353 GLY A CA 1
ATOM 2687 C C . GLY A 1 353 ? -11.535 17.576 -18.923 1.00 82.56 353 GLY A C 1
ATOM 2688 O O . GLY A 1 353 ? -11.362 17.283 -20.108 1.00 82.56 353 GLY A O 1
ATOM 2689 N N . GLU A 1 354 ? -10.988 18.659 -18.367 1.00 85.94 354 GLU A N 1
ATOM 2690 C CA . GLU A 1 354 ? -10.029 19.524 -19.046 1.00 85.94 354 GLU A CA 1
ATOM 2691 C C . GLU A 1 354 ? -8.661 18.840 -19.086 1.00 85.94 354 GLU A C 1
ATOM 2693 O O . GLU A 1 354 ? -8.054 18.556 -18.049 1.00 85.94 354 GLU A O 1
ATOM 2698 N N . LYS A 1 355 ? -8.187 18.549 -20.301 1.00 89.12 355 LYS A N 1
ATOM 2699 C CA . LYS A 1 355 ? -6.877 17.944 -20.539 1.00 89.12 355 LYS A CA 1
ATOM 2700 C C . LYS A 1 355 ? -5.899 18.994 -21.030 1.00 89.12 355 LYS A C 1
ATOM 2702 O O . LYS A 1 355 ? -6.207 19.727 -21.966 1.00 89.12 355 LYS A O 1
ATOM 2707 N N . GLY A 1 356 ? -4.704 18.998 -20.459 1.00 85.81 356 GLY A N 1
ATOM 2708 C CA . GLY A 1 356 ? -3.651 19.919 -20.856 1.00 85.81 356 GLY A CA 1
ATOM 2709 C C . GLY A 1 356 ? -2.271 19.413 -20.476 1.00 85.81 356 GLY A C 1
ATOM 2710 O O . GLY A 1 356 ? -2.118 18.356 -19.862 1.00 85.81 356 GLY A O 1
ATOM 2711 N N . THR A 1 357 ? -1.268 20.193 -20.854 1.00 84.75 357 THR A N 1
ATOM 2712 C CA . THR A 1 357 ? 0.129 19.984 -20.481 1.00 84.75 357 THR A CA 1
ATOM 2713 C C . THR A 1 357 ? 0.630 21.209 -19.738 1.00 84.75 357 THR A C 1
ATOM 2715 O O . THR A 1 357 ? 0.321 22.337 -20.130 1.00 84.75 357 THR A O 1
ATOM 2718 N N . LYS A 1 358 ? 1.407 21.008 -18.676 1.00 79.75 358 LYS A N 1
ATOM 2719 C CA . LYS A 1 358 ? 2.030 22.093 -17.917 1.00 79.75 358 LYS A CA 1
ATOM 2720 C C . LYS A 1 358 ? 3.482 21.761 -17.593 1.00 79.75 358 LYS A C 1
ATOM 2722 O O . LYS A 1 358 ? 3.801 20.617 -17.300 1.00 79.75 358 LYS A O 1
ATOM 2727 N N . ASP A 1 359 ? 4.314 22.794 -17.597 1.00 78.50 359 ASP A N 1
ATOM 2728 C CA . ASP A 1 359 ? 5.672 22.759 -17.067 1.00 78.50 359 ASP A CA 1
ATOM 2729 C C . ASP A 1 359 ? 5.678 22.773 -15.522 1.00 78.50 359 ASP A C 1
ATOM 2731 O O . ASP A 1 359 ? 5.128 23.691 -14.899 1.00 78.50 359 ASP A O 1
ATOM 2735 N N . VAL A 1 360 ? 6.279 21.753 -14.903 1.00 71.69 360 VAL A N 1
ATOM 2736 C CA . VAL A 1 360 ? 6.388 21.613 -13.439 1.00 71.69 360 VAL A CA 1
ATOM 2737 C C . VAL A 1 360 ? 7.435 22.521 -12.805 1.00 71.69 360 VAL A C 1
ATOM 2739 O O . VAL A 1 360 ? 7.357 22.737 -11.596 1.00 71.69 360 VAL A O 1
ATOM 2742 N N . SER A 1 361 ? 8.376 23.085 -13.573 1.00 68.44 361 SER A N 1
ATOM 2743 C CA . SER A 1 361 ? 9.334 24.056 -13.023 1.00 68.44 361 SER A CA 1
ATOM 2744 C C . SER A 1 361 ? 8.705 25.429 -12.783 1.00 68.44 361 SER A C 1
ATOM 2746 O O . SER A 1 361 ? 9.311 26.296 -12.159 1.00 68.44 361 SER A O 1
ATOM 2748 N N . SER A 1 362 ? 7.489 25.656 -13.285 1.00 71.56 362 SER A N 1
ATOM 2749 C CA . SER A 1 362 ? 6.720 26.858 -12.982 1.00 71.56 362 SER A CA 1
ATOM 2750 C C . SER A 1 362 ? 6.205 26.797 -11.542 1.00 71.56 362 SER A C 1
ATOM 2752 O O . SER A 1 362 ? 5.311 26.010 -11.224 1.00 71.56 362 SER A O 1
ATOM 2754 N N . GLU A 1 363 ? 6.746 27.665 -10.683 1.00 65.44 363 GLU A N 1
ATOM 2755 C CA . GLU A 1 363 ? 6.346 27.787 -9.272 1.00 65.44 363 GLU A CA 1
ATOM 2756 C C . GLU A 1 363 ? 4.883 28.231 -9.097 1.00 65.44 363 GLU A C 1
ATOM 2758 O O . GLU A 1 363 ? 4.284 28.010 -8.044 1.00 65.44 363 GLU A O 1
ATOM 2763 N N . ASP A 1 364 ? 4.279 28.822 -10.132 1.00 74.56 364 ASP A N 1
ATOM 2764 C CA . ASP A 1 364 ? 2.931 29.368 -10.062 1.00 74.56 364 ASP A CA 1
ATOM 2765 C C . ASP A 1 364 ? 1.865 28.262 -10.088 1.00 74.56 364 ASP A C 1
ATOM 2767 O O . ASP A 1 364 ? 1.755 27.518 -11.071 1.00 74.56 364 ASP A O 1
ATOM 2771 N N . PRO A 1 365 ? 1.001 28.155 -9.061 1.00 79.38 365 PRO A N 1
ATOM 2772 C CA . PRO A 1 365 ? -0.136 27.241 -9.076 1.00 79.38 365 PRO A CA 1
ATOM 2773 C C . PRO A 1 365 ? -1.072 27.548 -10.252 1.00 79.38 365 PRO A C 1
ATOM 2775 O O . PRO A 1 365 ? -1.441 28.701 -10.486 1.00 79.38 365 PRO A O 1
ATOM 2778 N N . TYR A 1 366 ? -1.481 26.517 -10.993 1.00 83.69 366 TYR A N 1
ATOM 2779 C CA . TYR A 1 366 ? -2.328 26.722 -12.173 1.00 83.69 366 TYR A CA 1
ATOM 2780 C C . TYR A 1 366 ? -3.784 26.902 -11.754 1.00 83.69 366 TYR A C 1
ATOM 2782 O O . TYR A 1 366 ? -4.277 26.129 -10.935 1.00 83.69 366 TYR A O 1
ATOM 2790 N N . SER A 1 367 ? -4.457 27.923 -12.283 1.00 89.19 367 SER A N 1
ATOM 2791 C CA . SER A 1 367 ? -5.820 28.277 -11.873 1.00 89.19 367 SER A CA 1
ATOM 2792 C C . SER A 1 367 ? -6.849 27.608 -12.775 1.00 89.19 367 SER A C 1
ATOM 2794 O O . SER A 1 367 ? -6.713 27.646 -13.993 1.00 89.19 367 SER A O 1
ATOM 2796 N N . PHE A 1 368 ? -7.884 27.045 -12.166 1.00 90.19 368 PHE A N 1
ATOM 2797 C CA . PHE A 1 368 ? -9.009 26.417 -12.846 1.00 90.19 368 PHE A CA 1
ATOM 2798 C C . PHE A 1 368 ? -10.320 27.016 -12.345 1.00 90.19 368 PHE A C 1
ATOM 2800 O O . PHE A 1 368 ? -10.426 27.450 -11.191 1.00 90.19 368 PHE A O 1
ATOM 2807 N N . THR A 1 369 ? -11.333 26.994 -13.210 1.00 90.12 369 THR A N 1
ATOM 2808 C CA . THR A 1 369 ? -12.699 27.379 -12.859 1.00 90.12 369 THR A CA 1
ATOM 2809 C C . THR A 1 369 ? -13.646 26.237 -13.190 1.00 90.12 369 THR A C 1
ATOM 2811 O O . THR A 1 369 ? -13.728 25.809 -14.338 1.00 90.12 369 THR A O 1
ATOM 2814 N N . TYR A 1 370 ? -14.375 25.746 -12.192 1.00 88.69 370 TYR A N 1
ATOM 2815 C CA . TYR A 1 370 ? -15.353 24.673 -12.362 1.00 88.69 370 TYR A CA 1
ATOM 2816 C C . TYR A 1 370 ? -16.564 24.932 -11.472 1.00 88.69 370 TYR A C 1
ATOM 2818 O O . TYR A 1 370 ? -16.400 25.230 -10.294 1.00 88.69 370 TYR A O 1
ATOM 2826 N N . ASP A 1 371 ? -17.773 24.834 -12.030 1.00 85.88 371 ASP A N 1
ATOM 2827 C CA . ASP A 1 371 ? -19.033 25.004 -11.288 1.00 85.88 371 ASP A CA 1
ATOM 2828 C C . ASP A 1 371 ? -19.065 26.274 -10.396 1.00 85.88 371 ASP A C 1
ATOM 2830 O O . ASP A 1 371 ? -19.410 26.255 -9.212 1.00 85.88 371 ASP A O 1
ATOM 2834 N N . GLY A 1 372 ? -18.600 27.396 -10.963 1.00 83.25 372 GLY A N 1
ATOM 2835 C CA . GLY A 1 372 ? -18.505 28.698 -10.286 1.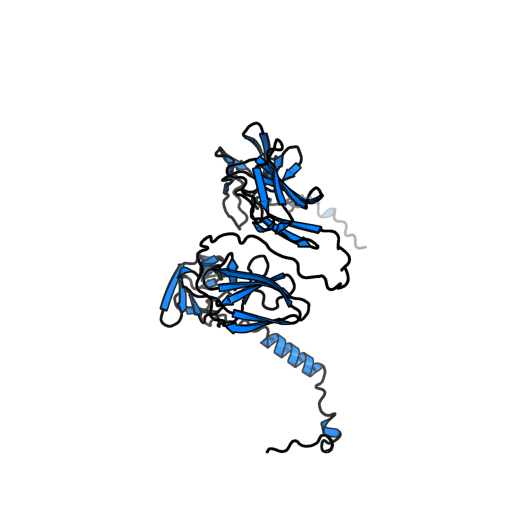00 83.25 372 GLY A CA 1
ATOM 2836 C C . GLY A 1 372 ? -17.382 28.823 -9.246 1.00 83.25 372 GLY A C 1
ATOM 2837 O O . GLY A 1 372 ? -17.152 29.918 -8.738 1.00 83.25 372 GLY A O 1
ATOM 2838 N N . MET A 1 373 ? -16.654 27.745 -8.950 1.00 90.62 373 MET A N 1
ATOM 2839 C CA . MET A 1 373 ? -15.503 27.746 -8.047 1.00 90.62 373 MET A CA 1
ATOM 2840 C C . MET A 1 373 ? -14.234 28.108 -8.806 1.00 90.62 373 MET A C 1
ATOM 2842 O O . MET A 1 373 ? -13.990 27.584 -9.891 1.00 90.62 373 MET A O 1
ATOM 2846 N N . THR A 1 374 ? -13.392 28.946 -8.205 1.00 91.38 374 THR A N 1
ATOM 2847 C CA . THR A 1 374 ? -12.029 29.194 -8.688 1.00 91.38 374 THR A CA 1
ATOM 2848 C C . THR A 1 374 ? -11.043 28.603 -7.696 1.00 91.38 374 THR A C 1
ATOM 2850 O O . THR A 1 374 ? -11.060 28.947 -6.516 1.00 91.38 374 THR A O 1
ATOM 2853 N N . PHE A 1 375 ? -10.185 27.708 -8.169 1.00 92.88 375 PHE A N 1
ATOM 2854 C CA . PHE A 1 375 ? -9.186 27.031 -7.346 1.00 92.88 375 PHE A CA 1
ATOM 2855 C C . PHE A 1 375 ? -7.866 26.937 -8.102 1.00 92.88 375 PHE A C 1
ATOM 2857 O O . PHE A 1 375 ? -7.827 27.073 -9.326 1.00 92.88 375 PHE A O 1
ATOM 2864 N N . LYS A 1 376 ? -6.770 26.714 -7.377 1.00 91.94 376 LYS A N 1
ATOM 2865 C CA . LYS A 1 376 ? -5.453 26.515 -7.986 1.00 91.94 376 LYS A CA 1
ATOM 2866 C C . LYS A 1 376 ? -4.915 25.132 -7.675 1.00 91.94 376 LYS A C 1
ATOM 2868 O O . LYS A 1 376 ? -4.933 24.725 -6.522 1.00 91.94 376 LYS A O 1
ATOM 2873 N N . VAL A 1 377 ? -4.393 24.433 -8.674 1.00 89.50 377 VAL A N 1
ATOM 2874 C CA . VAL A 1 377 ? -3.708 23.150 -8.476 1.00 89.50 377 VAL A CA 1
ATOM 2875 C C . VAL A 1 377 ? -2.219 23.409 -8.269 1.00 89.50 377 VAL A C 1
ATOM 2877 O O . VAL A 1 377 ? -1.563 24.061 -9.092 1.00 89.50 377 VAL A O 1
ATOM 2880 N N . VAL A 1 378 ? -1.703 22.902 -7.152 1.00 88.00 378 VAL A N 1
ATOM 2881 C CA . VAL A 1 378 ? -0.286 22.911 -6.781 1.00 88.00 378 VAL A CA 1
ATOM 2882 C C . VAL A 1 378 ? 0.270 21.530 -7.086 1.00 88.00 378 VAL A C 1
ATOM 2884 O O . VAL A 1 378 ? -0.126 20.557 -6.456 1.00 88.00 378 VAL A O 1
ATOM 2887 N N . TRP A 1 379 ? 1.170 21.434 -8.055 1.00 85.12 379 TRP A N 1
ATOM 2888 C CA . TRP A 1 379 ? 1.748 20.157 -8.468 1.00 85.12 379 TRP A CA 1
ATOM 2889 C C . TRP A 1 379 ? 2.866 19.755 -7.504 1.00 85.12 379 TRP A C 1
ATOM 2891 O O . TRP A 1 379 ? 3.743 20.558 -7.197 1.00 85.12 379 TRP A O 1
ATOM 2901 N N . CYS A 1 380 ? 2.831 18.512 -7.034 1.00 80.12 380 CYS A N 1
ATOM 2902 C CA . CYS A 1 380 ? 3.795 17.935 -6.093 1.00 80.12 380 CYS A CA 1
ATOM 2903 C C . CYS A 1 380 ? 4.706 16.912 -6.794 1.00 80.12 380 CYS A C 1
ATOM 2905 O O . CYS A 1 380 ? 5.113 15.916 -6.201 1.00 80.12 380 CYS A O 1
ATOM 2907 N N . VAL A 1 381 ? 4.996 17.134 -8.079 1.00 74.12 381 VAL A N 1
ATOM 2908 C CA . VAL A 1 381 ? 5.800 16.220 -8.898 1.00 74.12 381 VAL A CA 1
ATOM 2909 C C . VAL A 1 381 ? 7.288 16.449 -8.607 1.00 74.12 381 VAL A C 1
ATOM 2911 O O . VAL A 1 381 ? 7.757 17.580 -8.739 1.00 74.12 381 VAL A O 1
ATOM 2914 N N . PRO A 1 382 ? 8.049 15.414 -8.208 1.00 65.38 382 PRO A N 1
ATOM 2915 C CA . PRO A 1 382 ? 9.483 15.552 -7.996 1.00 65.38 382 PRO A CA 1
ATOM 2916 C C . PRO A 1 382 ? 10.206 15.706 -9.341 1.00 65.38 382 PRO A C 1
ATOM 2918 O O . PRO A 1 382 ? 10.045 14.873 -10.229 1.00 65.38 382 PRO A O 1
ATOM 2921 N N . TYR A 1 383 ? 11.041 16.734 -9.475 1.00 61.91 383 TYR A N 1
ATOM 2922 C CA . TYR A 1 383 ? 11.938 16.930 -10.618 1.00 61.91 383 TYR A CA 1
ATOM 2923 C C . TYR A 1 383 ? 13.344 17.292 -10.123 1.00 61.91 383 TYR A C 1
ATOM 2925 O O . TYR A 1 383 ? 13.500 17.781 -9.001 1.00 61.91 383 TYR A O 1
ATOM 2933 N N . VAL A 1 384 ? 14.382 17.026 -10.925 1.00 57.62 384 VAL A N 1
ATOM 2934 C CA . VAL A 1 384 ? 15.739 17.486 -10.592 1.00 57.62 384 VAL A CA 1
ATOM 2935 C C . VAL A 1 384 ? 15.960 18.874 -11.138 1.00 57.62 384 VAL A C 1
ATOM 2937 O O . VAL A 1 384 ? 16.023 19.099 -12.341 1.00 57.62 384 VAL A O 1
ATOM 2940 N N . THR A 1 385 ? 16.173 19.800 -10.217 1.00 52.97 385 THR A N 1
ATOM 2941 C CA . THR A 1 385 ? 16.962 20.987 -10.491 1.00 52.97 385 THR A CA 1
ATOM 2942 C C . THR A 1 385 ? 18.425 20.578 -10.395 1.00 52.97 385 THR A C 1
ATOM 2944 O O . THR A 1 385 ? 18.919 20.278 -9.303 1.00 52.97 385 THR A O 1
ATOM 2947 N N . TYR A 1 386 ? 19.137 20.544 -11.519 1.00 49.91 386 TYR A N 1
ATOM 2948 C CA . TYR A 1 386 ? 20.590 20.589 -11.450 1.00 49.91 386 TYR A CA 1
ATOM 2949 C C . TYR A 1 386 ? 20.960 21.971 -10.909 1.00 49.91 386 TYR A C 1
ATOM 2951 O O . TYR A 1 386 ? 21.015 22.937 -11.666 1.00 49.91 386 TYR A O 1
ATOM 2959 N N . ASP A 1 387 ? 21.204 22.080 -9.601 1.00 46.47 387 ASP A N 1
ATOM 2960 C CA . ASP A 1 387 ? 21.999 23.189 -9.082 1.00 46.47 387 ASP A CA 1
ATOM 2961 C C . ASP A 1 387 ? 23.441 22.918 -9.507 1.00 46.47 387 ASP A C 1
ATOM 2963 O O . ASP A 1 387 ? 24.265 22.375 -8.769 1.00 46.47 387 ASP A O 1
ATOM 2967 N N . ILE A 1 388 ? 23.731 23.237 -10.768 1.00 44.97 388 ILE A N 1
ATOM 2968 C CA . ILE A 1 388 ? 25.097 23.432 -11.235 1.00 44.97 388 ILE A CA 1
ATOM 2969 C C . ILE A 1 388 ? 25.526 24.781 -10.661 1.00 44.97 388 ILE A C 1
ATOM 2971 O O . ILE A 1 388 ? 25.752 25.732 -11.410 1.00 44.97 388 ILE A O 1
ATOM 2975 N N . GLY A 1 389 ? 25.555 24.900 -9.329 1.00 44.72 389 GLY A N 1
ATOM 2976 C CA . GLY A 1 389 ? 26.024 26.099 -8.655 1.00 44.72 389 GLY A CA 1
ATOM 2977 C C . GLY A 1 389 ? 27.341 26.464 -9.304 1.00 44.72 389 GLY A C 1
ATOM 2978 O O . GLY A 1 389 ? 28.180 25.571 -9.393 1.00 44.72 389 GLY A O 1
ATOM 2979 N N . ASN A 1 390 ? 27.423 27.687 -9.860 1.00 46.22 390 ASN A N 1
ATOM 2980 C CA . ASN A 1 390 ? 28.449 28.162 -10.800 1.00 46.22 390 ASN A CA 1
ATOM 2981 C C . ASN A 1 390 ? 29.600 27.162 -10.908 1.00 46.22 390 ASN A C 1
ATOM 2983 O O . ASN A 1 390 ? 30.533 27.237 -10.103 1.00 46.22 390 ASN A O 1
ATOM 2987 N N . GLY A 1 391 ? 29.457 26.163 -11.799 1.00 46.38 391 GLY A N 1
ATOM 2988 C CA . GLY A 1 391 ? 30.437 25.078 -11.932 1.00 46.38 391 GLY A CA 1
ATOM 2989 C C . GLY A 1 391 ? 31.843 25.673 -11.930 1.00 46.38 391 GLY A C 1
ATOM 2990 O O . GLY A 1 391 ? 31.963 26.809 -12.386 1.00 46.38 391 GLY A O 1
ATOM 2991 N N . PRO A 1 392 ? 32.859 24.979 -11.375 1.00 46.47 392 PRO A N 1
ATOM 2992 C CA . PRO A 1 392 ? 34.111 25.584 -10.915 1.00 46.47 392 PRO A CA 1
ATOM 2993 C C . PRO A 1 392 ? 34.527 26.693 -11.867 1.00 46.47 392 PRO A C 1
ATOM 2995 O O . PRO A 1 392 ? 34.886 26.399 -13.009 1.00 46.47 392 PRO A O 1
ATOM 2998 N N . GLN A 1 393 ? 34.360 27.954 -11.437 1.00 51.53 393 GLN A N 1
ATOM 2999 C CA . GLN A 1 393 ? 34.764 29.072 -12.274 1.00 51.53 393 GLN A CA 1
ATOM 3000 C C . GLN A 1 393 ? 36.223 28.793 -12.625 1.00 51.53 393 GLN A C 1
ATOM 3002 O O . GLN A 1 393 ? 37.007 28.543 -11.700 1.00 51.53 393 GLN A O 1
ATOM 3007 N N . PRO A 1 394 ? 36.583 28.708 -13.920 1.00 52.69 394 PRO A N 1
ATOM 3008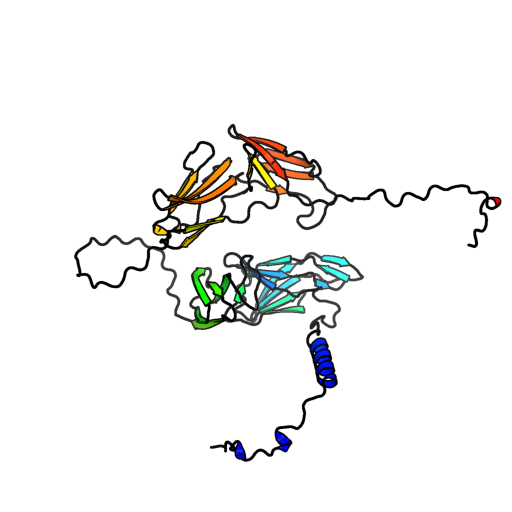 C CA . PRO A 1 394 ? 37.979 28.568 -14.277 1.00 52.69 394 PRO A CA 1
ATOM 3009 C C . PRO A 1 394 ? 38.695 29.700 -13.552 1.00 52.69 394 PRO A C 1
ATOM 3011 O O . PRO A 1 394 ? 38.252 30.843 -13.638 1.00 52.69 394 PRO A O 1
ATOM 3014 N N . PHE A 1 395 ? 39.707 29.363 -12.747 1.00 55.22 395 PHE A N 1
ATOM 3015 C CA . PHE A 1 395 ? 40.523 30.380 -12.100 1.00 55.22 395 PHE A CA 1
ATOM 3016 C C . PHE A 1 395 ? 40.897 31.392 -13.177 1.00 55.22 395 PHE A C 1
ATOM 3018 O O . PHE A 1 395 ? 41.403 30.983 -14.227 1.00 55.22 395 PHE A O 1
ATOM 3025 N N . ASP A 1 396 ? 40.595 32.671 -12.946 1.00 54.03 396 ASP A N 1
ATOM 3026 C CA . ASP A 1 396 ? 41.021 33.719 -13.861 1.00 54.03 396 ASP A CA 1
ATOM 3027 C C . ASP A 1 396 ? 42.522 33.535 -14.086 1.00 54.03 396 ASP A C 1
ATOM 3029 O O . ASP A 1 396 ? 43.307 33.457 -13.134 1.00 54.03 396 ASP A O 1
ATOM 3033 N N . THR A 1 397 ? 42.922 33.383 -15.347 1.00 52.31 397 THR A N 1
ATOM 3034 C CA . THR A 1 397 ? 44.334 33.361 -15.712 1.00 52.31 397 THR A CA 1
ATOM 3035 C C . THR A 1 397 ? 44.895 34.730 -15.383 1.00 52.31 397 THR A C 1
ATOM 3037 O O . THR A 1 397 ? 44.689 35.692 -16.121 1.00 52.31 397 THR A O 1
ATOM 3040 N N . VAL A 1 398 ? 45.570 34.825 -14.244 1.00 58.47 398 VAL A N 1
ATOM 3041 C CA . VAL A 1 398 ? 46.395 35.977 -13.922 1.00 58.47 398 VAL A CA 1
ATOM 3042 C C . VAL A 1 398 ? 47.743 35.740 -14.591 1.00 58.47 398 VAL A C 1
ATOM 3044 O O . VAL A 1 398 ? 48.480 34.836 -14.195 1.00 58.47 398 VAL A O 1
ATOM 3047 N N . ASP A 1 399 ? 48.065 36.544 -15.603 1.00 53.59 399 ASP A N 1
ATOM 3048 C CA . ASP A 1 399 ? 49.437 36.671 -16.091 1.00 53.59 399 ASP A CA 1
ATOM 3049 C C . ASP A 1 399 ? 50.248 37.382 -15.003 1.00 53.59 399 ASP A C 1
ATOM 3051 O O . ASP A 1 399 ? 50.271 38.610 -14.911 1.00 53.59 399 ASP A O 1
ATOM 3055 N N . VAL A 1 400 ? 50.859 36.596 -14.119 1.00 59.34 400 VAL A N 1
ATOM 3056 C CA . VAL A 1 400 ? 51.834 37.098 -13.150 1.00 59.34 400 VAL A CA 1
ATOM 3057 C C . VAL A 1 400 ? 53.211 36.935 -13.775 1.00 59.34 400 VAL A C 1
ATOM 3059 O O . VAL A 1 400 ? 53.633 35.815 -14.071 1.00 59.34 400 VAL A O 1
ATOM 3062 N N . ASP A 1 401 ? 53.921 38.045 -13.972 1.00 51.78 401 ASP A N 1
ATOM 3063 C CA . ASP A 1 401 ? 55.329 37.997 -14.349 1.00 51.78 401 ASP A CA 1
ATOM 3064 C C . ASP A 1 401 ? 56.101 37.300 -13.218 1.00 51.78 401 ASP A C 1
ATOM 3066 O O . ASP A 1 401 ? 56.025 37.692 -12.050 1.00 51.78 401 ASP A O 1
ATOM 3070 N N . VAL A 1 402 ? 56.821 36.225 -13.545 1.00 56.97 402 VAL A N 1
ATOM 3071 C CA . VAL A 1 402 ? 57.485 35.338 -12.571 1.00 56.97 402 VAL A CA 1
ATOM 3072 C C . VAL A 1 402 ? 58.508 36.108 -11.718 1.00 56.97 402 VAL A C 1
ATOM 3074 O O . VAL A 1 402 ? 58.864 35.673 -10.624 1.00 56.97 402 VAL A O 1
ATOM 3077 N N . LEU A 1 403 ? 58.935 37.289 -12.175 1.00 57.75 403 LEU A N 1
ATOM 3078 C CA . LEU A 1 403 ? 59.818 38.205 -11.452 1.00 57.75 403 LEU A CA 1
ATOM 3079 C C . LEU A 1 403 ? 59.144 38.953 -10.282 1.00 57.75 403 LEU A C 1
ATOM 3081 O O . LEU A 1 403 ? 59.853 39.492 -9.430 1.00 57.75 403 LEU A O 1
ATOM 3085 N N . GLU A 1 404 ? 57.809 38.984 -10.200 1.00 56.88 404 GLU A N 1
ATOM 3086 C CA . GLU A 1 404 ? 57.068 39.648 -9.112 1.00 56.88 404 GLU A CA 1
ATOM 3087 C C . GLU A 1 404 ? 56.717 38.719 -7.938 1.00 56.88 404 GLU A C 1
ATOM 3089 O O . GLU A 1 404 ? 56.312 39.187 -6.866 1.00 56.88 404 GLU A O 1
ATOM 3094 N N . LEU A 1 405 ? 56.940 37.408 -8.080 1.00 53.50 405 LEU A N 1
ATOM 3095 C CA . LEU A 1 405 ? 56.835 36.446 -6.984 1.00 53.50 405 LEU A CA 1
ATOM 3096 C C . LEU A 1 405 ? 58.031 36.619 -6.037 1.00 53.50 405 LEU A C 1
ATOM 3098 O O . LEU A 1 405 ? 59.037 35.920 -6.117 1.00 53.50 405 LEU A O 1
ATOM 3102 N N . LYS A 1 406 ? 57.932 37.581 -5.115 1.00 55.34 406 LYS A N 1
ATOM 3103 C CA . LYS A 1 406 ? 58.856 37.651 -3.979 1.00 55.34 406 LYS A CA 1
ATOM 3104 C C . LYS A 1 406 ? 58.692 36.388 -3.141 1.00 55.34 406 LYS A C 1
ATOM 3106 O O . LYS A 1 406 ? 57.640 36.201 -2.529 1.00 55.34 406 LYS A O 1
ATOM 3111 N N . ASP A 1 407 ? 59.754 35.590 -3.061 1.00 54.53 407 ASP A N 1
ATOM 3112 C CA . ASP A 1 407 ? 59.924 34.535 -2.064 1.00 54.53 407 ASP A CA 1
ATOM 3113 C C . ASP A 1 407 ? 59.727 35.126 -0.664 1.00 54.53 407 ASP A C 1
ATOM 3115 O O . ASP A 1 407 ? 60.645 35.660 -0.036 1.00 54.53 407 ASP A O 1
ATOM 3119 N N . LYS A 1 408 ? 58.504 35.042 -0.145 1.00 41.91 408 LYS A N 1
ATOM 3120 C CA . LYS A 1 408 ? 58.274 35.156 1.288 1.00 41.91 408 LYS A CA 1
ATOM 3121 C C . LYS A 1 408 ? 58.526 33.786 1.897 1.00 41.91 408 LYS A C 1
ATOM 3123 O O . LYS A 1 408 ? 57.600 33.031 2.163 1.00 41.91 408 LYS A O 1
ATOM 3128 N N . MET A 1 409 ? 59.797 33.498 2.160 1.00 40.91 409 MET A N 1
ATOM 3129 C CA . MET A 1 409 ? 60.120 32.752 3.370 1.00 40.91 409 MET A CA 1
ATOM 3130 C C . MET A 1 409 ? 59.981 33.714 4.550 1.00 40.91 409 MET A C 1
ATOM 3132 O O . MET A 1 409 ? 60.862 34.530 4.817 1.00 40.91 409 MET A O 1
ATOM 3136 N N . THR A 1 410 ? 58.832 33.669 5.217 1.00 37.94 410 THR A N 1
ATOM 3137 C CA . THR A 1 410 ? 58.721 33.799 6.680 1.00 37.94 410 THR A CA 1
ATOM 3138 C C . THR A 1 410 ? 57.415 33.190 7.149 1.00 37.94 410 THR A C 1
ATOM 3140 O O . THR A 1 410 ? 56.376 33.482 6.513 1.00 37.94 410 THR A O 1
#

Secondary structure (DSSP, 8-state):
------GGGS-HHHHHS----HHHHHHHHHHHHHHHT--TT--TTS-EESSSPPEEEEETTEEEEEE--EEE-TT---EEEEEETTEEEEEEEPPEEEETTEEEEPPEEEE-GGGT--TTS-EEEEETTEEEEEEPP-SEEEE-TTS-B-SS--EEEEEEEETTEEEEEEEEEEEEEEEETTEEEEEEEEEEEEEEEEEEE--PPP---------PPP--------------PPPEEEEEEPPPPSSEEEEETTEEEEEESSPPBEEEEEESS-GGG-EEEEE-TTS-EEEEEEGGG-B---TT--EEEEEEEEETTEEEEEEEEEE-TT-EEE-TTTTS--S--EEEEEETTEEEEEETT--SPEEEEETTEEEEEEE---------TT--PPPP-----GGG------

Radius of gyration: 31.37 Å; chains: 1; bounding box: 102×84×69 Å

pLDDT: mean 74.11, std 18.44, range [31.72, 93.75]